Protein AF-A0A9D2H571-F1 (afdb_monomer)

Secondary structure (DSSP, 8-state):
--PPP---HHHHHHHHHHHHHHHHHHHHHHHHHHHHHHHHHHHHHHHHHHHHHHHHHHHHHHHHHHHHHHHHHHHHHTTT---HHHHHHHHHHHHHHHHHHHHHHHHTSTTS-HHHHHHHHHHHHHHHHHHHHHHHHHHHHHHHHHHHH--HHHHHHHHHHHHHHHHHHH--HHHHHHHHHHHS-GGGTHHHHHHHHHHHHHHHHHHHHHHHHHHHTTT-HHHHHHHHHHHHHHHHHHHHHHHHHHHHHHHHHHHHHHHHHHHHHHHHHHHHHHHHHTTS-TTTHHHHHHHHHHHHHHHHHHHHHTTT-HHHHHHHHHHHHHHHHHHHGGGS-HHHHHHHHHHHHHHHHHHHHHHHHHHHHHHTT--HHHHHHHHHHHHHHHHHHH-SSHHHHHHHHHHHHHHHHHHHHHHHHHHTT-

pLDDT: mean 90.51, std 9.01, range [43.09, 98.31]

Radius of gyration: 30.76 Å; Cα contacts (8 Å, |Δi|>4): 431; chains: 1; bounding box: 117×39×73 Å

Nearest PDB structures (foldseek):
  1tr2-assembly1_A  TM=1.598E-01  e=1.579E+00  Homo sapiens

Organism: NCBI:txid2838697

Sequence (418 aa):
MLQFPDIDLTALLPWAIGAAVVAVLIVALVVGIRLARRGRRARAKARERLDELGARLVELDDATEELEIEIGMSNALYDGRPPASLRRARLTAQHTRDDAFAAYSEAARDDVHPSAQRREAARLTAGIDKAMAVIRSARAENDAWLEEHTTTDEQVAVARRRLDDLRTRMGDPAALRAELARIADEHEWEDAADADAEAHDALDEASSHLAEAEQHAESDAAAARASLRACETSLARAEHASRLLEETYRLVGNARQAIDDERMAAESAIRAAMGTQKTLDADAAPKLAEAIRVAETALASATEIAKRRPVTANERIARLRDRLDVALGDSRTQQQQLRGARSALPGSLNAARSALARAEAVVLDAEVDARVRLDSARRELALARQAHDPIEALDASRRARLDAETAATLARNRKRRR

Mean predicted aligned error: 7.67 Å

Solvent-accessible surface area (backbone atoms only — not comparable to full-atom values): 21226 Å² total; per-residue (Å²): 137,84,84,76,82,85,76,66,64,75,75,49,46,63,56,53,51,52,51,50,53,51,51,50,51,50,49,52,49,52,52,50,52,49,51,53,49,51,50,52,52,43,43,50,54,19,48,54,39,47,53,54,37,32,54,53,50,46,53,50,50,53,53,45,54,55,49,51,54,51,42,56,55,40,17,76,72,42,91,70,49,52,57,71,52,47,56,50,26,47,56,48,34,51,53,52,47,57,54,44,42,55,50,46,60,59,47,69,38,89,86,52,55,44,69,56,32,39,53,49,30,54,54,48,44,57,52,51,56,50,37,53,50,42,42,54,52,24,49,54,54,50,52,55,48,44,68,75,76,51,56,57,65,59,54,51,54,51,52,52,51,51,53,54,52,48,52,61,70,63,61,63,61,65,60,56,50,55,50,45,64,72,62,32,44,62,89,80,45,49,72,29,53,52,19,49,52,50,19,51,54,21,48,53,50,18,50,51,24,44,54,50,17,62,70,22,42,89,79,33,60,66,62,12,51,54,23,43,54,52,16,51,52,23,47,52,48,16,55,50,22,48,48,49,28,53,49,48,52,51,48,46,54,51,27,54,70,42,43,65,59,53,48,54,46,50,55,51,50,49,54,52,48,58,56,52,37,76,73,47,55,88,80,55,24,60,58,37,50,52,45,46,55,54,33,52,53,48,47,51,56,22,59,73,42,29,75,44,35,21,50,65,19,42,39,46,50,36,52,36,50,54,52,44,52,61,61,44,54,87,79,50,53,71,71,52,47,50,52,49,22,58,68,43,30,65,51,32,45,52,37,17,51,53,31,36,54,58,15,59,78,52,33,86,88,38,56,45,72,21,47,40,24,39,52,49,15,52,52,25,41,51,47,22,72,68,46,84,49,44,55,61,15,35,53,26,14,50,49,9,23,53,26,5,50,48,12,31,50,51,21,52,60,48,65,74,73,108

Structure (mmCIF, N/CA/C/O backbone):
data_AF-A0A9D2H571-F1
#
_entry.id   AF-A0A9D2H571-F1
#
loop_
_atom_site.group_PDB
_atom_site.id
_atom_site.type_symbol
_atom_site.label_atom_id
_atom_site.label_alt_id
_atom_site.label_comp_id
_atom_site.label_asym_id
_atom_site.label_entity_id
_atom_site.label_seq_id
_atom_site.pdbx_PDB_ins_code
_atom_site.Cartn_x
_atom_site.Cartn_y
_atom_site.Cartn_z
_atom_site.occupancy
_atom_site.B_iso_or_equiv
_atom_site.auth_seq_id
_atom_site.auth_comp_id
_atom_site.auth_asym_id
_atom_site.auth_atom_id
_atom_site.pdbx_PDB_model_num
ATOM 1 N N . MET A 1 1 ? 89.983 15.519 36.272 1.00 43.09 1 MET A N 1
ATOM 2 C CA . MET A 1 1 ? 89.634 15.702 34.848 1.00 43.09 1 MET A CA 1
ATOM 3 C C . MET A 1 1 ? 89.096 14.378 34.330 1.00 43.09 1 MET A C 1
ATOM 5 O O . MET A 1 1 ? 89.882 13.471 34.108 1.00 43.09 1 MET A O 1
ATOM 9 N N . LEU A 1 2 ? 87.772 14.232 34.249 1.00 48.19 2 LEU A N 1
ATOM 10 C CA . LEU A 1 2 ? 87.113 13.082 33.622 1.00 48.19 2 LEU A CA 1
ATOM 11 C C . LEU A 1 2 ? 86.845 13.463 32.162 1.00 48.19 2 LEU A C 1
ATOM 13 O O . LEU A 1 2 ? 86.131 14.431 31.912 1.00 48.19 2 LEU A O 1
ATOM 17 N N . GLN A 1 3 ? 87.479 12.760 31.223 1.00 53.94 3 GLN A N 1
ATOM 18 C CA . GLN A 1 3 ? 87.208 12.894 29.792 1.00 53.94 3 GLN A CA 1
ATOM 19 C C . GLN A 1 3 ? 85.867 12.222 29.491 1.00 53.94 3 GLN A C 1
ATOM 21 O O . GLN A 1 3 ? 85.711 11.021 29.712 1.00 53.94 3 GLN A O 1
ATOM 26 N N . PHE A 1 4 ? 84.900 13.003 29.015 1.00 52.12 4 PHE A N 1
ATOM 27 C CA . PHE A 1 4 ? 83.695 12.455 28.405 1.00 52.12 4 PHE A CA 1
ATOM 28 C C . PHE A 1 4 ? 84.030 12.004 26.976 1.00 52.12 4 PHE A C 1
ATOM 30 O O . PHE A 1 4 ? 84.766 12.712 26.289 1.00 52.12 4 PHE A O 1
ATOM 37 N N . PRO A 1 5 ? 83.537 10.838 26.532 1.00 65.00 5 PRO A N 1
ATOM 38 C CA . PRO A 1 5 ? 83.725 10.386 25.161 1.00 65.00 5 PRO A CA 1
ATOM 39 C C . PRO A 1 5 ? 82.997 11.324 24.192 1.00 65.00 5 PRO A C 1
ATOM 41 O O . PRO A 1 5 ? 81.832 11.661 24.414 1.00 65.00 5 PRO A O 1
ATOM 44 N N . ASP A 1 6 ? 83.682 11.720 23.117 1.00 58.38 6 ASP A N 1
ATOM 45 C CA . ASP A 1 6 ? 83.089 12.447 21.996 1.00 58.38 6 ASP A CA 1
ATOM 46 C C . ASP A 1 6 ? 82.034 11.556 21.332 1.00 58.38 6 ASP A C 1
ATOM 48 O O . ASP A 1 6 ? 82.338 10.560 20.673 1.00 58.38 6 ASP A O 1
ATOM 52 N N . ILE A 1 7 ? 80.764 11.886 21.562 1.00 67.12 7 ILE A N 1
ATOM 53 C CA . ILE A 1 7 ? 79.643 11.224 20.903 1.00 67.12 7 ILE A CA 1
ATOM 54 C C . ILE A 1 7 ? 79.577 11.772 19.478 1.00 67.12 7 ILE A C 1
ATOM 56 O O . ILE A 1 7 ? 79.238 12.936 19.266 1.00 67.12 7 ILE A O 1
ATOM 60 N N . ASP A 1 8 ? 79.885 10.921 18.502 1.00 68.62 8 ASP A N 1
ATOM 61 C CA . ASP A 1 8 ? 79.782 11.249 17.084 1.00 68.62 8 ASP A CA 1
ATOM 62 C C . ASP A 1 8 ? 78.305 11.414 16.681 1.00 68.62 8 ASP A C 1
ATOM 64 O O . ASP A 1 8 ? 77.563 10.456 16.438 1.00 68.62 8 ASP A O 1
ATOM 68 N N . LEU A 1 9 ? 77.857 12.670 16.654 1.00 58.41 9 LEU A N 1
ATOM 69 C CA . LEU A 1 9 ? 76.479 13.071 16.357 1.00 58.41 9 LEU A CA 1
ATOM 70 C C . LEU A 1 9 ? 76.029 12.663 14.943 1.00 58.41 9 LEU A C 1
ATOM 72 O O . LEU A 1 9 ? 74.827 12.586 14.681 1.00 58.41 9 LEU A O 1
ATOM 76 N N . THR A 1 10 ? 76.965 12.356 14.041 1.00 63.44 10 THR A N 1
ATOM 77 C CA . THR A 1 10 ? 76.652 11.949 12.664 1.00 63.44 10 THR A CA 1
ATOM 78 C C . THR A 1 10 ? 76.135 10.509 12.574 1.00 63.44 10 THR A C 1
ATOM 80 O O . THR A 1 10 ? 75.264 10.225 11.750 1.00 63.44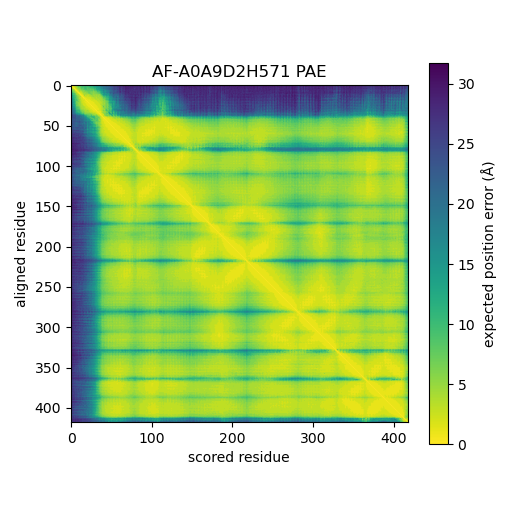 10 THR A O 1
ATOM 83 N N . ALA A 1 11 ? 76.562 9.623 13.482 1.00 62.12 11 ALA A N 1
ATOM 84 C CA . ALA A 1 11 ? 76.087 8.239 13.565 1.00 62.12 11 ALA A CA 1
ATOM 85 C C . ALA A 1 11 ? 74.677 8.119 14.182 1.00 62.12 11 ALA A C 1
ATOM 87 O O . ALA A 1 11 ? 73.941 7.172 13.893 1.00 62.12 11 ALA A O 1
ATOM 88 N N . LEU A 1 12 ? 74.270 9.097 15.000 1.00 62.00 12 LEU A N 1
ATOM 89 C CA . LEU A 1 12 ? 72.950 9.138 15.643 1.00 62.00 12 LEU A CA 1
ATOM 90 C C . LEU A 1 12 ? 71.855 9.742 14.750 1.00 62.00 12 LEU A C 1
ATOM 92 O O . LEU A 1 12 ? 70.677 9.432 14.931 1.00 62.00 12 LEU A O 1
ATOM 96 N N . LEU A 1 13 ? 72.225 10.566 13.766 1.00 70.38 13 LEU A N 1
ATOM 97 C CA . LEU A 1 13 ? 71.289 11.247 12.868 1.00 70.38 13 LEU A CA 1
ATOM 98 C C . LEU A 1 13 ? 70.370 10.292 12.064 1.00 70.38 13 LEU A C 1
ATOM 100 O O . LEU A 1 13 ? 69.154 10.497 12.092 1.00 70.38 13 LEU A O 1
ATOM 104 N N . PRO A 1 14 ? 70.865 9.230 11.388 1.00 70.88 14 PRO A N 1
ATOM 105 C CA . PRO A 1 14 ? 69.995 8.314 10.641 1.00 70.88 14 PRO A CA 1
ATOM 106 C C . PRO A 1 14 ? 69.052 7.505 11.547 1.00 70.88 14 PRO A C 1
ATOM 108 O O . PRO A 1 14 ? 67.910 7.247 11.166 1.00 70.88 14 PRO A O 1
ATOM 111 N N . TRP A 1 15 ? 69.479 7.170 12.770 1.00 73.69 15 TRP A N 1
ATOM 112 C CA . TRP A 1 15 ? 68.625 6.522 13.773 1.00 73.69 15 TRP A CA 1
ATOM 113 C C . TRP A 1 15 ? 67.536 7.462 14.299 1.00 73.69 15 TRP A C 1
ATOM 115 O O . TRP A 1 15 ? 66.383 7.050 14.429 1.00 73.69 15 TRP A O 1
ATOM 125 N N . ALA A 1 16 ? 67.869 8.732 14.541 1.00 70.38 16 ALA A N 1
ATOM 126 C CA . ALA A 1 16 ? 66.902 9.745 14.955 1.00 70.38 16 ALA A CA 1
ATOM 127 C C . ALA A 1 16 ? 65.847 10.013 13.866 1.00 70.38 16 ALA A C 1
ATOM 129 O O . ALA A 1 16 ? 64.657 10.098 14.172 1.00 70.38 16 ALA A O 1
ATOM 130 N N . ILE A 1 17 ? 66.255 10.072 12.592 1.00 75.56 17 ILE A N 1
ATOM 131 C CA . ILE A 1 17 ? 65.335 10.230 11.454 1.00 75.56 17 ILE A CA 1
ATOM 132 C C . ILE A 1 17 ? 64.441 8.990 11.304 1.00 75.56 17 ILE A C 1
ATOM 134 O O . ILE A 1 17 ? 63.224 9.128 11.177 1.00 75.56 17 ILE A O 1
ATOM 138 N N . GLY A 1 18 ? 65.011 7.782 11.382 1.00 74.88 18 GLY A N 1
ATOM 139 C CA . GLY A 1 18 ? 64.245 6.534 11.332 1.00 74.88 18 GLY A CA 1
ATOM 140 C C . GLY A 1 18 ? 63.202 6.437 12.451 1.00 74.88 18 GLY A C 1
ATOM 141 O O . GLY A 1 18 ? 62.037 6.133 12.191 1.00 74.88 18 GLY A O 1
ATOM 142 N N . ALA A 1 19 ? 63.586 6.783 13.684 1.00 77.44 19 ALA A N 1
ATOM 143 C CA . ALA A 1 19 ? 62.676 6.823 14.827 1.00 77.44 19 ALA A CA 1
ATOM 144 C C . ALA A 1 19 ? 61.564 7.874 14.657 1.00 77.44 19 ALA A C 1
ATOM 146 O O . ALA A 1 19 ? 60.404 7.596 14.971 1.00 77.44 19 ALA A O 1
ATOM 147 N N . ALA A 1 20 ? 61.881 9.052 14.109 1.00 75.31 20 ALA A N 1
ATOM 148 C CA . ALA A 1 20 ? 60.898 10.101 13.849 1.00 75.31 20 ALA A CA 1
ATOM 149 C C . ALA A 1 20 ? 59.861 9.685 12.789 1.00 75.31 20 ALA A C 1
ATOM 151 O O . ALA A 1 20 ? 58.665 9.896 12.988 1.00 75.31 20 ALA A O 1
ATOM 152 N N . VAL A 1 21 ? 60.284 9.039 11.695 1.00 82.00 21 VAL A N 1
ATOM 153 C CA . VAL A 1 21 ? 59.368 8.548 10.647 1.00 82.00 21 VAL A CA 1
ATOM 154 C C . VAL A 1 21 ? 58.428 7.472 11.194 1.00 82.00 21 VAL A C 1
ATOM 156 O O . VAL A 1 21 ? 57.219 7.532 10.961 1.00 82.00 21 VAL A O 1
ATOM 159 N N . VAL A 1 22 ? 58.950 6.522 11.976 1.00 83.12 22 VAL A N 1
ATOM 160 C CA . VAL A 1 22 ? 58.128 5.486 12.623 1.00 83.12 22 VAL A CA 1
ATOM 161 C C . VAL A 1 22 ? 57.132 6.110 13.605 1.00 83.12 22 VAL A C 1
ATOM 163 O O . VAL A 1 22 ? 55.957 5.743 13.595 1.00 83.12 22 VAL A O 1
ATOM 166 N N . ALA A 1 23 ? 57.552 7.099 14.400 1.00 80.75 23 ALA A N 1
ATOM 167 C CA . ALA A 1 23 ? 56.660 7.811 15.311 1.00 80.75 23 ALA A CA 1
ATOM 168 C C . ALA A 1 23 ? 55.520 8.530 14.565 1.00 80.75 23 ALA A C 1
ATOM 170 O O . ALA A 1 23 ? 54.360 8.418 14.966 1.00 80.75 23 ALA A O 1
ATOM 171 N N . VAL A 1 24 ? 55.813 9.201 13.444 1.00 84.25 24 VAL A N 1
ATOM 172 C CA . VAL A 1 24 ? 54.794 9.859 12.606 1.00 84.25 24 VAL A CA 1
ATOM 173 C C . VAL A 1 24 ? 53.821 8.844 12.005 1.00 84.25 24 VAL A C 1
ATOM 175 O O . VAL A 1 24 ? 52.611 9.072 12.043 1.00 84.25 24 VAL A O 1
ATOM 178 N N . LEU A 1 25 ? 54.307 7.702 11.507 1.00 79.75 25 LEU A N 1
ATOM 179 C CA . LEU A 1 25 ? 53.450 6.642 10.965 1.00 79.75 25 LEU A CA 1
ATOM 180 C C . LEU A 1 25 ? 52.532 6.036 12.033 1.00 79.75 25 LEU A C 1
ATOM 182 O O . LEU A 1 25 ? 51.350 5.819 11.768 1.00 79.75 25 LEU A O 1
ATOM 186 N N . ILE A 1 26 ? 53.033 5.816 13.253 1.00 83.62 26 ILE A N 1
ATOM 187 C CA . ILE A 1 26 ? 52.220 5.330 14.376 1.00 83.62 26 ILE A CA 1
ATOM 188 C C . ILE A 1 26 ? 51.153 6.364 14.750 1.00 83.62 26 ILE A C 1
ATOM 190 O O . ILE A 1 26 ? 49.988 6.001 14.916 1.00 83.62 26 ILE A O 1
ATOM 194 N N . VAL A 1 27 ? 51.507 7.650 14.837 1.00 84.19 27 VAL A N 1
ATOM 195 C CA . VAL A 1 27 ? 50.537 8.721 15.116 1.00 84.19 27 VAL A CA 1
ATOM 196 C C . VAL A 1 27 ? 49.478 8.793 14.015 1.00 84.19 27 VAL A C 1
ATOM 198 O O . VAL A 1 27 ? 48.288 8.820 14.329 1.00 84.19 27 VAL A O 1
ATOM 201 N N . ALA A 1 28 ? 49.870 8.743 12.740 1.00 75.75 28 ALA A N 1
ATOM 202 C CA . ALA A 1 28 ? 48.945 8.740 11.609 1.00 75.75 28 ALA A CA 1
ATOM 203 C C . ALA A 1 28 ? 48.008 7.518 11.633 1.00 75.75 28 ALA A C 1
ATOM 205 O O . ALA A 1 28 ? 46.800 7.667 11.442 1.00 75.75 28 ALA A O 1
ATOM 206 N N . LEU A 1 29 ? 48.529 6.328 11.951 1.00 81.44 29 LEU A N 1
ATOM 207 C CA . LEU A 1 29 ? 47.744 5.101 12.094 1.00 81.44 29 LEU A CA 1
ATOM 208 C C . LEU A 1 29 ? 46.749 5.197 13.260 1.00 81.44 29 LEU A C 1
ATOM 210 O O . LEU A 1 29 ? 45.569 4.885 13.098 1.00 81.44 29 LEU A O 1
ATOM 214 N N . VAL A 1 30 ? 47.190 5.667 14.430 1.00 77.69 30 VAL A N 1
ATOM 215 C CA . VAL A 1 30 ? 46.336 5.836 15.617 1.00 77.69 30 VAL A CA 1
ATOM 216 C C . VAL A 1 30 ? 45.248 6.881 15.361 1.00 77.69 30 VAL A C 1
ATOM 218 O O . VAL A 1 30 ? 44.084 6.649 15.701 1.00 77.69 30 VAL A O 1
ATOM 221 N N . VAL A 1 31 ? 45.586 8.006 14.724 1.00 75.88 31 VAL A N 1
ATOM 222 C CA . VAL A 1 31 ? 44.625 9.043 14.320 1.00 75.88 31 VAL A CA 1
ATOM 223 C C . VAL A 1 31 ? 43.640 8.493 13.287 1.00 75.88 31 VAL A C 1
ATOM 225 O O . VAL A 1 31 ? 42.433 8.675 13.456 1.00 75.88 31 VAL A O 1
ATOM 228 N N . GLY A 1 32 ? 44.113 7.740 12.290 1.00 68.50 32 GLY A N 1
ATOM 229 C CA . GLY A 1 32 ? 43.282 7.074 11.285 1.00 68.50 32 GLY A CA 1
ATOM 230 C C . GLY A 1 32 ? 42.297 6.078 11.901 1.00 68.50 32 GLY A C 1
ATOM 231 O O . GLY A 1 32 ? 41.094 6.148 11.641 1.00 68.50 32 GLY A O 1
ATOM 232 N N . ILE A 1 33 ? 42.761 5.215 12.811 1.00 73.25 33 ILE A N 1
ATOM 233 C CA . ILE A 1 33 ? 41.908 4.276 13.556 1.00 73.25 33 ILE A CA 1
ATOM 234 C C . ILE A 1 33 ? 40.905 5.033 14.432 1.00 73.25 33 ILE A C 1
ATOM 236 O O . ILE A 1 33 ? 39.740 4.640 14.515 1.00 73.25 33 ILE A O 1
ATOM 240 N N . ARG A 1 34 ? 41.314 6.124 15.091 1.00 69.69 34 ARG A N 1
ATOM 241 C CA . ARG A 1 34 ? 40.429 6.915 15.958 1.00 69.69 34 ARG A CA 1
ATOM 242 C C . ARG A 1 34 ? 39.351 7.639 15.155 1.00 69.69 34 ARG A C 1
ATOM 244 O O . ARG A 1 34 ? 38.198 7.629 15.582 1.00 69.69 34 ARG A O 1
ATOM 251 N N . LEU A 1 35 ? 39.687 8.206 13.998 1.00 71.31 35 LEU A N 1
ATOM 252 C CA . LEU A 1 35 ? 38.733 8.816 13.068 1.00 71.31 35 LEU A CA 1
ATOM 253 C C . LEU A 1 35 ? 37.774 7.767 12.495 1.00 71.31 35 LEU A C 1
ATOM 255 O O . LEU A 1 35 ? 36.561 7.967 12.544 1.00 71.31 35 LEU A O 1
ATOM 259 N N . ALA A 1 36 ? 38.285 6.606 12.078 1.00 66.44 36 ALA A N 1
ATOM 260 C CA . ALA A 1 36 ? 37.463 5.496 11.601 1.00 66.44 36 ALA A CA 1
ATOM 261 C C . ALA A 1 36 ? 36.516 4.969 12.694 1.00 66.44 36 ALA A C 1
ATOM 263 O O . ALA A 1 36 ? 35.324 4.783 12.450 1.00 66.44 36 ALA A O 1
ATOM 264 N N . ARG A 1 37 ? 37.002 4.787 13.931 1.00 71.56 37 ARG A N 1
ATOM 265 C CA . ARG A 1 37 ? 36.181 4.375 15.086 1.00 71.56 37 ARG A CA 1
ATOM 266 C C . ARG A 1 37 ? 35.165 5.443 15.480 1.00 71.56 37 ARG A C 1
ATOM 268 O O . ARG A 1 37 ? 34.037 5.095 15.818 1.00 71.56 37 ARG A O 1
ATOM 275 N N . ARG A 1 38 ? 35.526 6.729 15.431 1.00 72.62 38 ARG A N 1
ATOM 276 C CA . ARG A 1 38 ? 34.608 7.845 15.706 1.00 72.62 38 ARG A CA 1
ATOM 277 C C . ARG A 1 38 ? 33.515 7.924 14.640 1.00 72.62 38 ARG A C 1
ATOM 279 O O . ARG A 1 38 ? 32.360 8.104 15.005 1.00 72.62 38 ARG A O 1
ATOM 286 N N . GLY A 1 39 ? 33.856 7.683 13.373 1.00 77.62 39 GLY A N 1
ATOM 287 C CA . GLY A 1 39 ? 32.903 7.553 12.270 1.00 77.62 39 GLY A CA 1
ATOM 288 C C . GLY A 1 39 ? 31.967 6.355 12.438 1.00 77.62 39 GLY A C 1
ATOM 289 O O . GLY A 1 39 ? 30.755 6.517 12.353 1.00 77.62 39 GLY A O 1
ATOM 290 N N . ARG A 1 40 ? 32.496 5.168 12.773 1.00 83.25 40 ARG A N 1
ATOM 291 C CA . ARG A 1 40 ? 31.681 3.967 13.049 1.00 83.25 40 ARG A CA 1
ATOM 292 C C . ARG A 1 40 ? 30.739 4.162 14.237 1.00 83.25 40 ARG A C 1
ATOM 294 O O . ARG A 1 40 ? 29.565 3.844 14.129 1.00 83.25 40 ARG A O 1
ATOM 301 N N . ARG A 1 41 ? 31.221 4.733 15.347 1.00 86.88 41 ARG A N 1
ATOM 302 C CA . ARG A 1 41 ? 30.381 5.039 16.520 1.00 86.88 41 ARG A CA 1
ATOM 303 C C . ARG A 1 41 ? 29.322 6.095 16.212 1.00 86.88 41 ARG A C 1
ATOM 305 O O . ARG A 1 41 ? 28.204 5.970 16.687 1.00 86.88 41 ARG A O 1
ATOM 312 N N . ALA A 1 42 ? 29.661 7.129 15.441 1.00 86.94 42 ALA A N 1
ATOM 313 C CA . ALA A 1 42 ? 28.696 8.146 15.033 1.00 86.94 42 ALA A CA 1
ATOM 314 C C . ALA A 1 42 ? 27.596 7.552 14.142 1.00 86.94 42 ALA A C 1
ATOM 316 O O . ALA A 1 42 ? 26.431 7.860 14.365 1.00 86.94 42 ALA A O 1
ATOM 317 N N . ARG A 1 43 ? 27.960 6.669 13.202 1.00 88.25 43 ARG A N 1
ATOM 318 C CA . ARG A 1 43 ? 27.008 5.913 12.374 1.00 88.25 43 ARG A CA 1
ATOM 319 C C . ARG A 1 43 ? 26.140 4.973 13.205 1.00 88.25 43 ARG A C 1
ATOM 321 O O . ARG A 1 43 ? 24.933 5.006 13.049 1.00 88.25 43 ARG A O 1
ATOM 328 N N . ALA A 1 44 ? 26.726 4.216 14.134 1.00 90.06 44 ALA A N 1
ATOM 329 C CA . ALA A 1 44 ? 25.969 3.331 15.022 1.00 90.06 44 ALA A CA 1
ATOM 330 C C . ALA A 1 44 ? 24.929 4.105 15.848 1.00 90.06 44 ALA A C 1
ATOM 332 O O . ALA A 1 44 ? 23.766 3.730 15.866 1.00 90.06 44 ALA A O 1
ATOM 333 N N . LYS A 1 45 ? 25.319 5.241 16.443 1.00 91.69 45 LYS A N 1
ATOM 334 C CA . LYS A 1 45 ? 24.385 6.115 17.172 1.00 91.69 45 LYS A CA 1
ATOM 335 C C . LYS A 1 45 ? 23.328 6.749 16.272 1.00 91.69 45 LYS A C 1
ATOM 337 O O . LYS A 1 45 ? 22.232 7.025 16.732 1.00 91.69 45 LYS A O 1
ATOM 342 N N . ALA A 1 46 ? 23.667 7.081 15.028 1.00 91.44 46 ALA A N 1
ATOM 343 C CA . ALA A 1 46 ? 22.685 7.603 14.085 1.00 91.44 46 ALA A CA 1
ATOM 344 C C . ALA A 1 46 ? 21.674 6.525 13.690 1.00 91.44 46 ALA A C 1
ATOM 346 O O . ALA A 1 46 ? 20.484 6.812 13.680 1.00 91.44 46 ALA A O 1
ATOM 347 N N . ARG A 1 47 ? 22.136 5.288 13.467 1.00 91.38 47 ARG A N 1
ATOM 348 C CA . ARG A 1 47 ? 21.267 4.147 13.186 1.00 91.38 47 ARG A CA 1
ATOM 349 C C . ARG A 1 47 ? 20.343 3.834 14.358 1.00 91.38 47 ARG A C 1
ATOM 351 O O . ARG A 1 47 ? 19.151 3.762 14.142 1.00 91.38 47 ARG A O 1
ATOM 358 N N . GLU A 1 48 ? 20.865 3.791 15.582 1.00 93.69 48 GLU A N 1
ATOM 359 C CA . GLU A 1 48 ? 20.061 3.624 16.803 1.00 93.69 48 GLU A CA 1
ATOM 360 C C . GLU A 1 48 ? 18.935 4.668 16.894 1.00 93.69 48 GLU A C 1
ATOM 362 O O . GLU A 1 48 ? 17.787 4.326 17.146 1.00 93.69 48 GLU A O 1
ATOM 367 N N . ARG A 1 49 ? 19.229 5.941 16.591 1.00 93.50 49 ARG A N 1
ATOM 368 C CA . ARG A 1 49 ? 18.208 7.002 16.560 1.00 93.50 49 ARG A CA 1
ATOM 369 C C . ARG A 1 49 ? 17.196 6.853 15.428 1.00 93.50 49 ARG A C 1
ATOM 371 O O . ARG A 1 49 ? 16.047 7.239 15.609 1.00 93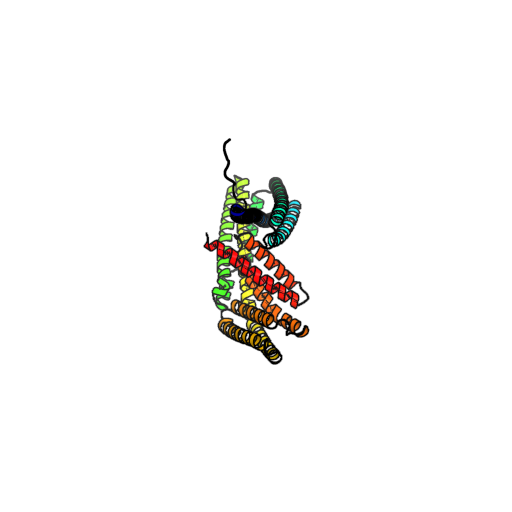.50 49 ARG A O 1
ATOM 378 N N . LEU A 1 50 ? 17.611 6.342 14.273 1.00 93.69 50 LEU A N 1
ATOM 379 C CA . LEU A 1 50 ? 16.694 6.039 13.175 1.00 93.69 50 LEU A CA 1
ATOM 380 C C . LEU A 1 50 ? 15.822 4.823 13.498 1.00 93.69 50 LEU A C 1
ATOM 382 O O . LEU A 1 50 ? 14.646 4.838 13.165 1.00 93.69 50 LEU A O 1
ATOM 386 N N . ASP A 1 51 ? 16.357 3.811 14.177 1.00 93.50 51 ASP A N 1
ATOM 387 C CA . ASP A 1 51 ? 15.589 2.644 14.610 1.00 93.50 51 ASP A CA 1
ATOM 388 C C . ASP A 1 51 ? 14.556 3.051 15.688 1.00 93.50 51 ASP A C 1
ATOM 390 O O . ASP A 1 51 ? 13.387 2.679 15.589 1.00 93.50 51 ASP A O 1
ATOM 394 N N . GLU A 1 52 ? 14.941 3.902 16.655 1.00 95.06 52 GLU A N 1
ATOM 395 C CA . GLU A 1 52 ? 14.020 4.522 17.629 1.00 95.06 52 GLU A CA 1
ATOM 396 C C . GLU A 1 52 ? 12.916 5.340 16.940 1.00 95.06 52 GLU A C 1
ATOM 398 O O . GLU A 1 52 ? 11.735 5.174 17.250 1.00 95.06 52 GLU A O 1
ATOM 403 N N . LEU A 1 53 ? 13.286 6.219 15.998 1.00 96.31 53 LEU A N 1
ATOM 404 C CA . LEU A 1 53 ? 12.321 6.983 15.204 1.00 96.31 53 LEU A CA 1
ATOM 405 C C . LEU A 1 53 ? 11.385 6.046 14.436 1.00 96.31 53 LEU A C 1
ATOM 407 O O . LEU A 1 53 ? 10.184 6.289 14.388 1.00 96.31 53 LEU A O 1
ATOM 411 N N . GLY A 1 54 ? 11.932 4.984 13.851 1.00 94.94 54 GLY A N 1
ATOM 412 C CA . GLY A 1 54 ? 11.180 4.005 13.087 1.00 94.94 54 GLY A CA 1
ATOM 413 C C . GLY A 1 54 ? 10.084 3.340 13.910 1.00 94.94 54 GLY A C 1
ATOM 414 O O . GLY A 1 54 ? 8.941 3.283 13.471 1.00 94.94 54 GLY A O 1
ATOM 415 N N . ALA A 1 55 ? 10.408 2.915 15.133 1.00 95.12 55 ALA A N 1
ATOM 416 C CA . ALA A 1 55 ? 9.427 2.352 16.059 1.00 95.12 55 ALA A CA 1
ATOM 417 C C . ALA A 1 55 ? 8.324 3.361 16.426 1.00 95.12 55 ALA A C 1
ATOM 419 O O . ALA A 1 55 ? 7.148 3.011 16.417 1.00 95.12 55 ALA A O 1
ATOM 420 N N . ARG A 1 56 ? 8.685 4.626 16.685 1.00 96.50 56 ARG A N 1
ATOM 421 C CA . ARG A 1 56 ? 7.710 5.700 16.957 1.00 96.50 56 ARG A CA 1
ATOM 422 C C . ARG A 1 56 ? 6.807 6.008 15.769 1.00 96.50 56 ARG A C 1
ATOM 424 O O . ARG A 1 56 ? 5.656 6.383 15.949 1.00 96.50 56 ARG A O 1
ATOM 431 N N . LEU A 1 57 ? 7.338 5.890 14.561 1.00 95.94 57 LEU A N 1
ATOM 432 C CA . LEU A 1 57 ? 6.588 6.150 13.343 1.00 95.94 57 LEU A CA 1
ATOM 433 C C . LEU A 1 57 ? 5.596 5.022 13.037 1.00 95.94 57 LEU A C 1
ATOM 435 O O . LEU A 1 57 ? 4.480 5.309 12.620 1.00 95.94 57 LEU A O 1
ATOM 439 N N . VAL A 1 58 ? 5.970 3.770 13.317 1.00 95.50 58 VAL A N 1
ATOM 440 C CA . VAL A 1 58 ? 5.037 2.630 13.316 1.00 95.50 58 VAL A CA 1
ATOM 441 C C . VAL A 1 58 ? 3.931 2.846 14.353 1.00 95.50 58 VAL A C 1
ATOM 443 O O . VAL A 1 58 ? 2.764 2.761 14.002 1.00 95.50 58 VAL A O 1
ATOM 446 N N . GLU A 1 59 ? 4.282 3.246 15.582 1.00 95.69 59 GLU A N 1
ATOM 447 C CA . GLU A 1 59 ? 3.305 3.558 16.642 1.00 95.69 59 GLU A CA 1
ATOM 448 C C . GLU A 1 59 ? 2.307 4.653 16.212 1.00 95.69 59 GLU A C 1
ATOM 450 O O . GLU A 1 59 ? 1.114 4.543 16.481 1.00 95.69 59 GLU A O 1
ATOM 455 N N . LEU A 1 60 ? 2.769 5.701 15.518 1.00 97.00 60 LEU A N 1
ATOM 456 C CA . LEU A 1 60 ? 1.888 6.743 14.978 1.00 97.00 60 LEU A CA 1
ATOM 457 C C . LEU A 1 60 ? 0.979 6.226 13.856 1.00 97.00 60 LEU A C 1
ATOM 459 O O . LEU A 1 60 ? -0.176 6.643 13.778 1.00 97.00 60 LEU A O 1
ATOM 463 N N . ASP A 1 61 ? 1.495 5.378 12.969 1.00 95.56 61 ASP A N 1
ATOM 464 C CA . ASP A 1 61 ? 0.716 4.781 11.881 1.00 95.56 61 ASP A CA 1
ATOM 465 C C . ASP A 1 61 ? -0.394 3.877 12.436 1.00 95.56 61 ASP A C 1
ATOM 467 O O . ASP A 1 61 ? -1.559 4.084 12.100 1.00 95.56 61 ASP A O 1
ATOM 471 N N . ASP A 1 62 ? -0.061 3.002 13.391 1.00 93.81 62 ASP A N 1
ATOM 472 C CA . ASP A 1 62 ? -1.028 2.149 14.095 1.00 93.81 62 ASP A CA 1
ATOM 473 C C . ASP A 1 62 ? -2.076 3.002 14.838 1.00 93.81 62 ASP A C 1
ATOM 475 O O . ASP A 1 62 ? -3.282 2.802 14.693 1.00 93.81 62 ASP A O 1
ATOM 479 N N . ALA A 1 63 ? -1.647 4.042 15.565 1.00 95.19 63 ALA A N 1
ATOM 480 C CA . ALA A 1 63 ? -2.565 4.951 16.257 1.00 95.19 63 ALA A CA 1
ATOM 481 C C . ALA A 1 63 ? -3.470 5.741 15.294 1.00 95.19 63 ALA A C 1
ATOM 483 O O . ALA A 1 63 ? -4.587 6.120 15.658 1.00 95.19 63 ALA A O 1
ATOM 484 N N . THR A 1 64 ? -3.000 6.008 14.071 1.00 94.94 64 THR A N 1
ATOM 485 C CA . THR A 1 64 ? -3.802 6.647 13.021 1.00 94.94 64 THR A CA 1
ATOM 486 C C . THR A 1 64 ? -4.865 5.685 12.496 1.00 94.94 64 THR A C 1
ATOM 488 O O . THR A 1 64 ? -6.005 6.105 12.313 1.00 94.94 64 THR A O 1
ATOM 491 N N . GLU A 1 65 ? -4.525 4.411 12.293 1.00 91.00 65 GLU A N 1
ATOM 492 C CA . GLU A 1 65 ? -5.475 3.371 11.885 1.00 91.00 65 GLU A CA 1
ATOM 493 C C . GLU A 1 65 ? -6.550 3.132 12.953 1.00 91.00 65 GLU A C 1
ATOM 495 O O . GLU A 1 65 ? -7.744 3.204 12.662 1.00 91.00 65 GLU A O 1
ATOM 500 N N . GLU A 1 66 ? -6.152 2.982 14.215 1.00 91.88 66 GLU A N 1
ATOM 501 C CA . GLU A 1 66 ? -7.089 2.879 15.338 1.00 91.88 66 GLU A CA 1
ATOM 502 C C . GLU A 1 66 ? -8.029 4.097 15.434 1.00 91.88 66 GLU A C 1
ATOM 504 O O . GLU A 1 66 ? -9.206 3.968 15.766 1.00 91.88 66 GLU A O 1
ATOM 509 N N . LEU A 1 67 ? -7.527 5.304 15.144 1.00 93.44 67 LEU A N 1
ATOM 510 C CA . LEU A 1 67 ? -8.343 6.519 15.151 1.00 93.44 67 LEU A CA 1
ATOM 511 C C . LEU A 1 67 ? -9.396 6.526 14.027 1.00 93.44 67 LEU A C 1
ATOM 513 O O . LEU A 1 67 ? -10.475 7.088 14.208 1.00 93.44 67 LEU A O 1
ATOM 517 N N . GLU A 1 68 ? -9.115 5.912 12.876 1.00 91.25 68 GLU A N 1
ATOM 518 C CA . GLU A 1 68 ? -10.103 5.738 11.799 1.00 91.25 68 GLU A CA 1
ATOM 519 C C . GLU A 1 68 ? -11.219 4.774 12.213 1.00 91.25 68 GLU A C 1
ATOM 521 O O . GLU A 1 68 ? -12.391 5.052 11.947 1.00 91.25 68 GLU A O 1
ATOM 526 N N . ILE A 1 69 ? -10.869 3.685 12.908 1.00 89.50 69 ILE A N 1
ATOM 527 C CA . ILE A 1 69 ? -11.838 2.729 13.468 1.00 89.50 69 ILE A CA 1
ATOM 528 C C . ILE A 1 69 ? -12.766 3.450 14.453 1.00 89.50 69 ILE A C 1
ATOM 530 O O . ILE A 1 69 ? -13.991 3.369 14.337 1.00 89.50 69 ILE A O 1
ATOM 534 N N . GLU A 1 70 ? -12.192 4.233 15.368 1.00 89.75 70 GLU A N 1
ATOM 535 C CA . GLU A 1 70 ? -12.948 5.007 16.355 1.00 89.75 70 GLU A CA 1
ATOM 536 C C . GLU A 1 70 ? -13.865 6.049 15.700 1.00 89.75 70 GLU A C 1
ATOM 538 O O . GLU A 1 70 ? -15.028 6.188 16.074 1.00 89.75 70 GLU A O 1
ATOM 543 N N . ILE A 1 71 ? -13.389 6.742 14.661 1.00 88.75 71 ILE A N 1
ATOM 544 C CA . ILE A 1 71 ? -14.224 7.658 13.873 1.00 88.75 71 ILE A CA 1
ATOM 545 C C . ILE A 1 71 ? -15.377 6.913 13.200 1.00 88.75 71 ILE A C 1
ATOM 547 O O . ILE A 1 71 ? -16.484 7.450 13.162 1.00 88.75 71 ILE A O 1
ATOM 551 N N . GLY A 1 72 ? -15.143 5.706 12.678 1.00 83.19 72 GLY A N 1
ATOM 552 C CA . GLY A 1 72 ? -16.182 4.852 12.104 1.00 83.19 72 GLY A CA 1
ATOM 553 C C . GLY A 1 72 ? -17.280 4.512 13.114 1.00 83.19 72 GLY A C 1
ATOM 554 O O . GLY A 1 72 ? -18.462 4.696 12.811 1.00 83.19 72 GLY A O 1
ATOM 555 N N . MET A 1 73 ? -16.889 4.115 14.330 1.00 81.44 73 MET A N 1
ATOM 556 C CA . MET A 1 73 ? -17.808 3.824 15.436 1.00 81.44 73 MET A CA 1
ATOM 557 C C . MET A 1 73 ? -18.590 5.072 15.864 1.00 81.44 73 MET A C 1
ATOM 559 O O . MET A 1 73 ? -19.823 5.060 15.872 1.00 81.44 73 MET A O 1
ATOM 563 N N . SER A 1 74 ? -17.897 6.179 16.150 1.00 84.12 74 SER A N 1
ATOM 564 C CA . SER A 1 74 ? -18.548 7.429 16.549 1.00 84.12 74 SER A CA 1
ATOM 565 C C . SER A 1 74 ? -19.462 7.959 15.438 1.00 84.12 74 SER A C 1
ATOM 567 O O . SER A 1 74 ? -20.546 8.455 15.710 1.00 84.12 74 SER A O 1
ATOM 569 N N . ASN A 1 75 ? -19.122 7.809 14.159 1.00 83.50 75 ASN A N 1
ATOM 570 C CA . ASN A 1 75 ? -20.000 8.260 13.078 1.00 83.50 75 ASN A CA 1
ATOM 571 C C . ASN A 1 75 ? -21.387 7.588 13.110 1.00 83.50 75 ASN A C 1
ATOM 573 O O . ASN A 1 75 ? -22.390 8.241 12.825 1.00 83.50 75 ASN A O 1
ATOM 577 N N . ALA A 1 76 ? -21.448 6.310 13.488 1.00 79.94 76 ALA A N 1
ATOM 578 C CA . ALA A 1 76 ? -22.703 5.573 13.609 1.00 79.94 76 ALA A CA 1
ATOM 579 C C . ALA A 1 76 ? -23.537 5.983 14.840 1.00 79.94 76 ALA A C 1
ATOM 581 O O . ALA A 1 76 ? -24.753 5.799 14.830 1.00 79.94 76 ALA A O 1
ATOM 582 N N . LEU A 1 77 ? -22.900 6.558 15.867 1.00 81.50 77 LEU A N 1
ATOM 583 C CA . LEU A 1 77 ? -23.545 7.052 17.090 1.00 81.50 77 LEU A CA 1
ATOM 584 C C . LEU A 1 77 ? -23.966 8.531 17.000 1.00 81.50 77 LEU A C 1
ATOM 586 O O . LEU A 1 77 ? -24.959 8.921 17.600 1.00 81.50 77 LEU A O 1
ATOM 590 N N . TYR A 1 78 ? -23.246 9.354 16.231 1.00 77.62 78 TYR A N 1
ATOM 591 C CA . TYR A 1 78 ? -23.436 10.811 16.156 1.00 77.62 78 TYR A CA 1
ATOM 592 C C . TYR A 1 78 ? -24.231 11.273 14.917 1.00 77.62 78 TYR A C 1
ATOM 594 O O . TYR A 1 78 ? -23.783 12.167 14.192 1.00 77.62 78 TYR A O 1
ATOM 602 N N . ASP A 1 79 ? -25.380 10.666 14.611 1.00 73.56 79 ASP A N 1
ATOM 603 C CA . ASP A 1 79 ? -26.217 11.039 13.448 1.00 73.56 79 ASP A CA 1
ATOM 604 C C . ASP A 1 79 ? -25.429 11.168 12.118 1.00 73.56 79 ASP A C 1
ATOM 606 O O . ASP A 1 79 ? -25.739 11.992 11.250 1.00 73.56 79 ASP A O 1
ATOM 610 N N . GLY A 1 80 ? -24.349 10.395 11.951 1.00 71.62 80 GLY A N 1
ATOM 611 C CA . GLY A 1 80 ? -23.490 10.464 10.768 1.00 71.62 80 GLY A CA 1
ATOM 612 C C . GLY A 1 80 ? -22.489 11.629 10.741 1.00 71.62 80 GLY A C 1
ATOM 613 O O . GLY A 1 80 ? -22.042 12.014 9.653 1.00 71.62 80 GLY A O 1
ATOM 614 N N . ARG A 1 81 ? -22.118 12.224 11.887 1.00 74.69 81 ARG A N 1
ATOM 615 C CA . ARG A 1 81 ? -21.045 13.234 11.968 1.00 74.69 81 ARG A CA 1
ATOM 616 C C . ARG A 1 81 ? -20.086 12.976 13.133 1.00 74.69 81 ARG A C 1
ATOM 618 O O . ARG A 1 81 ? -20.430 13.281 14.269 1.00 74.69 81 ARG A O 1
ATOM 625 N N . PRO A 1 82 ? -18.834 12.553 12.879 1.00 76.56 82 PRO A N 1
ATOM 626 C CA . PRO A 1 82 ? -17.890 12.317 13.959 1.00 76.56 82 PRO A CA 1
ATOM 627 C C . PRO A 1 82 ? -17.499 13.631 14.665 1.00 76.56 82 PRO A C 1
ATOM 629 O O . PRO A 1 82 ? -17.471 14.698 14.025 1.00 76.56 82 PRO A O 1
ATOM 632 N N . PRO A 1 83 ? -17.123 13.558 15.955 1.00 85.88 83 PRO A N 1
ATOM 633 C CA . PRO A 1 83 ? -16.625 14.684 16.734 1.00 85.88 83 PRO A CA 1
ATOM 634 C C . PRO A 1 83 ? -15.579 15.528 16.003 1.00 85.88 83 PRO A C 1
ATOM 636 O O . PRO A 1 83 ? -14.668 15.030 15.332 1.00 85.88 83 PRO A O 1
ATOM 639 N N . ALA A 1 84 ? -15.675 16.851 16.156 1.00 89.38 84 ALA A N 1
ATOM 640 C CA . ALA A 1 84 ? -14.715 17.775 15.556 1.00 89.38 84 ALA A CA 1
ATOM 641 C C . ALA A 1 84 ? -13.286 17.582 16.100 1.00 89.38 84 ALA A C 1
ATOM 643 O O . ALA A 1 84 ? -12.322 17.867 15.388 1.00 89.38 84 ALA A O 1
ATOM 644 N N . SER A 1 85 ? -13.136 17.104 17.337 1.00 92.81 85 SER A N 1
ATOM 645 C CA . SER A 1 85 ? -11.851 16.729 17.937 1.00 92.81 85 SER A CA 1
ATOM 646 C C . SER A 1 85 ? -11.217 15.544 17.207 1.00 92.81 85 SER A C 1
ATOM 648 O O . SER A 1 85 ? -10.112 15.700 16.688 1.00 92.81 85 SER A O 1
ATOM 650 N N . LEU A 1 86 ? -11.942 14.431 17.047 1.00 93.12 86 LEU A N 1
ATOM 651 C CA . LEU A 1 86 ? -11.466 13.246 16.323 1.00 93.12 86 LEU A CA 1
ATOM 652 C C . LEU A 1 86 ? -11.100 13.562 14.867 1.00 93.12 86 LEU A C 1
ATOM 654 O O . LEU A 1 86 ? -10.016 13.203 14.412 1.00 93.12 86 LEU A O 1
ATOM 658 N N . ARG A 1 87 ? -11.933 14.325 14.141 1.00 92.38 87 ARG A N 1
ATOM 659 C CA . ARG A 1 87 ? -11.606 14.731 12.757 1.00 92.38 87 ARG A CA 1
ATOM 660 C C . ARG A 1 87 ? -10.311 15.540 12.662 1.00 92.38 87 ARG A C 1
ATOM 662 O O . ARG A 1 87 ? -9.520 15.326 11.748 1.00 92.38 87 ARG A O 1
ATOM 669 N N . ARG A 1 88 ? -10.089 16.481 13.587 1.00 95.06 88 ARG A N 1
ATOM 670 C CA . ARG A 1 88 ? -8.854 17.285 13.620 1.00 95.06 88 ARG A CA 1
ATOM 671 C C . ARG A 1 88 ? -7.642 16.443 14.003 1.00 95.06 88 ARG A C 1
ATOM 673 O O . ARG A 1 88 ? -6.585 16.618 13.397 1.00 95.06 88 ARG A O 1
ATOM 680 N N . ALA A 1 89 ? -7.794 15.541 14.972 1.00 96.56 89 ALA A N 1
ATOM 681 C CA . ALA A 1 89 ? -6.749 14.600 15.353 1.00 96.56 89 ALA A CA 1
ATOM 682 C C . ALA A 1 89 ? -6.346 13.719 14.169 1.00 96.56 89 ALA A C 1
ATOM 684 O O . ALA A 1 89 ? -5.160 13.631 13.874 1.00 96.56 89 ALA A O 1
ATOM 685 N N . ARG A 1 90 ? -7.321 13.191 13.419 1.00 95.50 90 ARG A N 1
ATOM 686 C CA . ARG A 1 90 ? -7.092 12.389 12.212 1.00 95.50 90 ARG A CA 1
ATOM 687 C C . ARG A 1 90 ? -6.291 13.148 11.164 1.00 95.50 90 ARG A C 1
ATOM 689 O O . ARG A 1 90 ? -5.246 12.668 10.748 1.00 95.50 90 ARG A O 1
ATOM 696 N N . LEU A 1 91 ? -6.735 14.347 10.778 1.00 96.19 91 LEU A N 1
ATOM 697 C CA . LEU A 1 91 ? -6.018 15.162 9.787 1.00 96.19 91 LEU A CA 1
ATOM 698 C C . LEU A 1 91 ? -4.586 15.485 10.243 1.00 96.19 91 LEU A C 1
ATOM 700 O O . LEU A 1 91 ? -3.650 15.428 9.452 1.00 96.19 91 LEU A O 1
ATOM 704 N N . T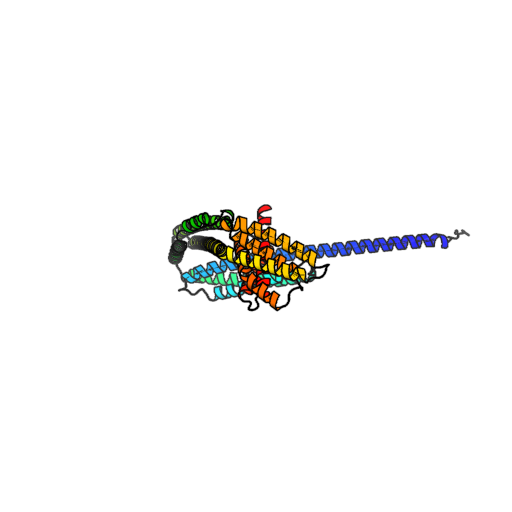HR A 1 92 ? -4.406 15.791 11.532 1.00 96.62 92 THR A N 1
ATOM 705 C CA . THR A 1 92 ? -3.082 16.073 12.110 1.00 96.62 92 THR A CA 1
ATOM 706 C C . THR A 1 92 ? -2.184 14.838 12.083 1.00 96.62 92 THR A C 1
ATOM 708 O O . THR A 1 92 ? -1.016 14.946 11.710 1.00 96.62 92 THR A O 1
ATOM 711 N N . ALA A 1 93 ? -2.718 13.680 12.472 1.00 96.00 93 ALA A N 1
ATOM 712 C CA . ALA A 1 93 ? -2.002 12.413 12.509 1.00 96.00 93 ALA A CA 1
ATOM 713 C C . ALA A 1 93 ? -1.588 11.972 11.102 1.00 96.00 93 ALA A C 1
ATOM 715 O O . ALA A 1 93 ? -0.406 11.736 10.878 1.00 96.00 93 ALA A O 1
ATOM 716 N N . GLN A 1 94 ? -2.521 11.989 10.143 1.00 95.56 94 GLN A N 1
ATOM 717 C CA . GLN A 1 94 ? -2.264 11.650 8.742 1.00 95.56 94 GLN A CA 1
ATOM 718 C C . GLN A 1 94 ? -1.179 12.540 8.132 1.00 95.56 94 GLN A C 1
ATOM 720 O O . GLN A 1 94 ? -0.185 12.024 7.634 1.00 95.56 94 GLN A O 1
ATOM 725 N N . HIS A 1 95 ? -1.307 13.868 8.238 1.00 96.56 95 HIS A N 1
ATOM 726 C CA . HIS A 1 95 ? -0.287 14.775 7.702 1.00 96.56 95 HIS A CA 1
ATOM 727 C C . HIS A 1 95 ? 1.077 14.558 8.365 1.00 96.56 95 HIS A C 1
ATOM 729 O O . HIS A 1 95 ? 2.092 14.490 7.681 1.00 96.56 95 HIS A O 1
ATOM 735 N N . THR A 1 96 ? 1.109 14.405 9.694 1.00 97.44 96 THR A N 1
ATOM 736 C CA . THR A 1 96 ? 2.370 14.189 10.420 1.00 97.44 96 THR A CA 1
ATOM 737 C C . THR A 1 96 ? 3.018 12.866 10.024 1.00 97.44 96 THR A C 1
ATOM 739 O O . THR A 1 96 ? 4.232 12.816 9.849 1.00 97.44 96 THR A O 1
ATOM 742 N N . ARG A 1 97 ? 2.224 11.800 9.879 1.00 96.56 97 ARG A N 1
ATOM 743 C CA . ARG A 1 97 ? 2.696 10.483 9.458 1.00 96.56 97 ARG A CA 1
ATOM 744 C C . ARG A 1 97 ? 3.259 10.533 8.043 1.00 96.56 97 ARG A C 1
ATOM 746 O O . ARG A 1 97 ? 4.379 10.078 7.836 1.00 96.56 97 ARG A O 1
ATOM 753 N N . ASP A 1 98 ? 2.515 11.094 7.095 1.00 95.19 98 ASP A N 1
ATOM 754 C CA . ASP A 1 98 ? 2.909 11.123 5.686 1.00 95.19 98 ASP A CA 1
ATOM 755 C C . ASP A 1 98 ? 4.193 11.954 5.494 1.00 95.19 98 ASP A C 1
ATOM 757 O O . ASP A 1 98 ? 5.141 11.501 4.842 1.00 95.19 98 ASP A O 1
ATOM 761 N N . ASP A 1 99 ? 4.282 13.119 6.151 1.00 95.38 99 ASP A N 1
ATOM 762 C CA . ASP A 1 99 ? 5.496 13.943 6.181 1.00 95.38 99 ASP A CA 1
ATOM 763 C C . ASP A 1 99 ? 6.671 13.192 6.832 1.00 95.38 99 ASP A C 1
ATOM 765 O O . ASP A 1 99 ? 7.808 13.248 6.347 1.00 95.38 99 ASP A O 1
ATOM 769 N N . ALA A 1 100 ? 6.416 12.468 7.927 1.00 96.44 100 ALA A N 1
ATOM 770 C CA . ALA A 1 100 ? 7.438 11.712 8.639 1.00 96.44 100 ALA A CA 1
ATOM 771 C C . ALA A 1 100 ? 7.924 10.485 7.858 1.00 96.44 100 ALA A C 1
ATOM 773 O O . ALA A 1 100 ? 9.123 10.220 7.891 1.00 96.44 100 ALA A O 1
ATOM 774 N N . PHE A 1 101 ? 7.066 9.769 7.121 1.00 96.00 101 PHE A N 1
ATOM 775 C CA . PHE A 1 101 ? 7.488 8.672 6.239 1.00 96.00 101 PHE A CA 1
ATOM 776 C C . PHE A 1 101 ? 8.403 9.179 5.123 1.00 96.00 101 PHE A C 1
ATOM 778 O O . PHE A 1 101 ? 9.472 8.604 4.895 1.00 96.00 101 PHE A O 1
ATOM 785 N N . ALA A 1 102 ? 8.038 10.289 4.474 1.00 94.12 102 ALA A N 1
ATOM 786 C CA . ALA A 1 102 ? 8.872 10.901 3.444 1.00 94.12 102 ALA A CA 1
ATOM 787 C C . ALA A 1 102 ? 10.229 11.362 4.011 1.00 94.12 102 ALA A C 1
ATOM 789 O O . ALA A 1 102 ? 11.285 11.037 3.461 1.00 94.12 102 ALA A O 1
ATOM 790 N N . ALA A 1 103 ? 10.220 12.065 5.149 1.00 95.44 103 ALA A N 1
ATOM 791 C CA . ALA A 1 103 ? 11.438 12.550 5.794 1.00 95.44 103 ALA A CA 1
ATOM 792 C C . ALA A 1 103 ? 12.315 11.414 6.353 1.00 95.44 103 ALA A C 1
ATOM 794 O O . ALA A 1 103 ? 13.541 11.491 6.265 1.00 95.44 103 ALA A O 1
ATOM 795 N N . TYR A 1 104 ? 11.708 10.347 6.883 1.00 96.06 104 TYR A N 1
ATOM 796 C CA . TYR A 1 104 ? 12.409 9.140 7.321 1.00 96.06 104 TYR A CA 1
ATOM 797 C C . TYR A 1 104 ? 13.144 8.485 6.154 1.00 96.06 104 TYR A C 1
ATOM 799 O O . TYR A 1 104 ? 14.337 8.208 6.270 1.00 96.06 104 TYR A O 1
ATOM 807 N N . SER A 1 105 ? 12.460 8.291 5.020 1.00 93.44 105 SER A N 1
ATOM 808 C CA . SER A 1 105 ? 13.058 7.689 3.825 1.00 93.44 105 SER A CA 1
ATOM 809 C C . SER A 1 105 ? 14.290 8.463 3.354 1.00 93.44 105 SER A C 1
ATOM 811 O O . SER A 1 105 ? 15.288 7.851 2.980 1.00 93.44 105 SER A O 1
ATOM 813 N N . GLU A 1 106 ? 14.241 9.797 3.382 1.00 94.06 106 GLU A N 1
ATOM 814 C CA . GLU A 1 106 ? 15.380 10.635 3.003 1.00 94.06 106 GLU A CA 1
ATOM 815 C C . GLU A 1 106 ? 16.503 10.570 4.049 1.00 94.06 106 GLU A C 1
ATOM 817 O O . GLU A 1 106 ? 17.669 10.398 3.703 1.00 94.06 106 GLU A O 1
ATOM 822 N N . ALA A 1 107 ? 16.169 10.628 5.341 1.00 93.12 107 ALA A N 1
ATOM 823 C CA . ALA A 1 107 ? 17.152 10.551 6.421 1.00 93.12 107 ALA A CA 1
ATOM 824 C C . ALA A 1 107 ? 17.859 9.185 6.502 1.00 93.12 107 ALA A C 1
ATOM 826 O O . ALA A 1 107 ? 19.018 9.116 6.921 1.00 93.12 107 ALA A O 1
ATOM 827 N N . ALA A 1 108 ? 17.183 8.107 6.105 1.00 91.56 108 ALA A N 1
ATOM 828 C CA . ALA A 1 108 ? 17.699 6.743 6.152 1.00 91.56 108 ALA A CA 1
ATOM 829 C C . ALA A 1 108 ? 18.706 6.414 5.033 1.00 91.56 108 ALA A C 1
ATOM 831 O O . ALA A 1 108 ? 19.303 5.337 5.068 1.00 91.56 108 ALA A O 1
ATOM 832 N N . ARG A 1 109 ? 18.932 7.314 4.064 1.00 90.75 109 ARG A N 1
ATOM 833 C CA . ARG A 1 109 ? 19.883 7.083 2.964 1.00 90.75 109 ARG A CA 1
ATOM 834 C C . ARG A 1 109 ? 21.332 7.060 3.462 1.00 90.75 109 ARG A C 1
ATOM 836 O O . ARG A 1 109 ? 21.721 7.808 4.363 1.00 90.75 109 ARG A O 1
ATOM 843 N N . ASP A 1 110 ? 22.147 6.206 2.843 1.00 85.75 110 ASP A N 1
ATOM 844 C CA . ASP A 1 110 ? 23.536 5.943 3.252 1.00 85.75 110 ASP A CA 1
ATOM 845 C C . ASP A 1 110 ? 24.486 7.137 3.051 1.00 85.75 110 ASP A C 1
ATOM 847 O O . ASP A 1 110 ? 25.533 7.228 3.703 1.00 85.75 110 ASP A O 1
ATOM 851 N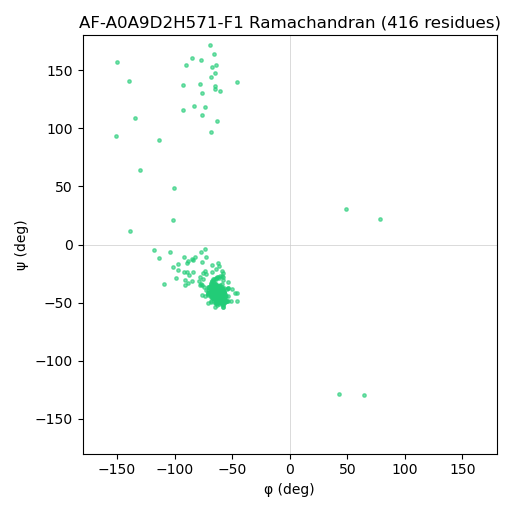 N . ASP A 1 111 ? 24.141 8.052 2.145 1.00 88.25 111 ASP A N 1
ATOM 852 C CA . ASP A 1 111 ? 24.903 9.256 1.818 1.00 88.25 111 ASP A CA 1
ATOM 853 C C . ASP A 1 111 ? 24.647 10.420 2.792 1.00 88.25 111 ASP A C 1
ATOM 855 O O . ASP A 1 111 ? 25.417 11.387 2.825 1.00 88.25 111 ASP A O 1
ATOM 859 N N . VAL A 1 112 ? 23.633 10.314 3.658 1.00 90.56 112 VAL A N 1
ATOM 860 C CA . VAL A 1 112 ? 23.323 11.345 4.652 1.00 90.56 112 VAL A CA 1
ATOM 861 C C . VAL A 1 112 ? 24.315 11.298 5.814 1.00 90.56 112 VAL A C 1
ATOM 863 O O . VAL A 1 112 ? 24.576 10.273 6.446 1.00 90.56 112 VAL A O 1
ATOM 866 N N . HIS A 1 113 ? 24.865 12.463 6.162 1.00 91.56 113 HIS A N 1
ATOM 867 C CA . HIS A 1 113 ? 25.838 12.559 7.245 1.00 91.56 113 HIS A CA 1
ATOM 868 C C . HIS A 1 113 ? 25.212 12.196 8.618 1.00 91.56 113 HIS A C 1
ATOM 870 O O . HIS A 1 113 ? 24.162 12.742 8.970 1.00 91.56 113 HIS A O 1
ATOM 876 N N . PRO A 1 114 ? 25.879 11.405 9.491 1.00 91.75 114 PRO A N 1
ATOM 877 C CA . PRO A 1 114 ? 25.301 10.930 10.762 1.00 91.75 114 PRO A CA 1
ATOM 878 C C . PRO A 1 114 ? 24.842 12.017 11.751 1.00 91.75 114 PRO A C 1
ATOM 880 O O . PRO A 1 114 ? 24.056 11.763 12.663 1.00 91.75 114 PRO A O 1
ATOM 883 N N . SER A 1 115 ? 25.368 13.243 11.656 1.00 91.12 115 SER A N 1
ATOM 884 C CA . SER A 1 115 ? 24.855 14.367 12.457 1.00 91.12 115 SER A CA 1
ATOM 885 C C . SER A 1 115 ? 23.530 14.914 11.926 1.00 91.12 115 SER A C 1
ATOM 887 O O . SER A 1 115 ? 22.697 15.311 12.736 1.00 91.12 115 SER A O 1
ATOM 889 N N . ALA A 1 116 ? 23.337 14.920 10.605 1.00 92.69 116 ALA A N 1
ATOM 890 C CA . ALA A 1 116 ? 22.088 15.325 9.977 1.00 92.69 116 ALA A CA 1
ATOM 891 C C . ALA A 1 116 ? 20.992 14.297 10.278 1.00 92.69 116 ALA A C 1
ATOM 893 O O . ALA A 1 116 ? 19.946 14.702 10.770 1.00 92.69 116 ALA A O 1
ATOM 894 N N . GLN A 1 117 ? 21.288 12.995 10.148 1.00 93.81 117 GLN A N 1
ATOM 895 C CA . GLN A 1 117 ? 20.363 11.908 10.509 1.00 93.81 117 GLN A CA 1
ATOM 896 C C . GLN A 1 117 ? 19.844 12.044 11.944 1.00 93.81 117 GLN A C 1
ATOM 898 O O . GLN A 1 117 ? 18.645 12.015 12.180 1.00 93.81 117 GLN A O 1
ATOM 903 N N . ARG A 1 118 ? 20.734 12.271 12.922 1.00 94.31 118 ARG A N 1
ATOM 904 C CA . ARG A 1 118 ? 20.330 12.424 14.333 1.00 94.31 118 ARG A CA 1
ATOM 905 C C . ARG A 1 118 ? 19.501 13.677 14.595 1.00 94.31 118 ARG A C 1
ATOM 907 O O . ARG A 1 118 ? 18.603 13.640 15.428 1.00 94.31 118 ARG A O 1
ATOM 914 N N . ARG A 1 119 ? 19.836 14.792 13.941 1.00 95.12 119 ARG A N 1
ATOM 915 C CA . ARG A 1 119 ? 19.075 16.041 14.073 1.00 95.12 119 ARG A CA 1
ATOM 916 C C . ARG A 1 119 ? 17.676 15.873 13.492 1.00 95.12 119 ARG A C 1
ATOM 918 O O . ARG A 1 119 ? 16.714 16.310 14.111 1.00 95.12 119 ARG A O 1
ATOM 925 N N . GLU A 1 120 ? 17.595 15.235 12.331 1.00 96.19 120 GLU A N 1
ATOM 926 C CA . GLU A 1 120 ? 16.337 14.950 11.659 1.00 96.19 120 GLU A CA 1
ATOM 927 C C . GLU A 1 120 ? 15.484 13.988 12.485 1.00 96.19 120 GLU A C 1
ATOM 929 O O . GLU A 1 120 ? 14.335 14.298 12.779 1.00 96.19 120 GLU A O 1
ATOM 934 N N . ALA A 1 121 ? 16.085 12.910 12.998 1.00 95.88 121 ALA A N 1
ATOM 935 C CA . ALA A 1 121 ? 15.406 11.974 13.882 1.00 95.88 121 ALA A CA 1
ATOM 936 C C . ALA A 1 121 ? 14.799 12.665 15.109 1.00 95.88 121 ALA A C 1
ATOM 938 O O . ALA A 1 121 ? 13.613 12.515 15.372 1.00 95.88 121 ALA A O 1
ATOM 939 N N . ALA A 1 122 ? 15.573 13.507 15.802 1.00 96.69 122 ALA A N 1
ATOM 940 C CA . ALA A 1 122 ? 15.075 14.251 16.958 1.00 96.69 122 ALA A CA 1
ATOM 941 C C . ALA A 1 122 ? 13.919 15.209 16.607 1.00 96.69 122 ALA A C 1
ATOM 943 O O . ALA A 1 122 ? 12.974 15.342 17.384 1.00 96.69 122 ALA A O 1
ATOM 944 N N . ARG A 1 123 ? 13.986 15.872 15.444 1.00 97.50 123 ARG A N 1
ATOM 945 C CA . ARG A 1 123 ? 12.922 16.760 14.954 1.00 97.50 123 ARG A CA 1
ATOM 946 C C . ARG A 1 123 ? 11.632 15.984 14.690 1.00 97.50 123 ARG A C 1
ATOM 948 O O . ARG A 1 123 ? 10.572 16.410 15.143 1.00 97.50 123 ARG A O 1
ATOM 955 N N . LEU A 1 124 ? 11.733 14.863 13.978 1.00 97.50 124 LEU A N 1
ATOM 956 C CA . LEU A 1 124 ? 10.589 14.025 13.623 1.00 97.50 124 LEU A CA 1
ATOM 957 C C . LEU A 1 124 ? 9.961 13.380 14.859 1.00 97.50 124 LEU A C 1
ATOM 959 O O . LEU A 1 124 ? 8.745 13.440 15.004 1.00 97.50 124 LEU A O 1
ATOM 963 N N . THR A 1 125 ? 10.766 12.873 15.801 1.00 97.69 125 THR A N 1
ATOM 964 C CA . THR A 1 125 ? 10.261 12.335 17.074 1.00 97.69 125 THR A CA 1
ATOM 965 C C . THR A 1 125 ? 9.426 13.367 17.830 1.00 97.69 125 THR A C 1
ATOM 967 O O . THR A 1 125 ? 8.319 13.055 18.250 1.00 97.69 125 THR A O 1
ATOM 970 N N . ALA A 1 126 ? 9.887 14.618 17.935 1.00 97.75 126 ALA A N 1
ATOM 971 C CA . ALA A 1 126 ? 9.115 15.667 18.605 1.00 97.75 126 ALA A CA 1
ATOM 972 C C . ALA A 1 126 ? 7.782 15.983 17.893 1.00 97.75 126 ALA A C 1
ATOM 974 O O . ALA A 1 126 ? 6.782 16.280 18.550 1.00 97.75 126 ALA A O 1
ATOM 975 N N . GLY A 1 127 ? 7.756 15.922 16.556 1.00 97.69 127 GLY A N 1
ATOM 976 C CA . GLY A 1 127 ? 6.529 16.065 15.766 1.00 97.69 127 GLY A CA 1
ATOM 977 C C . GLY A 1 127 ? 5.545 14.918 16.006 1.00 97.69 127 GLY A C 1
ATOM 978 O O . GLY A 1 127 ? 4.367 15.168 16.265 1.00 97.69 127 GLY A O 1
ATOM 979 N N . ILE A 1 128 ? 6.047 13.680 16.002 1.00 98.19 128 ILE A N 1
ATOM 980 C CA . ILE A 1 128 ? 5.273 12.466 16.287 1.00 98.19 128 ILE A CA 1
ATOM 981 C C . ILE A 1 128 ? 4.697 12.516 17.707 1.00 98.19 128 ILE A C 1
ATOM 983 O O . ILE A 1 128 ? 3.494 12.342 17.878 1.00 98.19 128 ILE A O 1
ATOM 987 N N . ASP A 1 129 ? 5.506 12.844 18.717 1.00 98.19 129 ASP A N 1
ATOM 988 C CA . ASP A 1 129 ? 5.055 12.939 20.113 1.00 98.19 129 ASP A CA 1
ATOM 989 C C . ASP A 1 129 ? 3.917 13.958 20.277 1.00 98.19 129 ASP A C 1
ATOM 991 O O . ASP A 1 129 ? 2.954 13.726 21.017 1.00 98.19 129 ASP A O 1
ATOM 995 N N . LYS A 1 130 ? 3.996 15.081 19.551 1.00 98.12 130 LYS A N 1
ATOM 996 C CA . LYS A 1 130 ? 2.937 16.093 19.523 1.00 98.12 130 LYS A CA 1
ATOM 997 C C . LYS A 1 130 ? 1.663 15.557 18.870 1.00 98.12 130 LYS A C 1
ATOM 999 O O . LYS A 1 130 ? 0.588 15.762 19.429 1.00 98.12 130 LYS A O 1
ATOM 1004 N N . ALA A 1 131 ? 1.762 14.880 17.726 1.00 97.81 131 ALA A N 1
ATOM 1005 C CA . ALA A 1 131 ? 0.605 14.271 17.069 1.00 97.81 131 ALA A CA 1
ATOM 1006 C C . ALA A 1 131 ? -0.052 13.210 17.968 1.00 97.81 131 ALA A C 1
ATOM 1008 O O . ALA A 1 131 ? -1.260 13.261 18.187 1.00 97.81 131 ALA A O 1
ATOM 1009 N N . MET A 1 132 ? 0.744 12.344 18.600 1.00 98.19 132 MET A N 1
ATOM 1010 C CA . MET A 1 132 ? 0.266 11.347 19.563 1.00 98.19 132 MET A CA 1
ATOM 1011 C C . MET A 1 132 ? -0.447 11.985 20.763 1.00 98.19 132 MET A C 1
ATOM 1013 O O . MET A 1 132 ? -1.449 11.458 21.243 1.00 98.19 132 MET A O 1
ATOM 1017 N N . ALA A 1 133 ? 0.023 13.138 21.249 1.00 98.00 133 ALA A N 1
ATOM 1018 C CA . ALA A 1 133 ? -0.671 13.878 22.302 1.00 98.00 133 ALA A CA 1
ATOM 1019 C C . ALA A 1 133 ? -2.038 14.419 21.842 1.00 98.00 133 ALA A C 1
ATOM 1021 O O . ALA A 1 133 ? -2.994 14.367 22.614 1.00 98.00 133 ALA A O 1
ATOM 1022 N N . VAL A 1 134 ? -2.151 14.886 20.591 1.00 97.81 134 VAL A N 1
ATOM 1023 C CA . VAL A 1 134 ? -3.434 15.317 20.007 1.00 97.81 134 VAL A CA 1
ATOM 1024 C C . VAL A 1 134 ? -4.402 14.138 19.882 1.00 97.81 134 VAL A C 1
ATOM 1026 O O . VAL A 1 134 ? -5.562 14.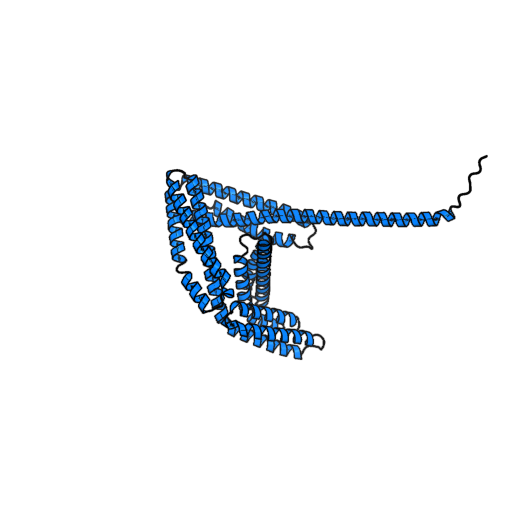288 20.261 1.00 97.81 134 VAL A O 1
ATOM 1029 N N . ILE A 1 135 ? -3.934 12.973 19.416 1.00 97.25 135 ILE A N 1
ATOM 1030 C CA . ILE A 1 135 ? -4.751 11.749 19.339 1.00 97.25 135 ILE A CA 1
ATOM 1031 C C . ILE A 1 135 ? -5.279 11.387 20.729 1.00 97.25 135 ILE A C 1
ATOM 1033 O O . ILE A 1 135 ? -6.489 11.303 20.915 1.00 97.25 135 ILE A O 1
ATOM 1037 N N . ARG A 1 136 ? -4.396 11.261 21.732 1.00 96.75 136 ARG A N 1
ATOM 1038 C CA . ARG A 1 136 ? -4.798 10.920 23.109 1.00 96.75 136 ARG A CA 1
ATOM 1039 C C . ARG A 1 136 ? -5.826 11.895 23.689 1.00 96.75 136 ARG A C 1
ATOM 1041 O O . ARG A 1 136 ? -6.779 11.449 24.318 1.00 96.75 136 ARG A O 1
ATOM 1048 N N . SER A 1 137 ? -5.655 13.201 23.467 1.00 96.75 137 SER A N 1
ATOM 1049 C CA . SER A 1 137 ? -6.624 14.214 23.913 1.00 96.75 137 SER A CA 1
ATOM 1050 C C . SER A 1 137 ? -7.984 14.026 23.244 1.00 96.75 137 SER A C 1
ATOM 1052 O O . SER A 1 137 ? -9.005 14.036 23.921 1.00 96.75 137 SER A O 1
ATOM 1054 N N . ALA A 1 138 ? -8.005 13.815 21.925 1.00 95.69 138 ALA A N 1
ATOM 1055 C CA . ALA A 1 138 ? -9.248 13.645 21.181 1.00 95.69 138 ALA A CA 1
ATOM 1056 C C . ALA A 1 138 ? -10.003 12.365 21.573 1.00 95.69 138 ALA A C 1
ATOM 1058 O O . ALA A 1 138 ? -11.228 12.404 21.657 1.00 95.69 138 ALA A O 1
ATOM 1059 N N . ARG A 1 139 ? -9.287 11.268 21.862 1.00 93.31 139 ARG A N 1
ATOM 1060 C CA . ARG A 1 139 ? -9.881 10.027 22.386 1.00 93.31 139 ARG A CA 1
ATOM 1061 C C . ARG A 1 139 ? -10.496 10.225 23.765 1.00 93.31 139 ARG A C 1
ATOM 1063 O O . ARG A 1 139 ? -11.637 9.850 23.981 1.00 93.31 139 ARG A O 1
ATOM 1070 N N . ALA A 1 140 ? -9.778 10.883 24.676 1.00 93.19 140 ALA A N 1
ATOM 1071 C CA . ALA A 1 140 ? -10.303 11.176 26.009 1.00 93.19 140 ALA A CA 1
ATOM 1072 C C . ALA A 1 140 ? -11.565 12.060 25.958 1.00 93.19 140 ALA A C 1
ATOM 1074 O O . ALA A 1 140 ? -12.503 11.842 26.719 1.00 93.19 140 ALA A O 1
ATOM 1075 N N . GLU A 1 141 ? -11.611 13.035 25.042 1.00 92.50 141 GLU A N 1
ATOM 1076 C CA . GLU A 1 141 ? -12.807 13.853 24.800 1.00 92.50 141 GLU A CA 1
ATOM 1077 C C . GLU A 1 141 ? -13.979 13.030 24.236 1.00 92.50 141 GLU A C 1
ATOM 1079 O O . GLU A 1 141 ? -15.119 13.242 24.646 1.00 92.50 141 GLU A O 1
ATOM 1084 N N . ASN A 1 142 ? -13.716 12.106 23.305 1.00 91.00 142 ASN A N 1
ATOM 1085 C CA . ASN A 1 142 ? -14.733 11.214 22.741 1.00 91.00 142 ASN A CA 1
ATOM 1086 C C . ASN A 1 142 ? -15.279 10.249 23.803 1.00 91.00 142 ASN A C 1
ATOM 1088 O O . ASN A 1 142 ? -16.491 10.131 23.947 1.00 91.00 142 ASN A O 1
ATOM 1092 N N . ASP A 1 143 ? -14.400 9.634 24.593 1.00 88.75 143 ASP A N 1
ATOM 1093 C CA . ASP A 1 143 ? -14.775 8.731 25.682 1.00 88.75 143 ASP A CA 1
ATOM 1094 C C . ASP A 1 143 ? -15.656 9.439 26.719 1.00 88.75 143 ASP A C 1
ATOM 1096 O O . ASP A 1 143 ? -16.722 8.932 27.064 1.00 88.75 143 ASP A O 1
ATOM 1100 N N . ALA A 1 144 ? -15.273 10.646 27.149 1.00 89.50 144 ALA A N 1
ATOM 1101 C CA . ALA A 1 144 ? -16.077 11.441 28.075 1.00 89.50 144 ALA A CA 1
ATOM 1102 C C . ALA A 1 144 ? -17.461 11.786 27.497 1.00 89.50 144 ALA A C 1
ATOM 1104 O O . ALA A 1 144 ? -18.463 11.743 28.208 1.00 89.50 144 ALA A O 1
ATOM 1105 N N . TRP A 1 145 ? -17.537 12.097 26.199 1.00 89.19 145 TRP A N 1
ATOM 1106 C CA . TRP A 1 145 ? -18.818 12.362 25.551 1.00 89.19 145 TRP A CA 1
ATOM 1107 C C . TRP A 1 145 ? -19.697 11.111 25.490 1.00 89.19 145 TRP A C 1
ATOM 1109 O O . TRP A 1 145 ? -20.884 11.200 25.802 1.00 89.19 145 TRP A O 1
ATOM 1119 N N . LEU A 1 146 ? -19.128 9.960 25.110 1.00 87.25 146 LEU A N 1
ATOM 1120 C CA . LEU A 1 146 ? -19.847 8.685 25.016 1.00 87.25 146 LEU A CA 1
ATOM 1121 C C . LEU A 1 146 ? -20.411 8.261 26.371 1.00 87.25 146 LEU A C 1
ATOM 1123 O O . LEU A 1 146 ? -21.515 7.728 26.430 1.00 87.25 146 LEU A O 1
ATOM 1127 N N . GLU A 1 147 ? -19.677 8.519 27.452 1.00 85.81 147 GLU A N 1
ATOM 1128 C CA . GLU A 1 147 ? -20.144 8.278 28.818 1.00 85.81 147 GLU A CA 1
ATOM 1129 C C . GLU A 1 147 ? -21.342 9.145 29.212 1.00 85.81 147 GLU A C 1
ATOM 1131 O O . GLU A 1 147 ? -22.211 8.681 29.946 1.00 85.81 147 GLU A O 1
ATOM 1136 N N . GLU A 1 148 ? -21.399 10.385 28.730 1.00 88.25 148 GLU A N 1
ATOM 1137 C CA . GLU A 1 148 ? -22.459 11.338 29.069 1.00 88.25 148 GLU A CA 1
ATOM 1138 C C . GLU A 1 148 ? -23.710 11.190 28.183 1.00 88.25 148 GLU A C 1
ATOM 1140 O O . GLU A 1 148 ? -24.823 11.432 28.651 1.00 88.25 148 GLU A O 1
ATOM 1145 N N . HIS A 1 149 ? -23.553 10.784 26.919 1.00 86.19 149 HIS A N 1
ATOM 1146 C CA . HIS A 1 149 ? -24.613 10.897 25.905 1.00 86.19 149 HIS A CA 1
ATOM 1147 C C . HIS A 1 149 ? -25.096 9.568 25.324 1.00 86.19 149 HIS A C 1
ATOM 1149 O O . HIS A 1 149 ? -26.008 9.573 24.498 1.00 86.19 149 HIS A O 1
ATOM 1155 N N . THR A 1 150 ? -24.490 8.436 25.682 1.00 86.75 150 THR A N 1
ATOM 1156 C CA . THR A 1 150 ? -24.816 7.149 25.060 1.00 86.75 150 THR A CA 1
ATOM 1157 C C . THR A 1 150 ? -24.858 6.031 26.091 1.00 86.75 150 THR A C 1
ATOM 1159 O O . THR A 1 150 ? -24.028 5.944 26.995 1.00 86.75 150 THR A O 1
ATOM 1162 N N . THR A 1 151 ? -25.817 5.127 25.929 1.00 89.00 151 THR A N 1
ATOM 1163 C CA . THR A 1 151 ? -25.924 3.910 26.742 1.00 89.00 151 THR A CA 1
ATOM 1164 C C . THR A 1 151 ? -25.156 2.748 26.114 1.00 89.00 151 THR A C 1
ATOM 1166 O O . THR A 1 151 ? -24.963 2.686 24.900 1.00 89.00 151 THR A O 1
ATOM 1169 N N . THR A 1 152 ? -24.723 1.784 26.927 1.00 89.19 152 THR A N 1
ATOM 1170 C CA . THR A 1 152 ? -24.055 0.579 26.412 1.00 89.19 152 THR A CA 1
ATOM 1171 C C . THR A 1 152 ? -24.950 -0.190 25.432 1.00 89.19 152 THR A C 1
ATOM 1173 O O . THR A 1 152 ? -24.470 -0.641 24.393 1.00 89.19 152 THR A O 1
ATOM 1176 N N . ASP A 1 153 ? -26.257 -0.253 25.699 1.00 91.31 153 ASP A N 1
ATOM 1177 C CA . ASP A 1 153 ? -27.243 -0.927 24.845 1.00 91.31 153 ASP A CA 1
ATOM 1178 C C . ASP A 1 153 ? -27.346 -0.299 23.449 1.00 91.31 153 ASP A C 1
ATOM 1180 O O . ASP A 1 153 ? -27.428 -1.010 22.444 1.00 91.31 153 ASP A O 1
ATOM 1184 N N . GLU A 1 154 ? -27.299 1.033 23.357 1.00 90.69 154 GLU A N 1
ATOM 1185 C CA . GLU A 1 154 ? -27.281 1.738 22.072 1.00 90.69 154 GLU A CA 1
ATOM 1186 C C . GLU A 1 154 ? -26.017 1.411 21.270 1.00 90.69 154 GLU A C 1
ATOM 1188 O O . GLU A 1 154 ? -26.103 1.172 20.061 1.00 90.69 154 GLU A O 1
ATOM 1193 N N . GLN A 1 155 ? -24.857 1.341 21.931 1.00 90.94 155 GLN A N 1
ATOM 1194 C CA . GLN A 1 155 ? -23.591 0.988 21.280 1.00 90.94 155 GLN A CA 1
ATOM 1195 C C . GLN A 1 155 ? -23.597 -0.462 20.782 1.00 90.94 155 GLN A C 1
ATOM 1197 O O . GLN A 1 155 ? -23.217 -0.718 19.639 1.00 90.94 155 GLN A O 1
ATOM 1202 N N . VAL A 1 156 ? -24.108 -1.399 21.587 1.00 94.25 156 VAL A N 1
ATOM 1203 C CA . VAL A 1 156 ? -24.313 -2.803 21.191 1.00 94.25 156 VAL A CA 1
ATOM 1204 C C . VAL A 1 156 ? -25.258 -2.899 19.991 1.00 94.25 156 VAL A C 1
ATOM 1206 O O . VAL A 1 156 ? -24.969 -3.601 19.021 1.00 94.25 156 VAL A O 1
ATOM 1209 N N . ALA A 1 157 ? -26.372 -2.164 20.004 1.00 93.25 157 ALA A N 1
ATOM 1210 C CA . ALA A 1 157 ? -27.320 -2.162 18.895 1.00 93.25 157 ALA A CA 1
ATOM 1211 C C . ALA A 1 157 ? -26.703 -1.614 17.596 1.00 93.25 157 ALA A C 1
ATOM 1213 O O . ALA A 1 157 ? -27.022 -2.110 16.513 1.00 93.25 157 ALA A O 1
ATOM 1214 N N . VAL A 1 158 ? -25.830 -0.605 17.685 1.00 92.06 158 VAL A N 1
ATOM 1215 C CA . VAL A 1 158 ? -25.055 -0.094 16.544 1.00 92.06 158 VAL A CA 1
ATOM 1216 C C . VAL A 1 158 ? -24.080 -1.148 16.024 1.00 92.06 158 VAL A C 1
ATOM 1218 O O . VAL A 1 158 ? -24.097 -1.428 14.824 1.00 92.06 158 VAL A O 1
ATOM 1221 N N . ALA A 1 159 ? -23.277 -1.757 16.899 1.00 93.19 159 ALA A N 1
ATOM 1222 C CA . ALA A 1 159 ? -22.300 -2.775 16.516 1.00 93.19 159 ALA A CA 1
ATOM 1223 C C . ALA A 1 159 ? -22.972 -3.980 15.835 1.00 93.19 159 ALA A C 1
ATOM 1225 O O . ALA A 1 159 ? -22.516 -4.432 14.784 1.00 93.19 159 ALA A O 1
ATOM 1226 N N . ARG A 1 160 ? -24.127 -4.427 16.350 1.00 96.25 160 ARG A N 1
ATOM 1227 C CA . ARG A 1 160 ? -24.929 -5.497 15.735 1.00 96.25 160 ARG A CA 1
ATOM 1228 C C . ARG A 1 160 ? -25.364 -5.153 14.311 1.00 96.25 160 ARG A C 1
ATOM 1230 O O . ARG A 1 160 ? -25.145 -5.946 13.401 1.00 96.25 160 ARG A O 1
ATOM 1237 N N . ARG A 1 161 ? -25.914 -3.949 14.095 1.00 94.38 161 ARG A N 1
ATOM 1238 C CA . ARG A 1 161 ? -26.297 -3.493 12.745 1.00 94.38 161 ARG A CA 1
ATOM 1239 C C . ARG A 1 161 ? -25.105 -3.480 11.795 1.00 94.38 161 ARG A C 1
ATOM 1241 O O . ARG A 1 161 ? -25.230 -3.927 10.665 1.00 94.38 161 ARG A O 1
ATOM 1248 N N . ARG A 1 162 ? -23.943 -3.010 12.254 1.00 92.81 162 ARG A N 1
ATOM 1249 C CA . ARG A 1 162 ? -22.729 -2.969 11.426 1.00 92.81 162 ARG A CA 1
ATOM 1250 C C . ARG A 1 162 ? -22.221 -4.358 11.054 1.00 92.81 162 ARG A C 1
ATOM 1252 O O . ARG A 1 162 ? -21.812 -4.551 9.911 1.00 92.81 162 ARG A O 1
ATOM 1259 N N . LEU A 1 163 ? -22.259 -5.307 11.988 1.00 95.75 163 LEU A N 1
ATOM 1260 C CA . LEU A 1 163 ? -21.915 -6.704 11.726 1.00 95.75 163 LEU A CA 1
ATOM 1261 C C . LEU A 1 163 ? -22.847 -7.313 10.665 1.00 95.75 163 LEU A C 1
ATOM 1263 O O . LEU A 1 163 ? -22.370 -7.925 9.708 1.00 95.75 163 LEU A O 1
ATOM 1267 N N . ASP A 1 164 ? -24.157 -7.093 10.787 1.00 96.06 164 ASP A N 1
ATOM 1268 C CA . ASP A 1 164 ? -25.151 -7.592 9.828 1.00 96.06 164 ASP A CA 1
ATOM 1269 C C . ASP A 1 164 ? -25.024 -6.921 8.448 1.00 96.06 164 ASP A C 1
ATOM 1271 O O . ASP A 1 164 ? -25.078 -7.594 7.412 1.00 96.06 164 ASP A O 1
ATOM 1275 N N . ASP A 1 165 ? -24.781 -5.608 8.418 1.00 94.38 165 ASP A N 1
ATOM 1276 C CA . ASP A 1 165 ? -24.525 -4.853 7.191 1.00 94.38 165 ASP A CA 1
ATOM 1277 C C . ASP A 1 165 ? -23.249 -5.343 6.495 1.00 94.38 165 ASP A C 1
ATOM 1279 O O . ASP A 1 165 ? -23.223 -5.479 5.270 1.00 94.38 165 ASP A O 1
ATOM 1283 N N . LEU A 1 166 ? -22.177 -5.623 7.247 1.00 94.50 166 LEU A N 1
ATOM 1284 C CA . LEU A 1 166 ? -20.934 -6.151 6.686 1.00 94.50 166 LEU A CA 1
ATOM 1285 C C . LEU A 1 166 ? -21.138 -7.554 6.107 1.00 94.50 166 LEU A C 1
ATOM 1287 O O . LEU A 1 166 ? -20.764 -7.776 4.957 1.00 94.50 166 LEU A O 1
ATOM 1291 N N . ARG A 1 167 ? -21.803 -8.462 6.833 1.00 95.06 167 ARG A N 1
ATOM 1292 C CA . ARG A 1 167 ? -22.167 -9.798 6.321 1.00 95.06 167 ARG A CA 1
ATOM 1293 C C . ARG A 1 167 ? -22.974 -9.713 5.030 1.00 95.06 167 ARG A C 1
ATOM 1295 O O . ARG A 1 167 ? -22.686 -10.415 4.065 1.00 95.06 167 ARG A O 1
ATOM 1302 N N . THR A 1 168 ? -23.954 -8.812 4.994 1.00 95.19 168 THR A N 1
ATOM 1303 C CA . THR A 1 168 ? -24.788 -8.591 3.808 1.00 95.19 168 THR A CA 1
ATOM 1304 C C . THR A 1 168 ? -23.963 -8.070 2.630 1.00 95.19 168 THR A C 1
ATOM 1306 O O . THR A 1 168 ? -24.141 -8.540 1.508 1.00 95.19 168 THR A O 1
ATOM 1309 N N . ARG A 1 169 ? -23.046 -7.119 2.867 1.00 93.19 169 ARG A N 1
ATOM 1310 C CA . ARG A 1 169 ? -22.163 -6.566 1.825 1.00 93.19 169 ARG A CA 1
ATOM 1311 C C . ARG A 1 169 ? -21.155 -7.582 1.295 1.00 93.19 169 ARG A C 1
ATOM 1313 O O . ARG A 1 169 ? -20.917 -7.586 0.093 1.00 93.19 169 ARG A O 1
ATOM 1320 N N . MET A 1 170 ? -20.580 -8.413 2.165 1.00 91.81 170 MET A N 1
ATOM 1321 C CA . MET A 1 170 ? -19.612 -9.446 1.777 1.00 91.81 170 MET A CA 1
ATOM 1322 C C . MET A 1 170 ? -20.233 -10.509 0.860 1.00 91.81 170 MET A C 1
ATOM 1324 O O . MET A 1 170 ? -19.548 -11.047 -0.009 1.00 91.81 170 MET A O 1
ATOM 1328 N N . GLY A 1 171 ? -21.536 -10.772 0.995 1.00 90.00 171 GLY A N 1
ATOM 1329 C CA . GLY A 1 171 ? -22.260 -11.671 0.100 1.00 90.00 171 GLY A CA 1
ATOM 1330 C C . GLY A 1 171 ? -21.757 -13.114 0.193 1.00 90.00 171 GLY A C 1
ATOM 1331 O O . GLY A 1 171 ? -21.676 -13.666 1.285 1.00 90.00 171 GLY A O 1
ATOM 1332 N N . ASP A 1 172 ? -21.450 -13.727 -0.956 1.00 86.69 172 ASP A N 1
ATOM 1333 C CA . ASP A 1 172 ? -20.901 -15.089 -1.050 1.00 86.69 172 ASP A CA 1
ATOM 1334 C C . ASP A 1 172 ? -19.459 -15.070 -1.604 1.00 86.69 172 ASP A C 1
ATOM 1336 O O . ASP A 1 172 ? -19.251 -15.161 -2.823 1.00 86.69 172 ASP A O 1
ATOM 1340 N N . PRO A 1 173 ? -18.441 -14.972 -0.728 1.00 87.12 173 PRO A N 1
ATOM 1341 C CA . PRO A 1 173 ? -17.035 -15.053 -1.120 1.00 87.12 173 PRO A CA 1
ATOM 1342 C C . PRO A 1 173 ? -16.654 -16.368 -1.817 1.00 87.12 173 PRO A C 1
ATOM 1344 O O . PRO A 1 173 ? -15.746 -16.393 -2.657 1.00 87.12 173 PRO A O 1
ATOM 1347 N N . ALA A 1 174 ? -17.365 -17.470 -1.541 1.00 86.75 174 ALA A N 1
ATOM 1348 C CA . ALA A 1 174 ? -17.079 -18.760 -2.160 1.00 86.75 174 ALA A CA 1
ATOM 1349 C C . ALA A 1 174 ? -17.378 -18.747 -3.665 1.00 86.75 174 ALA A C 1
ATOM 1351 O O . ALA A 1 174 ? -16.652 -19.386 -4.432 1.00 86.75 174 ALA A O 1
ATOM 1352 N N . ALA A 1 175 ? -18.371 -17.968 -4.106 1.00 90.38 175 ALA A N 1
ATOM 1353 C CA . ALA A 1 175 ? -18.645 -17.761 -5.524 1.00 90.38 175 ALA A CA 1
ATOM 1354 C C . ALA A 1 175 ? -17.468 -17.077 -6.245 1.00 90.38 175 ALA A C 1
ATOM 1356 O O . ALA A 1 175 ? -17.089 -17.499 -7.341 1.00 90.38 175 ALA A O 1
ATOM 1357 N N . LEU A 1 176 ? -16.840 -16.071 -5.619 1.00 91.69 176 LEU A N 1
ATOM 1358 C CA . LEU A 1 176 ? -15.656 -15.401 -6.174 1.00 91.69 176 LEU A CA 1
ATOM 1359 C C . LEU A 1 176 ? -14.457 -16.350 -6.258 1.00 91.69 176 LEU A C 1
ATOM 1361 O O . LEU A 1 176 ? -13.775 -16.384 -7.284 1.00 91.69 176 LEU A O 1
ATOM 1365 N N . ARG A 1 177 ? -14.223 -17.169 -5.225 1.00 91.12 177 ARG A N 1
ATOM 1366 C CA . ARG A 1 177 ? -13.154 -18.183 -5.247 1.00 91.12 177 ARG A CA 1
ATOM 1367 C C . ARG A 1 177 ? -13.387 -19.255 -6.308 1.00 91.12 177 ARG A C 1
ATOM 1369 O O . ARG A 1 177 ? -12.455 -19.616 -7.022 1.00 91.12 177 ARG A O 1
ATOM 1376 N N . ALA A 1 178 ? -14.617 -19.748 -6.446 1.00 92.12 178 ALA A N 1
ATOM 1377 C CA . ALA A 1 178 ? -14.959 -20.740 -7.463 1.00 92.12 178 ALA A CA 1
ATOM 1378 C C . ALA A 1 178 ? -14.722 -20.196 -8.880 1.00 92.12 178 ALA A C 1
ATOM 1380 O O . ALA A 1 178 ? -14.205 -20.898 -9.751 1.00 92.12 178 ALA A O 1
ATOM 1381 N N . GLU A 1 179 ? -15.051 -18.924 -9.098 1.00 94.38 179 GLU A N 1
ATOM 1382 C CA . GLU A 1 179 ? -14.774 -18.238 -10.352 1.00 94.38 179 GLU A CA 1
ATOM 1383 C C . GLU A 1 179 ? -13.266 -18.054 -10.587 1.00 94.38 179 GLU A C 1
ATOM 1385 O O . GLU A 1 179 ? -12.783 -18.362 -11.677 1.00 94.38 179 GLU A O 1
ATOM 1390 N N . LEU A 1 180 ? -12.501 -17.637 -9.572 1.00 94.88 180 LEU A N 1
ATOM 1391 C CA . LEU A 1 180 ? -11.037 -17.541 -9.634 1.00 94.88 180 LEU A CA 1
ATOM 1392 C C . LEU A 1 180 ? -10.387 -18.879 -10.005 1.00 94.88 180 LEU A C 1
ATOM 1394 O O . LEU A 1 180 ? -9.608 -18.936 -10.959 1.00 94.88 180 LEU A O 1
ATOM 1398 N N . ALA A 1 181 ? -10.785 -19.962 -9.335 1.00 94.44 181 ALA A N 1
ATOM 1399 C CA . ALA A 1 181 ? -10.309 -21.318 -9.604 1.00 94.44 181 ALA A CA 1
ATOM 1400 C C . ALA A 1 181 ? -10.635 -21.800 -11.030 1.00 94.44 181 ALA A C 1
ATOM 1402 O O . ALA A 1 181 ? -9.922 -22.631 -11.595 1.00 94.44 181 ALA A O 1
ATOM 1403 N N . ARG A 1 182 ? -11.704 -21.274 -11.642 1.00 95.31 182 ARG A N 1
ATOM 1404 C CA . ARG A 1 182 ? -12.083 -21.576 -13.028 1.00 95.31 182 ARG A CA 1
ATOM 1405 C C . ARG A 1 182 ? -11.227 -20.826 -14.048 1.00 95.31 182 ARG A C 1
ATOM 1407 O O . ARG A 1 182 ? -10.995 -21.346 -15.143 1.00 95.31 182 ARG A O 1
ATOM 1414 N N . ILE A 1 183 ? -10.812 -19.595 -13.742 1.00 94.88 183 ILE A N 1
ATOM 1415 C CA . ILE A 1 183 ? -10.171 -18.698 -14.716 1.00 94.88 183 ILE A CA 1
ATOM 1416 C C . ILE A 1 183 ? -8.647 -18.619 -14.596 1.00 94.88 183 ILE A C 1
ATOM 1418 O O . ILE A 1 183 ? -8.020 -18.187 -15.569 1.00 94.88 183 ILE A O 1
ATOM 1422 N N . ALA A 1 184 ? -8.071 -19.012 -13.456 1.00 96.00 184 ALA A N 1
ATOM 1423 C CA . ALA A 1 184 ? -6.642 -18.917 -13.173 1.00 96.00 184 ALA A CA 1
ATOM 1424 C C . ALA A 1 184 ? -6.139 -20.020 -12.220 1.00 96.00 184 ALA A C 1
ATOM 1426 O O . ALA A 1 184 ? -6.891 -20.591 -11.431 1.00 96.00 184 ALA A O 1
ATOM 1427 N N . ASP A 1 185 ? -4.835 -20.290 -12.284 1.00 95.81 185 ASP A N 1
ATOM 1428 C CA . ASP A 1 185 ? -4.135 -21.167 -11.345 1.00 95.81 185 ASP A CA 1
ATOM 1429 C C . ASP A 1 185 ? -4.139 -20.591 -9.927 1.00 95.81 185 ASP A C 1
ATOM 1431 O O . ASP A 1 185 ? -4.020 -19.383 -9.748 1.00 95.81 185 ASP A O 1
ATOM 1435 N N . GLU A 1 186 ? -4.165 -21.477 -8.930 1.00 93.12 186 GLU A N 1
ATOM 1436 C CA . GLU A 1 186 ? -4.175 -21.148 -7.494 1.00 93.12 186 GLU A CA 1
ATOM 1437 C C . GLU A 1 186 ? -3.089 -20.151 -7.077 1.00 93.12 186 GLU A C 1
ATOM 1439 O O . GLU A 1 186 ? -3.353 -19.214 -6.338 1.00 93.12 186 GLU A O 1
ATOM 1444 N N . HIS A 1 187 ? -1.892 -20.254 -7.655 1.00 91.38 187 HIS A N 1
ATOM 1445 C CA . HIS A 1 187 ? -0.780 -19.343 -7.366 1.00 91.38 187 HIS A CA 1
ATOM 1446 C C . HIS A 1 187 ? -1.057 -17.869 -7.729 1.00 91.38 187 HIS A C 1
ATOM 1448 O O . HIS A 1 187 ? -0.279 -17.000 -7.348 1.00 91.38 187 HIS A O 1
ATOM 1454 N N . GLU A 1 188 ? -2.087 -17.575 -8.531 1.00 92.06 188 GLU A N 1
ATOM 1455 C CA . GLU A 1 188 ? -2.488 -16.199 -8.868 1.00 92.06 188 GLU A CA 1
ATOM 1456 C C . GLU A 1 188 ? -3.485 -15.608 -7.865 1.00 92.06 188 GLU A C 1
ATOM 1458 O O . GLU A 1 188 ? -3.736 -14.404 -7.901 1.00 92.06 188 GLU A O 1
ATOM 1463 N N . TRP A 1 189 ? -4.080 -16.441 -7.009 1.00 91.62 189 TRP A N 1
ATOM 1464 C CA . TRP A 1 189 ? -5.135 -16.039 -6.083 1.00 91.62 189 TRP A CA 1
ATOM 1465 C C . TRP A 1 189 ? -5.006 -16.649 -4.679 1.00 91.62 189 TRP A C 1
ATOM 1467 O O . TRP A 1 189 ? -5.924 -16.500 -3.883 1.00 91.62 189 TRP A O 1
ATOM 1477 N N . GLU A 1 190 ? -3.871 -17.265 -4.339 1.00 91.00 190 GLU A N 1
ATOM 1478 C CA . GLU A 1 190 ? -3.556 -17.767 -2.989 1.00 91.00 190 GLU A CA 1
ATOM 1479 C C . GLU A 1 190 ? -3.779 -16.681 -1.922 1.00 91.00 190 GLU A C 1
ATOM 1481 O O . GLU A 1 190 ? -4.549 -16.891 -0.991 1.00 91.00 190 GLU A O 1
ATOM 1486 N N . ASP A 1 191 ? -3.254 -15.468 -2.145 1.00 84.75 191 ASP A N 1
ATOM 1487 C CA . ASP A 1 191 ? -3.463 -14.318 -1.247 1.00 84.75 191 ASP A CA 1
ATOM 1488 C C . ASP A 1 191 ? -4.964 -13.975 -1.064 1.00 84.75 191 ASP A C 1
ATOM 1490 O O . ASP A 1 191 ? -5.374 -13.486 -0.014 1.00 84.75 191 ASP A O 1
ATOM 1494 N N . ALA A 1 192 ? -5.808 -14.233 -2.070 1.00 87.94 192 ALA A N 1
ATOM 1495 C CA . ALA A 1 192 ? -7.258 -14.048 -1.977 1.00 87.94 192 ALA A CA 1
ATOM 1496 C C . ALA A 1 192 ? -7.961 -15.185 -1.225 1.00 87.94 192 ALA A C 1
ATOM 1498 O O . ALA A 1 192 ? -8.980 -14.942 -0.581 1.00 87.94 192 ALA A O 1
ATOM 1499 N N . ALA A 1 193 ? -7.444 -16.412 -1.303 1.00 89.75 193 ALA A N 1
ATOM 1500 C CA . ALA A 1 193 ? -7.939 -17.522 -0.498 1.00 89.75 193 ALA A CA 1
ATOM 1501 C C . ALA A 1 193 ? -7.654 -17.284 0.991 1.00 89.75 193 ALA A C 1
ATOM 1503 O O . ALA A 1 193 ? -8.559 -17.451 1.809 1.00 89.75 193 ALA A O 1
ATOM 1504 N N . ASP A 1 194 ? -6.442 -16.821 1.307 1.00 90.31 194 ASP A N 1
ATOM 1505 C CA . ASP A 1 194 ? -6.039 -16.423 2.658 1.00 90.31 194 ASP A CA 1
ATOM 1506 C C . ASP A 1 194 ? -6.891 -15.252 3.162 1.00 90.31 194 ASP A C 1
ATOM 1508 O O . ASP A 1 194 ? -7.411 -15.300 4.274 1.00 90.31 194 ASP A O 1
ATOM 1512 N N . ALA A 1 195 ? -7.108 -14.230 2.326 1.00 90.31 195 ALA A N 1
ATOM 1513 C CA . ALA A 1 195 ? -7.963 -13.096 2.672 1.00 90.31 195 ALA A CA 1
ATOM 1514 C C . ALA A 1 195 ? -9.421 -13.508 2.934 1.00 90.31 195 ALA A C 1
ATOM 1516 O O . ALA A 1 195 ? -10.076 -12.936 3.799 1.00 90.31 195 ALA A O 1
ATOM 1517 N N . ASP A 1 196 ? -9.947 -14.498 2.212 1.00 92.88 196 ASP A N 1
ATOM 1518 C CA . ASP A 1 196 ? -11.295 -14.999 2.474 1.00 92.88 196 ASP A CA 1
ATOM 1519 C C . ASP A 1 196 ? -11.393 -15.728 3.823 1.00 92.88 196 ASP A C 1
ATOM 1521 O O . ASP A 1 196 ? -12.337 -15.502 4.581 1.00 92.88 196 ASP A O 1
ATOM 1525 N N . ALA A 1 197 ? -10.410 -16.574 4.148 1.00 92.81 197 ALA A N 1
ATOM 1526 C CA . ALA A 1 197 ? -10.346 -17.237 5.452 1.00 92.81 197 ALA A CA 1
ATOM 1527 C C . ALA A 1 197 ? -10.238 -16.208 6.590 1.00 92.81 197 ALA A C 1
ATOM 1529 O O . ALA A 1 197 ? -11.037 -16.231 7.522 1.00 92.81 197 ALA A O 1
ATOM 1530 N N . GLU A 1 198 ? -9.338 -15.237 6.439 1.00 93.06 198 GLU A N 1
ATOM 1531 C CA . GLU A 1 198 ? -9.140 -14.140 7.387 1.00 93.06 198 GLU A CA 1
ATOM 1532 C C . GLU A 1 198 ? -10.420 -13.317 7.602 1.00 93.06 198 GLU A C 1
ATOM 1534 O O . GLU A 1 198 ? -10.724 -12.915 8.726 1.00 93.06 198 GLU A O 1
ATOM 1539 N N . ALA A 1 199 ? -11.193 -13.070 6.538 1.00 94.12 199 ALA A N 1
ATOM 1540 C CA . ALA A 1 199 ? -12.445 -12.331 6.633 1.00 94.12 199 ALA A CA 1
ATOM 1541 C C . ALA A 1 199 ? -13.507 -13.090 7.446 1.00 94.12 199 ALA A C 1
ATOM 1543 O O . ALA A 1 199 ? -14.230 -12.470 8.226 1.00 94.12 199 ALA A O 1
ATOM 1544 N N . HIS A 1 200 ? -13.589 -14.415 7.290 1.00 94.44 200 HIS A N 1
ATOM 1545 C CA . HIS A 1 200 ? -14.494 -15.255 8.077 1.00 94.44 200 HIS A CA 1
ATOM 1546 C C . HIS A 1 200 ? -14.061 -15.326 9.544 1.00 94.44 200 HIS A C 1
ATOM 1548 O O . HIS A 1 200 ? -14.878 -15.049 10.422 1.00 94.44 200 HIS A O 1
ATOM 1554 N N . ASP A 1 201 ? -12.779 -15.588 9.806 1.00 96.31 201 ASP A N 1
ATOM 1555 C CA . ASP A 1 201 ? -12.232 -15.640 11.166 1.00 96.31 201 ASP A CA 1
ATOM 1556 C C . ASP A 1 201 ? -12.464 -14.308 11.902 1.00 96.31 201 ASP A C 1
ATOM 1558 O O . ASP A 1 201 ? -12.911 -14.277 13.048 1.00 96.31 201 ASP A O 1
ATOM 1562 N N . ALA A 1 202 ? -12.254 -13.181 11.216 1.00 96.19 202 ALA A N 1
ATOM 1563 C CA . ALA A 1 202 ? -12.499 -11.853 11.769 1.00 96.19 202 ALA A CA 1
ATOM 1564 C C . ALA A 1 202 ? -13.992 -11.572 12.045 1.00 96.19 202 ALA A C 1
ATOM 1566 O O . ALA A 1 202 ? -14.321 -10.907 13.028 1.00 96.19 202 ALA A O 1
ATOM 1567 N N . LEU A 1 203 ? -14.920 -12.078 11.222 1.00 96.94 203 LEU A N 1
ATOM 1568 C CA . LEU A 1 203 ? -16.361 -11.973 11.496 1.00 96.94 203 LEU A CA 1
ATOM 1569 C C . LEU A 1 203 ? -16.789 -12.817 12.704 1.00 96.94 203 LEU A C 1
ATOM 1571 O O . LEU A 1 203 ? -17.667 -12.396 13.469 1.00 96.94 203 LEU A O 1
ATOM 1575 N N . ASP A 1 204 ? -16.188 -13.990 12.884 1.00 97.75 204 ASP A N 1
ATOM 1576 C CA . ASP A 1 204 ? -16.452 -14.872 14.021 1.00 97.75 204 ASP A CA 1
ATOM 1577 C C . ASP A 1 204 ? -15.898 -14.275 15.326 1.00 97.75 204 ASP A C 1
ATOM 1579 O O . ASP A 1 204 ? -16.595 -14.255 16.349 1.00 97.75 204 ASP A O 1
ATOM 1583 N N . GLU A 1 205 ? -14.702 -13.681 15.284 1.00 98.31 205 GLU A N 1
ATOM 1584 C CA . GLU A 1 205 ? -14.144 -12.886 16.385 1.00 98.31 205 GLU A CA 1
ATOM 1585 C C . GLU A 1 205 ? -15.035 -11.682 16.720 1.00 98.31 205 GLU A C 1
ATOM 1587 O O . GLU A 1 205 ? -15.405 -11.486 17.879 1.00 98.31 205 GLU A O 1
ATOM 1592 N N . ALA A 1 206 ? -15.456 -10.908 15.711 1.00 97.81 206 ALA A N 1
ATOM 1593 C CA . ALA A 1 206 ? -16.343 -9.763 15.911 1.00 97.81 206 ALA A CA 1
ATOM 1594 C C . ALA A 1 206 ? -17.666 -10.176 16.573 1.00 97.81 206 ALA A C 1
ATOM 1596 O O . ALA A 1 206 ? -18.166 -9.483 17.460 1.00 97.81 206 ALA A O 1
ATOM 1597 N N . SER A 1 207 ? -18.217 -11.324 16.175 1.00 98.25 207 SER A N 1
ATOM 1598 C CA . SER A 1 207 ? -19.440 -11.882 16.764 1.00 98.25 207 SER A CA 1
ATOM 1599 C C . SER A 1 207 ? -19.243 -12.297 18.217 1.00 98.25 207 SER A C 1
ATOM 1601 O O . SER A 1 207 ? -20.116 -12.051 19.048 1.00 98.25 207 SER A O 1
ATOM 1603 N N . SER A 1 208 ? -18.094 -12.896 18.527 1.00 98.31 208 SER A N 1
ATOM 1604 C CA . SER A 1 208 ? -17.737 -13.307 19.886 1.00 98.31 208 SER A CA 1
ATOM 1605 C C . SER A 1 208 ? -17.600 -12.091 20.804 1.00 98.31 208 SER A C 1
ATOM 1607 O O . SER A 1 208 ? -18.227 -12.044 21.860 1.00 98.31 208 SER A O 1
ATOM 1609 N N . HIS A 1 209 ? -16.891 -11.054 20.356 1.00 97.94 209 HIS A N 1
ATOM 1610 C CA . HIS A 1 209 ? -16.744 -9.802 21.101 1.00 97.94 209 HIS A CA 1
ATOM 1611 C C . HIS A 1 209 ? -18.059 -9.035 21.271 1.00 97.94 209 HIS A C 1
ATOM 1613 O O . HIS A 1 209 ? -18.286 -8.416 22.311 1.00 97.94 209 HIS A O 1
ATOM 1619 N N . LEU A 1 210 ? -18.955 -9.087 20.282 1.00 97.50 210 LEU A N 1
ATOM 1620 C CA . LEU A 1 210 ? -20.294 -8.517 20.421 1.00 97.50 210 LEU A CA 1
ATOM 1621 C C . LEU A 1 210 ? -21.109 -9.258 21.493 1.00 97.50 210 LEU A C 1
ATOM 1623 O O . LEU A 1 210 ? -21.751 -8.615 22.320 1.00 97.50 210 LEU A O 1
ATOM 1627 N N . ALA A 1 211 ? -21.040 -10.591 21.528 1.00 97.69 211 ALA A N 1
ATOM 1628 C CA . ALA A 1 211 ? -21.708 -11.391 22.554 1.00 97.69 211 ALA A CA 1
ATOM 1629 C C . ALA A 1 211 ? -21.128 -11.146 23.963 1.00 97.69 211 ALA A C 1
ATOM 1631 O O . ALA A 1 211 ? -21.873 -11.139 24.943 1.00 97.69 211 ALA A O 1
ATOM 1632 N N . GLU A 1 212 ? -19.817 -10.918 24.084 1.00 96.88 212 GLU A N 1
ATOM 1633 C CA . GLU A 1 212 ? -19.173 -10.498 25.340 1.00 96.88 212 GLU A CA 1
ATOM 1634 C C . GLU A 1 212 ? -19.647 -9.103 25.774 1.00 96.88 212 GLU A C 1
ATOM 1636 O O . GLU A 1 212 ? -20.001 -8.895 26.936 1.00 96.88 212 GLU A O 1
ATOM 1641 N N . ALA A 1 213 ? -19.729 -8.152 24.837 1.00 96.19 213 ALA A N 1
ATOM 1642 C CA . ALA A 1 213 ? -20.250 -6.816 25.111 1.00 96.19 213 ALA A CA 1
ATOM 1643 C C . ALA A 1 213 ? -21.701 -6.851 25.614 1.00 96.19 213 ALA A C 1
ATOM 1645 O O . ALA A 1 213 ? -22.034 -6.153 26.570 1.00 96.19 213 ALA A O 1
ATOM 1646 N N . GLU A 1 214 ? -22.544 -7.688 25.003 1.00 96.12 214 GLU A N 1
ATOM 1647 C CA . GLU A 1 214 ? -23.932 -7.919 25.419 1.00 96.12 214 GLU A CA 1
ATOM 1648 C C . GLU A 1 214 ? -24.023 -8.472 26.847 1.00 96.12 214 GLU A C 1
ATOM 1650 O O . GLU A 1 214 ? -24.845 -8.007 27.632 1.00 96.12 214 GLU A O 1
ATOM 1655 N N . GLN A 1 215 ? -23.154 -9.419 27.216 1.00 95.25 215 GLN A N 1
ATOM 1656 C CA . GLN A 1 215 ? -23.115 -9.978 28.574 1.00 95.25 215 GLN A CA 1
ATOM 1657 C C . GLN A 1 215 ? -22.694 -8.944 29.621 1.00 95.25 215 GLN A C 1
ATOM 1659 O O . GLN A 1 215 ? -23.194 -8.958 30.745 1.00 95.25 215 GLN A O 1
ATOM 1664 N N . HIS A 1 216 ? -21.773 -8.049 29.264 1.00 93.75 216 HIS A N 1
ATOM 1665 C CA . HIS A 1 216 ? -21.270 -7.020 30.169 1.00 93.75 216 HIS A CA 1
ATOM 1666 C C . HIS A 1 216 ? -22.153 -5.769 30.240 1.00 93.75 216 HIS A C 1
ATOM 1668 O O . HIS A 1 216 ? -21.975 -4.974 31.166 1.00 93.75 216 HIS A O 1
ATOM 1674 N N . ALA A 1 217 ? -23.102 -5.594 29.313 1.00 90.12 217 ALA A N 1
ATOM 1675 C CA . ALA A 1 217 ? -23.864 -4.357 29.144 1.00 90.12 217 ALA A CA 1
ATOM 1676 C C . ALA A 1 217 ? -24.567 -3.877 30.424 1.00 90.12 217 ALA A C 1
ATOM 1678 O O . ALA A 1 217 ? -24.561 -2.679 30.715 1.00 90.12 217 ALA A O 1
ATOM 1679 N N . GLU A 1 218 ? -25.096 -4.810 31.221 1.00 86.19 218 GLU A N 1
ATOM 1680 C CA . GLU A 1 218 ? -25.829 -4.513 32.458 1.00 86.19 218 GLU A CA 1
ATOM 1681 C C . GLU A 1 218 ? -24.932 -4.438 33.709 1.00 86.19 218 GLU A C 1
ATOM 1683 O O . GLU A 1 218 ? -25.307 -3.807 34.699 1.00 86.19 218 GLU A O 1
ATOM 1688 N N . SER A 1 219 ? -23.758 -5.082 33.699 1.00 89.12 219 SER A N 1
ATOM 1689 C CA . SER A 1 219 ? -22.941 -5.293 34.906 1.00 89.12 219 SER A CA 1
ATOM 1690 C C . SER A 1 219 ? -21.653 -4.473 34.956 1.00 89.12 219 SER A C 1
ATOM 1692 O O . SER A 1 219 ? -21.211 -4.095 36.040 1.00 89.12 219 SER A O 1
ATOM 1694 N N . ASP A 1 220 ? -21.021 -4.238 33.804 1.00 92.38 220 ASP A N 1
ATOM 1695 C CA . ASP A 1 220 ? -19.727 -3.561 33.697 1.00 92.38 220 ASP A CA 1
ATOM 1696 C C . ASP A 1 220 ? -19.618 -2.829 32.352 1.00 92.38 220 ASP A C 1
ATOM 1698 O O . ASP A 1 220 ? -19.189 -3.376 31.332 1.00 92.38 220 ASP A O 1
ATOM 1702 N N . ALA A 1 221 ? -19.988 -1.547 32.360 1.00 87.25 221 ALA A N 1
ATOM 1703 C CA . ALA A 1 221 ? -19.937 -0.704 31.171 1.00 87.25 221 ALA A CA 1
ATOM 1704 C C . 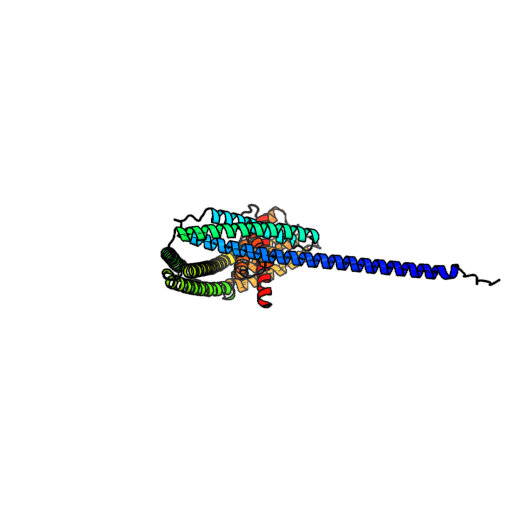ALA A 1 221 ? -18.511 -0.543 30.606 1.00 87.25 221 ALA A C 1
ATOM 1706 O O . ALA A 1 221 ? -18.352 -0.358 29.400 1.00 87.25 221 ALA A O 1
ATOM 1707 N N . ALA A 1 222 ? -17.467 -0.623 31.440 1.00 87.56 222 ALA A N 1
ATOM 1708 C CA . ALA A 1 222 ? -16.090 -0.506 30.970 1.00 87.56 222 ALA A CA 1
ATOM 1709 C C . ALA A 1 222 ? -15.654 -1.774 30.220 1.00 87.56 222 ALA A C 1
ATOM 1711 O O . ALA A 1 222 ? -15.089 -1.673 29.128 1.00 87.56 222 ALA A O 1
ATOM 1712 N N . ALA A 1 223 ? -15.975 -2.957 30.756 1.00 92.75 223 ALA A N 1
ATOM 1713 C CA . ALA A 1 223 ? -15.730 -4.233 30.081 1.00 92.75 223 ALA A CA 1
ATOM 1714 C C . ALA A 1 223 ? -16.533 -4.359 28.775 1.00 92.75 223 ALA A C 1
ATOM 1716 O O . ALA A 1 223 ? -15.993 -4.789 27.750 1.00 92.75 223 ALA A O 1
ATOM 1717 N N . ALA A 1 224 ? -17.792 -3.909 28.773 1.00 92.00 224 ALA A N 1
ATOM 1718 C CA . ALA A 1 224 ? -18.614 -3.886 27.567 1.00 92.00 224 ALA A CA 1
ATOM 1719 C C . ALA A 1 224 ? -17.997 -2.999 26.474 1.00 92.00 224 ALA A C 1
ATOM 1721 O O . ALA A 1 224 ? -17.873 -3.425 25.328 1.00 92.00 224 ALA A O 1
ATOM 1722 N N . ARG A 1 225 ? -17.520 -1.795 26.822 1.00 88.00 225 ARG A N 1
ATOM 1723 C CA . ARG A 1 225 ? -16.841 -0.896 25.868 1.00 88.00 225 ARG A CA 1
ATOM 1724 C C . ARG A 1 225 ? -15.533 -1.467 25.336 1.00 88.00 225 ARG A C 1
ATOM 1726 O O . ARG A 1 225 ? -15.242 -1.300 24.155 1.00 88.00 225 ARG A O 1
ATOM 1733 N N . ALA A 1 226 ? -14.741 -2.133 26.176 1.00 91.00 226 ALA A N 1
ATOM 1734 C CA . ALA A 1 226 ? -13.528 -2.807 25.719 1.00 91.00 226 ALA A CA 1
ATOM 1735 C C . ALA A 1 226 ? -13.852 -3.896 24.680 1.00 91.00 226 ALA A C 1
ATOM 1737 O O . ALA A 1 226 ? -13.210 -3.950 23.631 1.00 91.00 226 ALA A O 1
ATOM 1738 N N . SER A 1 227 ? -14.901 -4.684 24.931 1.00 95.00 227 SER A N 1
ATOM 1739 C CA . SER A 1 227 ? -15.388 -5.722 24.012 1.00 95.00 227 SER A CA 1
ATOM 1740 C C . SER A 1 227 ? -15.938 -5.121 22.711 1.00 95.00 227 SER A C 1
ATOM 1742 O O . SER A 1 227 ? -15.627 -5.602 21.627 1.00 95.00 227 SER A O 1
ATOM 1744 N N . LEU A 1 228 ? -16.666 -4.000 22.778 1.00 92.31 228 LEU A N 1
ATOM 1745 C CA . LEU A 1 228 ? -17.133 -3.275 21.588 1.00 92.31 228 LEU A CA 1
ATOM 1746 C C . LEU A 1 228 ? -15.977 -2.742 20.733 1.00 92.31 228 LEU A C 1
ATOM 1748 O O . LEU A 1 228 ? -16.021 -2.857 19.511 1.00 92.31 228 LEU A O 1
ATOM 1752 N N . ARG A 1 229 ? -14.917 -2.204 21.348 1.00 90.44 229 ARG A N 1
ATOM 1753 C CA . ARG A 1 229 ? -13.716 -1.779 20.609 1.00 90.44 229 ARG A CA 1
ATOM 1754 C C . ARG A 1 229 ? -13.033 -2.961 19.919 1.00 90.44 229 ARG A C 1
ATOM 1756 O O . ARG A 1 229 ? -12.629 -2.826 18.770 1.00 90.44 229 ARG A O 1
ATOM 1763 N N . ALA A 1 230 ? -12.931 -4.110 20.588 1.00 94.12 230 ALA A N 1
ATOM 1764 C CA . ALA A 1 230 ? -12.388 -5.326 19.984 1.00 94.12 230 ALA A CA 1
ATOM 1765 C C . ALA A 1 230 ? -13.255 -5.817 18.810 1.00 94.12 230 ALA A C 1
ATOM 1767 O O . ALA A 1 230 ? -12.724 -6.104 17.740 1.00 94.12 230 ALA A O 1
ATOM 1768 N N . CYS A 1 231 ? -14.584 -5.808 18.970 1.00 95.31 231 CYS A N 1
ATOM 1769 C CA . CYS A 1 231 ? -15.542 -6.103 17.902 1.00 95.31 231 CYS A CA 1
ATOM 1770 C C . CYS A 1 231 ? -15.307 -5.210 16.673 1.00 95.31 231 CYS A C 1
ATOM 1772 O O . CYS A 1 231 ? -15.191 -5.711 15.558 1.00 95.31 231 CYS A O 1
ATOM 1774 N N . GLU A 1 232 ? -15.170 -3.899 16.873 1.00 92.56 232 GLU A N 1
ATOM 1775 C CA . GLU A 1 232 ? -14.933 -2.930 15.797 1.00 92.56 232 GLU A CA 1
ATOM 1776 C C . GLU A 1 232 ? -13.594 -3.135 15.078 1.00 92.56 232 GLU A C 1
ATOM 1778 O O . GLU A 1 232 ? -13.527 -3.041 13.850 1.00 92.56 232 GLU A O 1
ATOM 1783 N N . THR A 1 233 ? -12.539 -3.483 15.815 1.00 93.38 233 THR A N 1
ATOM 1784 C CA . THR A 1 233 ? -11.251 -3.864 15.222 1.00 93.38 233 THR A CA 1
ATOM 1785 C C . THR A 1 233 ? -11.388 -5.107 14.342 1.00 93.38 233 THR A C 1
ATOM 1787 O O . THR A 1 233 ? -10.922 -5.103 13.200 1.00 93.38 233 THR A O 1
ATOM 1790 N N . SER A 1 234 ? -12.074 -6.149 14.817 1.00 95.75 234 SER A N 1
ATOM 1791 C CA . SER A 1 234 ? -12.320 -7.362 14.028 1.00 95.75 234 SER A CA 1
ATOM 1792 C C . SER A 1 234 ? -13.215 -7.083 12.807 1.00 95.75 234 SER A C 1
ATOM 1794 O O . SER A 1 234 ? -12.937 -7.586 11.719 1.00 95.75 234 SER A O 1
ATOM 1796 N N . LEU A 1 235 ? -14.219 -6.202 12.913 1.00 94.56 235 LEU A N 1
ATOM 1797 C CA . LEU A 1 235 ? -15.020 -5.754 11.762 1.00 94.56 235 LEU A CA 1
ATOM 1798 C C . LEU A 1 235 ? -14.170 -5.032 10.707 1.00 94.56 235 LEU A C 1
ATOM 1800 O O . LEU A 1 235 ? -14.326 -5.285 9.510 1.00 94.56 235 LEU A O 1
ATOM 1804 N N . ALA A 1 236 ? -13.258 -4.150 11.127 1.00 92.31 236 ALA A N 1
ATOM 1805 C CA . ALA A 1 236 ? -12.346 -3.461 10.216 1.00 92.31 236 ALA A CA 1
ATOM 1806 C C . ALA A 1 236 ? -11.396 -4.444 9.506 1.00 92.31 236 ALA A C 1
ATOM 1808 O O . ALA A 1 236 ? -11.167 -4.313 8.298 1.00 92.31 236 ALA A O 1
ATOM 1809 N N . ARG A 1 237 ? -10.905 -5.464 10.228 1.00 92.81 237 ARG A N 1
ATOM 1810 C CA . ARG A 1 237 ? -10.086 -6.558 9.678 1.00 92.81 237 ARG A CA 1
ATOM 1811 C C . ARG A 1 237 ? -10.857 -7.358 8.624 1.00 92.81 237 ARG A C 1
ATOM 1813 O O . ARG A 1 237 ? -10.359 -7.521 7.509 1.00 92.81 237 ARG A O 1
ATOM 1820 N N . ALA A 1 238 ? -12.098 -7.749 8.922 1.00 94.69 238 ALA A N 1
ATOM 1821 C CA . ALA A 1 238 ? -12.978 -8.445 7.981 1.00 94.69 238 ALA A CA 1
ATOM 1822 C C . ALA A 1 238 ? -13.250 -7.617 6.710 1.00 94.69 238 ALA A C 1
ATOM 1824 O O . ALA A 1 238 ? -13.141 -8.121 5.591 1.00 94.69 238 ALA A O 1
ATOM 1825 N N . GLU A 1 239 ? -13.540 -6.320 6.853 1.00 93.25 239 GLU A N 1
ATOM 1826 C CA . GLU A 1 239 ? -13.768 -5.423 5.714 1.00 93.25 239 GLU A CA 1
ATOM 1827 C C . GLU A 1 239 ? -12.503 -5.205 4.868 1.00 93.25 239 GLU A C 1
ATOM 1829 O O . GLU A 1 239 ? -12.574 -5.086 3.641 1.00 93.25 239 GLU A O 1
ATOM 1834 N N . HIS A 1 240 ? -11.326 -5.132 5.492 1.00 91.19 240 HIS A N 1
ATOM 1835 C CA . HIS A 1 240 ? -10.062 -5.070 4.764 1.00 91.19 240 HIS A CA 1
ATOM 1836 C C . HIS A 1 240 ? -9.818 -6.350 3.954 1.00 91.19 240 HIS A C 1
ATOM 1838 O O . HIS A 1 240 ? -9.579 -6.272 2.746 1.00 91.19 240 HIS A O 1
ATOM 1844 N N . ALA A 1 241 ? -9.953 -7.512 4.592 1.00 91.94 241 ALA A N 1
ATOM 1845 C CA . ALA A 1 241 ? -9.729 -8.811 3.972 1.00 91.94 241 ALA A CA 1
ATOM 1846 C C . ALA A 1 241 ? -10.721 -9.085 2.820 1.00 91.94 241 ALA A C 1
ATOM 1848 O O . ALA A 1 241 ? -10.314 -9.449 1.714 1.00 91.94 241 ALA A O 1
ATOM 1849 N N . SER A 1 242 ? -12.007 -8.758 2.997 1.00 93.50 242 SER A N 1
ATOM 1850 C CA . SER A 1 242 ? -13.007 -8.842 1.922 1.00 93.50 242 SER A CA 1
ATOM 1851 C C . SER A 1 242 ? -12.660 -7.952 0.722 1.00 93.50 242 SER A C 1
ATOM 1853 O O . SER A 1 242 ? -12.815 -8.367 -0.429 1.00 93.50 242 SER A O 1
ATOM 1855 N N . ARG A 1 243 ? -12.169 -6.725 0.951 1.00 91.69 243 ARG A N 1
ATOM 1856 C CA . ARG A 1 243 ? -11.748 -5.832 -0.144 1.00 91.69 243 ARG A CA 1
ATOM 1857 C C . ARG A 1 243 ? -10.536 -6.377 -0.897 1.00 91.69 243 ARG A C 1
ATOM 1859 O O . ARG A 1 243 ? -10.461 -6.198 -2.113 1.00 91.69 243 ARG A O 1
ATOM 1866 N N . LEU A 1 244 ? -9.611 -7.037 -0.202 1.00 90.44 244 LEU A N 1
ATOM 1867 C CA . LEU A 1 244 ? -8.443 -7.669 -0.815 1.00 90.44 244 LEU A CA 1
ATOM 1868 C C . LEU A 1 244 ? -8.846 -8.831 -1.739 1.00 90.44 244 LEU A C 1
ATOM 1870 O O . LEU A 1 244 ? -8.337 -8.919 -2.861 1.00 90.44 244 LEU A O 1
ATOM 1874 N N . LEU A 1 245 ? -9.809 -9.664 -1.323 1.00 91.75 245 LEU A N 1
ATOM 1875 C CA . LEU A 1 245 ? -10.402 -10.704 -2.173 1.00 91.75 245 LEU A CA 1
ATOM 1876 C C . LEU A 1 245 ? -11.022 -10.099 -3.442 1.00 91.75 245 LEU A C 1
ATOM 1878 O O . LEU A 1 245 ? -10.705 -10.521 -4.558 1.00 91.75 245 LEU A O 1
ATOM 1882 N N . GLU A 1 246 ? -11.875 -9.084 -3.292 1.00 92.75 246 GLU A N 1
ATOM 1883 C CA . GLU A 1 246 ? -12.528 -8.434 -4.431 1.00 92.75 246 GLU A CA 1
ATOM 1884 C C . GLU A 1 246 ? -11.532 -7.777 -5.394 1.00 92.75 246 GLU A C 1
ATOM 1886 O O . GLU A 1 246 ? -11.690 -7.866 -6.615 1.00 92.75 246 GLU A O 1
ATOM 1891 N N . GLU A 1 247 ? -10.511 -7.092 -4.873 1.00 91.50 247 GLU A N 1
ATOM 1892 C CA . GLU A 1 247 ? -9.488 -6.469 -5.713 1.00 91.50 247 GLU A CA 1
ATOM 1893 C C . GLU A 1 247 ? -8.676 -7.531 -6.455 1.00 91.50 247 GLU A C 1
ATOM 1895 O O . GLU A 1 247 ? -8.449 -7.380 -7.654 1.00 91.50 247 GLU A O 1
ATOM 1900 N N . THR A 1 248 ? -8.320 -8.639 -5.805 1.00 91.94 248 THR A N 1
ATOM 1901 C CA . THR A 1 248 ? -7.632 -9.761 -6.463 1.00 91.94 248 THR A CA 1
ATOM 1902 C C . THR A 1 248 ? -8.487 -10.355 -7.581 1.00 91.94 248 THR A C 1
ATOM 1904 O O . THR A 1 248 ? -7.998 -10.547 -8.696 1.00 91.94 248 THR A O 1
ATOM 1907 N N . TYR A 1 249 ? -9.787 -10.548 -7.340 1.00 93.50 249 TYR A N 1
ATOM 1908 C CA . TYR A 1 249 ? -10.734 -10.965 -8.373 1.00 93.50 249 TYR A CA 1
ATOM 1909 C C . TYR A 1 249 ? -10.749 -10.003 -9.573 1.00 93.50 249 TYR A C 1
ATOM 1911 O O . TYR A 1 249 ? -10.594 -10.433 -10.723 1.00 93.50 249 TYR A O 1
ATOM 1919 N N . ARG A 1 250 ? -10.854 -8.689 -9.324 1.00 92.88 250 ARG A N 1
ATOM 1920 C CA . ARG A 1 250 ? -10.798 -7.665 -10.382 1.00 92.88 250 ARG A CA 1
ATOM 1921 C C . ARG A 1 250 ? -9.463 -7.692 -11.126 1.00 92.88 250 ARG A C 1
ATOM 1923 O O . ARG A 1 250 ? -9.454 -7.577 -12.350 1.00 92.88 250 ARG A O 1
ATOM 1930 N N . LEU A 1 251 ? -8.342 -7.844 -10.422 1.00 92.81 251 LEU A N 1
ATOM 1931 C CA . LEU A 1 251 ? -7.003 -7.887 -11.011 1.00 92.81 251 LEU A CA 1
ATOM 1932 C C . LEU A 1 251 ? -6.834 -9.090 -11.941 1.00 92.81 251 LEU A C 1
ATOM 1934 O O . LEU A 1 251 ? -6.406 -8.910 -13.081 1.00 92.81 251 LEU A O 1
ATOM 1938 N N . VAL A 1 252 ? -7.222 -10.290 -11.501 1.00 94.50 252 VAL A N 1
ATOM 1939 C CA . VAL A 1 252 ? -7.148 -11.513 -12.317 1.00 94.50 252 VAL A CA 1
ATOM 1940 C C . VAL A 1 252 ? -8.062 -11.408 -13.540 1.00 94.50 252 VAL A C 1
ATOM 1942 O O . VAL A 1 252 ? -7.627 -11.696 -14.660 1.00 94.50 252 VAL A O 1
ATOM 1945 N N . GLY A 1 253 ? -9.297 -10.932 -13.356 1.00 94.19 253 GLY A N 1
ATOM 1946 C CA . GLY A 1 253 ? -10.251 -10.716 -14.445 1.00 94.19 253 GLY A CA 1
ATOM 1947 C C . GLY A 1 253 ? -9.739 -9.723 -15.495 1.00 94.19 253 GLY A C 1
ATOM 1948 O O . GLY A 1 253 ? -9.715 -10.037 -16.687 1.00 94.19 253 GLY A O 1
ATOM 1949 N N . ASN A 1 254 ? -9.252 -8.559 -15.058 1.00 93.56 254 ASN A N 1
ATOM 1950 C CA . ASN A 1 254 ? -8.685 -7.537 -15.942 1.00 93.56 254 ASN A CA 1
ATOM 1951 C C . ASN A 1 254 ? -7.423 -8.037 -16.652 1.00 93.56 254 ASN A C 1
ATOM 1953 O O . ASN A 1 254 ? -7.255 -7.814 -17.851 1.00 93.56 254 ASN A O 1
ATOM 1957 N N . ALA A 1 255 ? -6.542 -8.743 -15.938 1.00 94.12 255 ALA A N 1
ATOM 1958 C CA . ALA A 1 255 ? -5.319 -9.275 -16.519 1.00 94.12 255 ALA A CA 1
ATOM 1959 C C . ALA A 1 255 ? -5.618 -10.276 -17.639 1.00 94.12 255 ALA A C 1
ATOM 1961 O O . ALA A 1 255 ? -4.990 -10.227 -18.696 1.00 94.12 255 ALA A O 1
ATOM 1962 N N . ARG A 1 256 ? -6.617 -11.138 -17.428 1.00 95.00 256 ARG A N 1
ATOM 1963 C CA . ARG A 1 256 ? -7.079 -12.102 -18.427 1.00 95.00 256 ARG A CA 1
ATOM 1964 C C . ARG A 1 256 ? -7.669 -11.422 -19.661 1.00 95.00 256 ARG A C 1
ATOM 1966 O O . ARG A 1 256 ? -7.452 -11.910 -20.763 1.00 95.00 256 ARG A O 1
ATOM 1973 N N . GLN A 1 257 ? -8.409 -10.328 -19.495 1.00 94.38 257 GLN A N 1
ATOM 1974 C CA . GLN A 1 257 ? -8.969 -9.578 -20.624 1.00 94.38 257 GLN A CA 1
ATOM 1975 C C . GLN A 1 257 ? -7.886 -8.841 -21.423 1.00 94.38 257 GLN A C 1
ATOM 1977 O O . GLN A 1 257 ? -7.968 -8.784 -22.644 1.00 94.38 257 GLN A O 1
ATOM 1982 N N . ALA A 1 258 ? -6.858 -8.317 -20.749 1.00 93.50 258 ALA A N 1
ATOM 1983 C CA . ALA A 1 258 ? -5.819 -7.496 -21.371 1.00 93.50 258 ALA A CA 1
ATOM 1984 C C . ALA A 1 258 ? -4.667 -8.292 -22.018 1.00 93.50 258 ALA A C 1
ATOM 1986 O O . ALA A 1 258 ? -3.856 -7.709 -22.735 1.00 93.50 258 ALA A O 1
ATOM 1987 N N . ILE A 1 259 ? -4.551 -9.601 -21.764 1.00 94.62 259 ILE A N 1
ATOM 1988 C CA . ILE A 1 259 ? -3.337 -10.371 -22.088 1.00 94.62 259 ILE A CA 1
ATOM 1989 C C . ILE A 1 259 ? -2.991 -10.395 -23.583 1.00 94.62 259 ILE A C 1
ATOM 1991 O O . ILE A 1 259 ? -1.818 -10.317 -23.948 1.00 94.62 259 ILE A O 1
ATOM 1995 N N . ASP A 1 260 ? -3.995 -10.476 -24.459 1.00 94.69 260 ASP A N 1
ATOM 1996 C CA . ASP A 1 260 ? -3.769 -10.477 -25.906 1.00 94.69 260 ASP A CA 1
ATOM 1997 C C . ASP A 1 260 ? -3.325 -9.102 -26.412 1.00 94.69 260 ASP A C 1
ATOM 1999 O O . ASP A 1 260 ? -2.408 -9.017 -27.234 1.00 94.69 260 ASP A O 1
ATOM 2003 N N . ASP A 1 261 ? -3.906 -8.028 -25.876 1.00 94.00 261 ASP A N 1
ATOM 2004 C CA . ASP A 1 261 ? -3.522 -6.656 -26.208 1.00 94.00 261 ASP A CA 1
ATOM 2005 C C . ASP A 1 261 ? -2.093 -6.354 -25.742 1.00 94.00 261 ASP A C 1
ATOM 2007 O O . ASP A 1 261 ? -1.285 -5.821 -26.508 1.00 94.00 261 ASP A O 1
ATOM 2011 N N . GLU A 1 262 ? -1.736 -6.766 -24.523 1.00 95.00 262 GLU A N 1
ATOM 2012 C CA . GLU A 1 262 ? -0.378 -6.621 -23.993 1.00 95.00 262 GLU A CA 1
ATOM 2013 C C . GLU A 1 262 ? 0.640 -7.443 -24.793 1.00 95.00 262 GLU A C 1
ATOM 2015 O O . GLU A 1 262 ? 1.740 -6.957 -25.084 1.00 95.00 262 GLU A O 1
ATOM 2020 N N . ARG A 1 263 ? 0.273 -8.656 -25.228 1.00 96.31 263 ARG A N 1
ATOM 2021 C CA . ARG A 1 263 ? 1.108 -9.475 -26.118 1.00 96.31 263 ARG A CA 1
ATOM 2022 C C . ARG A 1 263 ? 1.343 -8.774 -27.454 1.00 96.31 263 ARG A C 1
ATOM 2024 O O . ARG A 1 263 ? 2.495 -8.612 -27.855 1.00 96.31 263 ARG A O 1
ATOM 2031 N N . MET A 1 264 ? 0.288 -8.312 -28.128 1.00 95.75 264 MET A N 1
ATOM 2032 C CA . MET A 1 264 ? 0.413 -7.596 -29.405 1.00 95.75 264 MET A CA 1
ATOM 2033 C C . MET A 1 264 ? 1.247 -6.315 -29.264 1.00 95.75 264 MET A C 1
ATOM 2035 O O . MET A 1 264 ? 2.075 -6.003 -30.129 1.00 95.75 264 MET A O 1
ATOM 2039 N N . ALA A 1 265 ? 1.072 -5.581 -28.162 1.00 93.81 265 ALA A N 1
ATOM 2040 C CA . ALA A 1 265 ? 1.858 -4.391 -27.863 1.00 93.81 265 ALA A CA 1
ATOM 2041 C C . ALA A 1 265 ? 3.346 -4.723 -27.662 1.00 93.81 265 ALA A C 1
ATOM 2043 O O . ALA A 1 265 ? 4.210 -4.017 -28.192 1.00 93.81 265 ALA A O 1
ATOM 2044 N N . ALA A 1 266 ? 3.661 -5.817 -26.964 1.00 96.00 266 ALA A N 1
ATOM 2045 C CA . ALA A 1 266 ? 5.028 -6.297 -26.782 1.00 96.00 266 ALA A CA 1
ATOM 2046 C C . ALA A 1 266 ? 5.673 -6.750 -28.104 1.00 96.00 266 ALA A C 1
ATOM 2048 O O . ALA A 1 266 ? 6.799 -6.352 -28.401 1.00 96.00 266 ALA A O 1
ATOM 2049 N N . GLU A 1 267 ? 4.952 -7.503 -28.941 1.00 97.62 267 GLU A N 1
ATOM 2050 C CA . GLU A 1 267 ? 5.408 -7.903 -30.283 1.00 97.62 267 GLU A CA 1
ATOM 2051 C C . GLU A 1 267 ? 5.694 -6.680 -31.166 1.00 97.62 267 GLU A C 1
ATOM 2053 O O . GLU A 1 267 ? 6.688 -6.622 -31.896 1.00 97.62 267 GLU A O 1
ATOM 2058 N N . SER A 1 268 ? 4.828 -5.667 -31.103 1.00 95.50 268 SER A N 1
ATOM 2059 C CA . SER A 1 268 ? 5.039 -4.396 -31.796 1.00 95.50 268 SER A CA 1
ATOM 2060 C C . SER A 1 268 ? 6.281 -3.661 -31.279 1.00 95.50 268 SER A C 1
ATOM 2062 O O . SER A 1 268 ? 7.080 -3.169 -32.079 1.00 95.50 268 SER A O 1
ATOM 2064 N N . ALA A 1 269 ? 6.487 -3.617 -29.959 1.00 94.12 269 ALA A N 1
ATOM 2065 C CA . ALA A 1 269 ? 7.655 -2.984 -29.348 1.00 94.12 269 ALA A CA 1
ATOM 2066 C C . ALA A 1 269 ? 8.969 -3.682 -29.741 1.00 94.12 269 ALA A C 1
ATOM 2068 O O . ALA A 1 269 ? 9.934 -3.001 -30.093 1.00 94.12 269 ALA A O 1
ATOM 2069 N N . ILE A 1 270 ? 8.989 -5.019 -29.757 1.00 97.12 270 ILE A N 1
ATOM 2070 C CA . ILE A 1 270 ? 10.138 -5.817 -30.210 1.00 97.12 270 ILE A CA 1
ATOM 2071 C C . ILE A 1 270 ? 10.447 -5.527 -31.683 1.00 97.12 270 ILE A C 1
ATOM 2073 O O . ILE A 1 270 ? 11.583 -5.189 -32.018 1.00 97.12 270 ILE A O 1
ATOM 2077 N N . ARG A 1 271 ? 9.437 -5.553 -32.565 1.00 96.44 271 ARG A N 1
ATOM 2078 C CA . ARG A 1 271 ? 9.623 -5.221 -33.991 1.00 96.44 271 ARG A CA 1
ATOM 2079 C C . ARG A 1 271 ? 10.163 -3.807 -34.196 1.00 96.44 271 ARG A C 1
ATOM 2081 O O . ARG A 1 271 ? 11.040 -3.601 -35.035 1.00 96.44 271 ARG A O 1
ATOM 2088 N N . ALA A 1 272 ? 9.672 -2.835 -33.428 1.00 92.75 272 ALA A N 1
ATOM 2089 C CA . ALA A 1 272 ? 10.184 -1.469 -33.473 1.00 92.75 272 ALA A CA 1
ATOM 2090 C C . ALA A 1 272 ? 11.658 -1.398 -33.034 1.00 92.75 272 ALA A C 1
ATOM 2092 O O . ALA A 1 272 ? 12.458 -0.745 -33.703 1.00 92.75 272 ALA A O 1
ATOM 2093 N N . ALA A 1 273 ? 12.033 -2.114 -31.969 1.00 94.62 273 ALA A N 1
ATOM 2094 C CA . ALA A 1 273 ? 13.412 -2.185 -31.494 1.00 94.62 273 ALA A CA 1
ATOM 2095 C C . ALA A 1 273 ? 14.359 -2.819 -32.526 1.00 94.62 273 ALA A C 1
ATOM 2097 O O . ALA A 1 273 ? 15.445 -2.290 -32.754 1.00 94.62 273 ALA A O 1
ATOM 2098 N N . MET A 1 274 ? 13.931 -3.882 -33.218 1.00 95.75 274 MET A N 1
ATOM 2099 C CA . MET A 1 274 ? 14.686 -4.471 -34.336 1.00 95.75 274 MET A CA 1
ATOM 2100 C C . MET A 1 274 ? 14.902 -3.470 -35.479 1.00 95.75 274 MET A C 1
ATOM 2102 O O . MET A 1 274 ? 15.936 -3.494 -36.144 1.00 95.75 274 MET A O 1
ATOM 2106 N N . GLY A 1 275 ? 13.929 -2.586 -35.725 1.00 93.88 275 GLY A N 1
ATOM 2107 C CA . GLY A 1 275 ? 14.065 -1.485 -36.677 1.00 93.88 275 GLY A CA 1
ATOM 2108 C C . GLY A 1 275 ? 15.162 -0.503 -36.262 1.00 93.88 275 GLY A C 1
ATOM 2109 O O . GLY A 1 275 ? 16.053 -0.219 -37.058 1.00 93.88 275 GLY A O 1
ATOM 2110 N N . THR A 1 276 ? 15.136 -0.044 -35.007 1.00 93.00 276 THR A N 1
ATOM 2111 C CA . THR A 1 276 ? 16.154 0.860 -34.444 1.00 93.00 276 THR A CA 1
ATOM 2112 C C . THR A 1 276 ? 17.545 0.229 -34.435 1.00 93.00 276 THR A C 1
ATOM 2114 O O . THR A 1 276 ? 18.517 0.885 -34.800 1.00 93.00 276 THR A O 1
ATOM 2117 N N . GLN A 1 277 ? 17.653 -1.058 -34.096 1.00 93.88 277 GLN A N 1
ATOM 2118 C CA . GLN A 1 277 ? 18.920 -1.791 -34.078 1.00 93.88 277 GLN A CA 1
ATOM 2119 C C . GLN A 1 277 ? 19.671 -1.700 -35.414 1.00 93.88 277 GLN A C 1
ATOM 2121 O O . GLN A 1 277 ? 20.889 -1.562 -35.418 1.00 93.88 277 GLN A O 1
ATOM 2126 N N . LYS A 1 278 ? 18.957 -1.726 -36.547 1.00 92.62 278 LYS A N 1
ATOM 2127 C CA . LYS A 1 278 ? 19.558 -1.638 -37.891 1.00 92.62 278 LYS A CA 1
ATOM 2128 C C . LYS A 1 278 ? 20.183 -0.276 -38.201 1.00 92.62 278 LYS A C 1
ATOM 2130 O O . LYS A 1 278 ? 20.945 -0.174 -39.154 1.00 92.62 278 LYS A O 1
ATOM 2135 N N . THR A 1 279 ? 19.827 0.757 -37.440 1.00 92.31 279 THR A N 1
ATOM 2136 C CA . THR A 1 279 ? 20.325 2.129 -37.618 1.00 92.31 279 THR A CA 1
ATOM 2137 C C . THR A 1 279 ? 21.378 2.530 -36.587 1.00 92.31 279 THR A C 1
ATOM 2139 O O . THR A 1 279 ? 21.936 3.617 -36.693 1.00 92.31 279 THR A O 1
ATOM 2142 N N . LEU A 1 280 ? 21.628 1.680 -35.586 1.00 91.88 280 LEU A N 1
ATOM 2143 C CA . LEU A 1 280 ? 22.638 1.922 -34.558 1.00 91.88 280 LEU A CA 1
ATOM 2144 C C . LEU A 1 280 ? 24.051 1.642 -35.076 1.00 91.88 280 LEU A C 1
ATOM 2146 O O . LEU A 1 280 ? 24.249 0.901 -36.039 1.00 91.88 280 LEU A O 1
ATOM 2150 N N . ASP A 1 281 ? 25.034 2.233 -34.402 1.00 90.88 281 ASP A N 1
ATOM 2151 C CA . ASP A 1 281 ? 26.446 1.966 -34.648 1.00 90.88 281 ASP A CA 1
ATOM 2152 C C . ASP A 1 281 ? 26.866 0.552 -34.199 1.00 90.88 281 ASP A C 1
ATOM 2154 O O . ASP A 1 281 ? 26.115 -0.199 -33.567 1.00 90.88 281 ASP A O 1
ATOM 2158 N N . ALA A 1 282 ? 28.099 0.179 -34.550 1.00 89.75 282 ALA A N 1
ATOM 2159 C CA . ALA A 1 282 ? 28.644 -1.149 -34.287 1.00 89.75 282 ALA A CA 1
ATOM 2160 C C . ALA A 1 282 ? 28.780 -1.481 -32.786 1.00 89.75 282 ALA A C 1
ATOM 2162 O O . ALA A 1 282 ? 28.807 -2.662 -32.438 1.00 89.75 282 ALA A O 1
ATOM 2163 N N . ASP A 1 283 ? 28.817 -0.475 -31.908 1.00 88.81 283 ASP A N 1
ATOM 2164 C CA . ASP A 1 283 ? 29.013 -0.654 -30.466 1.00 88.81 283 ASP A CA 1
ATOM 2165 C C . ASP A 1 283 ? 27.680 -0.796 -29.708 1.00 88.81 283 ASP A C 1
ATOM 2167 O O . ASP A 1 283 ? 27.582 -1.557 -28.735 1.00 88.81 283 ASP A O 1
ATOM 2171 N N . ALA A 1 284 ? 26.629 -0.092 -30.143 1.00 89.31 284 ALA A N 1
ATOM 2172 C CA . ALA A 1 284 ? 25.302 -0.133 -29.532 1.00 89.31 284 ALA A CA 1
ATOM 2173 C C . ALA A 1 284 ? 24.408 -1.243 -30.111 1.00 89.31 284 ALA A C 1
ATOM 2175 O O . ALA A 1 284 ? 23.615 -1.842 -29.374 1.00 89.31 284 ALA A O 1
ATOM 2176 N N . ALA A 1 285 ? 24.551 -1.572 -31.401 1.00 92.38 285 ALA A N 1
ATOM 2177 C CA . ALA A 1 285 ? 23.718 -2.578 -32.060 1.00 92.38 285 ALA A CA 1
ATOM 2178 C C . ALA A 1 285 ? 23.772 -3.976 -31.398 1.00 92.38 285 ALA A C 1
ATOM 2180 O O . ALA A 1 285 ? 22.702 -4.569 -31.223 1.00 92.38 285 ALA A O 1
ATOM 2181 N N . PRO A 1 286 ? 24.934 -4.516 -30.962 1.00 93.88 286 PRO A N 1
ATOM 2182 C CA . PRO A 1 286 ? 24.993 -5.824 -30.302 1.00 93.88 286 PRO A CA 1
ATOM 2183 C C . PRO A 1 286 ? 24.283 -5.852 -28.943 1.00 93.88 286 PRO A C 1
ATOM 2185 O O . PRO A 1 286 ? 23.637 -6.843 -28.602 1.00 93.88 286 PRO A O 1
ATOM 2188 N N . LYS A 1 287 ? 24.356 -4.755 -28.175 1.00 92.12 287 LYS A N 1
ATOM 2189 C CA . LYS A 1 287 ? 23.692 -4.642 -26.865 1.00 92.12 287 LYS A CA 1
ATOM 2190 C C . LYS A 1 287 ? 22.172 -4.656 -27.014 1.00 92.12 287 LYS A C 1
ATOM 2192 O O . LYS A 1 287 ? 21.489 -5.365 -26.279 1.00 92.12 287 LYS A O 1
ATOM 2197 N N . LEU A 1 288 ? 21.646 -3.921 -27.997 1.00 94.69 288 LEU A N 1
ATOM 2198 C CA . LEU A 1 288 ? 20.215 -3.938 -28.294 1.00 94.69 288 LEU A CA 1
ATOM 2199 C C . LEU A 1 288 ? 19.768 -5.296 -28.864 1.00 94.69 288 LEU A C 1
ATOM 2201 O O . LEU A 1 288 ? 18.692 -5.771 -28.510 1.00 94.69 288 LEU A O 1
ATOM 2205 N N . ALA A 1 289 ? 20.600 -5.958 -29.676 1.00 95.75 289 ALA A N 1
ATOM 2206 C CA . ALA A 1 289 ? 20.326 -7.307 -30.183 1.00 95.75 289 ALA A CA 1
ATOM 2207 C C . ALA A 1 289 ? 20.144 -8.333 -29.051 1.00 95.75 289 ALA A C 1
ATOM 2209 O O . ALA A 1 289 ? 19.226 -9.152 -29.089 1.00 95.75 289 ALA A O 1
ATOM 2210 N N . GLU A 1 290 ? 21.009 -8.282 -28.033 1.00 95.38 290 GLU A N 1
ATOM 2211 C CA . GLU A 1 290 ? 20.888 -9.107 -26.827 1.00 95.38 290 GLU A CA 1
ATOM 2212 C C . GLU A 1 290 ? 19.567 -8.832 -26.102 1.00 95.38 290 GLU A C 1
ATOM 2214 O O . GLU A 1 290 ? 18.815 -9.760 -25.807 1.00 95.38 290 GLU A O 1
ATOM 2219 N N . ALA A 1 291 ? 19.251 -7.555 -25.866 1.00 95.62 291 ALA A N 1
ATOM 2220 C CA . ALA A 1 291 ? 18.019 -7.161 -25.190 1.00 95.62 291 ALA A CA 1
ATOM 2221 C C . ALA A 1 291 ? 16.761 -7.627 -25.943 1.00 95.62 291 ALA A C 1
ATOM 2223 O O . ALA A 1 291 ? 15.818 -8.105 -25.311 1.00 95.62 291 ALA A O 1
ATOM 2224 N N . ILE A 1 292 ? 16.762 -7.549 -27.279 1.00 97.50 292 ILE A N 1
ATOM 2225 C CA . ILE A 1 292 ? 15.684 -8.064 -28.134 1.00 97.50 292 ILE A CA 1
ATOM 2226 C C . ILE A 1 292 ? 15.521 -9.575 -27.946 1.00 97.50 292 ILE A C 1
ATOM 2228 O O . ILE A 1 292 ? 14.414 -10.028 -27.670 1.00 97.50 292 ILE A O 1
ATOM 2232 N N . ARG A 1 293 ? 16.608 -10.355 -28.006 1.00 97.62 293 ARG A N 1
ATOM 2233 C CA . ARG A 1 293 ? 16.549 -11.818 -27.840 1.00 97.62 293 ARG A CA 1
ATOM 2234 C C . ARG A 1 293 ? 16.010 -12.226 -26.465 1.00 97.62 293 ARG A C 1
ATOM 2236 O O . ARG A 1 293 ? 15.201 -13.150 -26.344 1.00 97.62 293 ARG A O 1
ATOM 2243 N N . VAL A 1 294 ? 16.450 -11.527 -25.416 1.00 97.19 294 VAL A N 1
ATOM 2244 C CA . VAL A 1 294 ? 15.947 -11.719 -24.048 1.00 97.19 294 VAL A CA 1
ATOM 2245 C C . VAL A 1 294 ? 14.456 -11.378 -23.972 1.00 97.19 294 VAL A C 1
ATOM 2247 O O . VAL A 1 294 ? 13.697 -12.116 -23.342 1.00 97.19 294 VAL A O 1
ATOM 2250 N N . ALA A 1 295 ? 14.020 -10.300 -24.628 1.00 97.19 295 ALA A N 1
ATOM 2251 C CA . ALA A 1 295 ? 12.618 -9.896 -24.676 1.00 97.19 295 ALA A CA 1
ATOM 2252 C C . ALA A 1 295 ? 11.739 -10.907 -25.434 1.00 97.19 295 ALA A C 1
ATOM 2254 O O . ALA A 1 295 ? 10.671 -11.254 -24.936 1.00 97.19 295 ALA A O 1
ATOM 2255 N N . GLU A 1 296 ? 12.191 -11.435 -26.575 1.00 98.19 296 GLU A N 1
ATOM 2256 C CA . GLU A 1 296 ? 11.491 -12.484 -27.334 1.00 98.19 296 GLU A CA 1
ATOM 2257 C C . GLU A 1 296 ? 11.317 -13.759 -26.502 1.00 98.19 296 GLU A C 1
ATOM 2259 O O . GLU A 1 296 ? 10.218 -14.306 -26.416 1.00 98.19 296 GLU A O 1
ATOM 2264 N N . THR A 1 297 ? 12.380 -14.192 -25.819 1.00 97.81 297 THR A N 1
ATOM 2265 C CA . THR A 1 297 ? 12.341 -15.368 -24.934 1.00 97.81 297 THR A CA 1
ATOM 2266 C C . THR A 1 297 ? 11.370 -15.153 -23.769 1.00 97.81 297 THR A C 1
ATOM 2268 O O . THR A 1 297 ? 10.565 -16.029 -23.445 1.00 97.81 297 THR A O 1
ATOM 2271 N N . ALA A 1 298 ? 11.409 -13.971 -23.146 1.00 97.12 298 ALA A N 1
ATOM 2272 C CA . ALA A 1 298 ? 10.502 -13.617 -22.059 1.00 97.12 298 ALA A CA 1
ATOM 2273 C C . ALA A 1 298 ? 9.038 -13.553 -22.523 1.00 97.12 298 ALA A C 1
ATOM 2275 O O . ALA A 1 298 ? 8.156 -14.024 -21.805 1.00 97.12 298 ALA A O 1
ATOM 2276 N N . LEU A 1 299 ? 8.782 -13.021 -23.723 1.00 98.06 299 LEU A N 1
ATOM 2277 C CA . LEU A 1 299 ? 7.447 -12.945 -24.310 1.00 98.06 299 LEU A CA 1
ATOM 2278 C C . LEU A 1 299 ? 6.899 -14.335 -24.650 1.00 98.06 299 LEU A C 1
ATOM 2280 O O . LEU A 1 299 ? 5.738 -14.618 -24.354 1.00 98.06 299 LEU A O 1
ATOM 2284 N N . ALA A 1 300 ? 7.727 -15.218 -25.213 1.00 98.00 300 ALA A N 1
ATOM 2285 C CA . ALA A 1 300 ? 7.346 -16.602 -25.487 1.00 98.00 300 ALA A CA 1
ATOM 2286 C C . ALA A 1 300 ? 6.950 -17.330 -24.191 1.00 98.00 300 ALA A C 1
ATOM 2288 O O . ALA A 1 300 ? 5.864 -17.903 -24.110 1.00 98.00 300 ALA A O 1
ATOM 2289 N N . SER A 1 301 ? 7.770 -17.212 -23.140 1.00 97.19 301 SER A N 1
ATOM 2290 C CA . SER A 1 301 ? 7.468 -17.804 -21.831 1.00 97.19 301 SER A CA 1
ATOM 2291 C C . SER A 1 301 ? 6.224 -17.195 -21.169 1.00 97.19 301 SER A C 1
ATOM 2293 O O . SER A 1 301 ? 5.467 -17.906 -20.512 1.00 97.19 301 SER A O 1
ATOM 2295 N N . ALA A 1 302 ? 5.984 -15.887 -21.320 1.00 97.06 302 ALA A N 1
ATOM 2296 C CA . ALA A 1 302 ? 4.762 -15.249 -20.829 1.00 97.06 302 ALA A CA 1
ATOM 2297 C C . ALA A 1 302 ? 3.517 -15.758 -21.575 1.00 97.06 302 ALA A C 1
ATOM 2299 O O . ALA A 1 302 ? 2.504 -16.050 -20.946 1.00 97.06 302 ALA A O 1
ATOM 2300 N N . THR A 1 303 ? 3.616 -15.928 -22.896 1.00 97.00 303 THR A N 1
ATOM 2301 C CA . THR A 1 303 ? 2.527 -16.424 -23.753 1.00 97.00 303 THR A CA 1
ATOM 2302 C C . THR A 1 303 ? 2.154 -17.871 -23.426 1.00 97.00 303 THR A C 1
ATOM 2304 O O . THR A 1 303 ? 0.976 -18.219 -23.439 1.00 97.00 303 THR A O 1
ATOM 2307 N N . GLU A 1 304 ? 3.135 -18.708 -23.083 1.00 97.06 304 GLU A N 1
ATOM 2308 C CA . GLU A 1 304 ? 2.907 -20.101 -22.683 1.00 97.06 304 GLU A CA 1
ATOM 2309 C C . GLU A 1 304 ? 2.024 -20.206 -21.430 1.00 97.06 304 GLU A C 1
ATOM 2311 O O . GLU A 1 304 ? 1.088 -21.005 -21.386 1.00 97.06 304 GLU A O 1
ATOM 2316 N N . ILE A 1 305 ? 2.278 -19.359 -20.426 1.00 96.50 305 ILE A N 1
ATOM 2317 C CA . ILE A 1 305 ? 1.544 -19.393 -19.154 1.00 96.50 305 ILE A CA 1
ATOM 2318 C C . ILE A 1 305 ? 0.285 -18.513 -19.150 1.00 96.50 305 ILE A C 1
ATOM 2320 O O . ILE A 1 305 ? -0.573 -18.700 -18.293 1.00 96.50 305 ILE A O 1
ATOM 2324 N N . ALA A 1 306 ? 0.144 -17.592 -20.108 1.00 95.06 306 ALA A N 1
ATOM 2325 C CA . ALA A 1 306 ? -0.878 -16.540 -20.172 1.00 95.06 306 ALA A CA 1
ATOM 2326 C C . ALA A 1 306 ? -2.312 -16.997 -19.867 1.00 95.06 306 ALA A C 1
ATOM 2328 O O . ALA A 1 306 ? -3.047 -16.309 -19.162 1.00 95.06 306 ALA A O 1
ATOM 2329 N N . LYS A 1 307 ? -2.713 -18.169 -20.375 1.00 93.44 307 LYS A N 1
ATOM 2330 C CA . LYS A 1 307 ? -4.079 -18.687 -20.196 1.00 93.44 307 LYS A CA 1
ATOM 2331 C C . LYS A 1 307 ? -4.395 -19.088 -18.758 1.00 93.44 307 LYS A C 1
ATOM 2333 O O . LYS A 1 307 ? -5.544 -18.970 -18.348 1.00 93.44 307 LYS A O 1
ATOM 2338 N N . ARG A 1 308 ? -3.402 -19.619 -18.042 1.00 95.00 308 ARG A N 1
ATOM 2339 C CA . ARG A 1 308 ? -3.549 -20.126 -16.670 1.00 95.00 308 ARG A CA 1
ATOM 2340 C C . ARG A 1 308 ? -3.073 -19.119 -15.629 1.00 95.00 308 ARG A C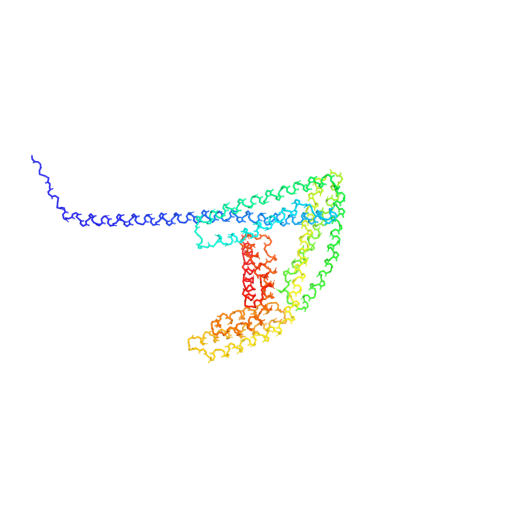 1
ATOM 2342 O O . ARG A 1 308 ? -3.566 -19.104 -14.511 1.00 95.00 308 ARG A O 1
ATOM 2349 N N . ARG A 1 309 ? -2.117 -18.274 -16.008 1.00 96.56 309 ARG A N 1
ATOM 2350 C CA . ARG A 1 309 ? -1.418 -17.330 -15.139 1.00 96.56 309 ARG A CA 1
ATOM 2351 C C . ARG A 1 309 ? -1.400 -15.920 -15.743 1.00 96.56 309 ARG A C 1
ATOM 2353 O O . ARG A 1 309 ? -0.336 -15.433 -16.141 1.00 96.56 309 ARG A O 1
ATOM 2360 N N . PRO A 1 310 ? -2.576 -15.283 -15.900 1.00 95.56 310 PRO A N 1
ATOM 2361 C CA . PRO A 1 310 ? -2.700 -14.028 -16.637 1.00 95.56 310 PRO A CA 1
ATOM 2362 C C . PRO A 1 310 ? -1.997 -12.851 -15.949 1.00 95.56 310 PRO A C 1
ATOM 2364 O O . PRO A 1 310 ? -1.367 -12.039 -16.627 1.00 95.56 310 PRO A O 1
ATOM 2367 N N . VAL A 1 311 ? -2.050 -12.760 -14.616 1.00 94.31 311 VAL A N 1
ATOM 2368 C CA . VAL A 1 311 ? -1.384 -11.681 -13.864 1.00 94.31 311 VAL A CA 1
ATOM 2369 C C . VAL A 1 311 ? 0.132 -11.842 -13.967 1.00 94.31 311 VAL A C 1
ATOM 2371 O O . VAL A 1 311 ? 0.821 -10.910 -14.386 1.00 94.31 311 VAL A O 1
ATOM 2374 N N . THR A 1 312 ? 0.656 -13.046 -13.709 1.00 95.19 312 THR A N 1
ATOM 2375 C CA . THR A 1 312 ? 2.087 -13.346 -13.863 1.00 95.19 312 THR A CA 1
ATOM 2376 C C . THR A 1 312 ? 2.570 -13.068 -15.294 1.00 95.19 312 THR A C 1
ATOM 2378 O O . THR A 1 312 ? 3.664 -12.532 -15.488 1.00 95.19 312 THR A O 1
ATOM 2381 N N . ALA A 1 313 ? 1.784 -13.425 -16.313 1.00 96.06 313 ALA A N 1
ATOM 2382 C CA . ALA A 1 313 ? 2.132 -13.172 -17.709 1.00 96.06 313 ALA A CA 1
ATOM 2383 C C . ALA A 1 313 ? 2.198 -11.669 -18.028 1.00 96.06 313 ALA A C 1
ATOM 2385 O O . ALA A 1 313 ? 3.201 -11.217 -18.584 1.00 96.06 313 ALA A O 1
ATOM 2386 N N . ASN A 1 314 ? 1.200 -10.886 -17.607 1.00 95.00 314 ASN A N 1
ATOM 2387 C CA . ASN A 1 314 ? 1.202 -9.430 -17.779 1.00 95.00 314 ASN A CA 1
ATOM 2388 C C . ASN A 1 314 ? 2.385 -8.767 -17.070 1.00 95.00 314 ASN A C 1
ATOM 2390 O O . ASN A 1 314 ? 3.027 -7.885 -17.636 1.00 95.00 314 ASN A O 1
ATOM 2394 N N . GLU A 1 315 ? 2.749 -9.219 -15.871 1.00 93.44 315 GLU A N 1
ATOM 2395 C CA . GLU A 1 315 ? 3.931 -8.703 -15.178 1.00 93.44 315 GLU A CA 1
ATOM 2396 C C . GLU A 1 315 ? 5.236 -9.020 -15.912 1.00 93.44 315 GLU A C 1
ATOM 2398 O O . GLU A 1 315 ? 6.135 -8.178 -15.972 1.00 93.44 315 GLU A O 1
ATOM 2403 N N . ARG A 1 316 ? 5.362 -10.219 -16.494 1.00 95.38 316 ARG A N 1
ATOM 2404 C CA . ARG A 1 316 ? 6.520 -10.570 -17.332 1.00 95.38 316 ARG A CA 1
ATOM 2405 C C . ARG A 1 316 ? 6.587 -9.685 -18.575 1.00 95.38 316 ARG A C 1
ATOM 2407 O O . ARG A 1 316 ? 7.677 -9.223 -18.916 1.00 95.38 316 ARG A O 1
ATOM 2414 N N . ILE A 1 317 ? 5.443 -9.408 -19.203 1.00 96.12 317 ILE A N 1
ATOM 2415 C CA . ILE A 1 317 ? 5.337 -8.493 -20.345 1.00 96.12 317 ILE A CA 1
ATOM 2416 C C . ILE A 1 317 ? 5.699 -7.057 -19.938 1.00 96.12 317 ILE A C 1
ATOM 2418 O O . ILE A 1 317 ? 6.478 -6.401 -20.626 1.00 96.12 317 ILE A O 1
ATOM 2422 N N . ALA A 1 318 ? 5.237 -6.564 -18.792 1.00 93.44 318 ALA A N 1
ATOM 2423 C CA . ALA A 1 318 ? 5.633 -5.245 -18.303 1.00 93.44 318 ALA A CA 1
ATOM 2424 C C . ALA A 1 318 ? 7.158 -5.168 -18.071 1.00 93.44 318 ALA A C 1
ATOM 2426 O O . ALA A 1 318 ? 7.828 -4.277 -18.592 1.00 93.44 318 ALA A O 1
ATOM 2427 N N . ARG A 1 319 ? 7.748 -6.161 -17.386 1.00 93.00 319 ARG A N 1
ATOM 2428 C CA . ARG A 1 319 ? 9.198 -6.199 -17.106 1.00 93.00 319 ARG A CA 1
ATOM 2429 C C . ARG A 1 319 ? 10.058 -6.308 -18.366 1.00 93.00 319 ARG A C 1
ATOM 2431 O O . ARG A 1 319 ? 11.132 -5.708 -18.409 1.00 93.00 319 ARG A O 1
ATOM 2438 N N . LEU A 1 320 ? 9.650 -7.086 -19.375 1.00 95.38 320 LEU A N 1
ATOM 2439 C CA . LEU A 1 320 ? 10.423 -7.171 -20.621 1.00 95.38 320 LEU A CA 1
ATOM 2440 C C . LEU A 1 320 ? 10.373 -5.846 -21.387 1.00 95.38 320 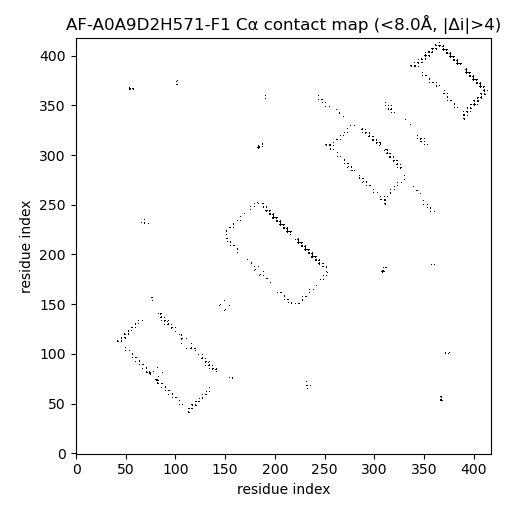LEU A C 1
ATOM 2442 O O . LEU A 1 320 ? 11.390 -5.438 -21.943 1.00 95.38 320 LEU A O 1
ATOM 2446 N N . ARG A 1 321 ? 9.230 -5.146 -21.370 1.00 94.25 321 ARG A N 1
ATOM 2447 C CA . ARG A 1 321 ? 9.086 -3.828 -22.001 1.00 94.25 321 ARG A CA 1
ATOM 2448 C C . ARG A 1 321 ? 9.940 -2.782 -21.292 1.00 94.25 321 ARG A C 1
ATOM 2450 O O . ARG A 1 321 ? 10.647 -2.046 -21.969 1.00 94.25 321 ARG A O 1
ATOM 2457 N N . ASP A 1 322 ? 9.976 -2.798 -19.960 1.00 91.62 322 ASP A N 1
ATOM 2458 C CA . ASP A 1 322 ? 10.874 -1.949 -19.166 1.00 91.62 322 ASP A CA 1
ATOM 2459 C C . ASP A 1 322 ? 12.346 -2.166 -19.548 1.00 91.62 322 ASP A C 1
ATOM 2461 O O . ASP A 1 322 ? 13.080 -1.210 -19.793 1.00 91.62 322 ASP A O 1
ATOM 2465 N N . ARG A 1 323 ? 12.785 -3.426 -19.659 1.00 92.50 323 ARG A N 1
ATOM 2466 C CA . ARG A 1 323 ? 14.162 -3.754 -20.071 1.00 92.50 323 ARG A CA 1
ATOM 2467 C C . ARG A 1 323 ? 14.465 -3.305 -21.497 1.00 92.50 323 ARG A C 1
ATOM 2469 O O . ARG A 1 323 ? 15.557 -2.803 -21.752 1.00 92.50 323 ARG A O 1
ATOM 2476 N N . LEU A 1 324 ? 13.516 -3.489 -22.413 1.00 93.12 324 LEU A N 1
ATOM 2477 C CA . LEU A 1 324 ? 13.663 -3.067 -23.801 1.00 93.12 324 LEU A CA 1
ATOM 2478 C C . LEU A 1 324 ? 13.751 -1.539 -23.909 1.00 93.12 324 LEU A C 1
ATOM 2480 O O . LEU A 1 324 ? 14.575 -1.028 -24.660 1.00 93.12 324 LEU A O 1
ATOM 2484 N N . ASP A 1 325 ? 12.951 -0.813 -23.128 1.00 91.56 325 ASP A N 1
ATOM 2485 C CA . ASP A 1 325 ? 12.991 0.647 -23.066 1.00 91.56 325 ASP A CA 1
ATOM 2486 C C . ASP A 1 325 ? 14.330 1.159 -22.519 1.00 91.56 325 ASP A C 1
ATOM 2488 O O . ASP A 1 325 ? 14.919 2.059 -23.116 1.00 91.56 325 ASP A O 1
ATOM 2492 N N . VAL A 1 326 ? 14.855 0.548 -21.450 1.00 90.94 326 VAL A N 1
ATOM 2493 C CA . VAL A 1 326 ? 16.190 0.870 -20.914 1.00 90.94 326 VAL A CA 1
ATOM 2494 C C . VAL A 1 326 ? 17.285 0.607 -21.952 1.00 90.94 326 VAL A C 1
ATOM 2496 O O . VAL A 1 326 ? 18.182 1.430 -22.113 1.00 90.94 326 VAL A O 1
ATOM 2499 N N . ALA A 1 327 ? 17.210 -0.509 -22.684 1.00 92.19 327 ALA A N 1
ATOM 2500 C CA . ALA A 1 327 ? 18.178 -0.835 -23.733 1.00 92.19 327 ALA A CA 1
ATOM 2501 C C . ALA A 1 327 ? 18.112 0.128 -24.928 1.00 92.19 327 ALA A C 1
ATOM 2503 O O . ALA A 1 327 ? 19.122 0.355 -25.593 1.00 92.19 327 ALA A O 1
ATOM 2504 N N . LEU A 1 328 ? 16.932 0.686 -25.207 1.00 90.12 328 LEU A N 1
ATOM 2505 C CA . LEU A 1 328 ? 16.747 1.672 -26.264 1.00 90.12 328 LEU A CA 1
ATOM 2506 C C . LEU A 1 328 ? 17.258 3.057 -25.852 1.00 90.12 328 LEU A C 1
ATOM 2508 O O . LEU A 1 328 ? 17.794 3.749 -26.712 1.00 90.12 328 LEU A O 1
ATOM 2512 N N . GLY A 1 329 ? 17.152 3.455 -24.582 1.00 83.69 329 GLY A N 1
ATOM 2513 C CA . GLY A 1 329 ? 17.757 4.688 -24.056 1.00 83.69 329 GLY A CA 1
ATOM 2514 C C . GLY A 1 329 ? 17.606 5.910 -24.981 1.00 83.69 329 GLY A C 1
ATOM 2515 O O . GLY A 1 329 ? 16.517 6.191 -25.494 1.00 83.69 329 GLY A O 1
ATOM 2516 N N . ASP A 1 330 ? 18.727 6.584 -25.255 1.00 79.88 330 ASP A N 1
ATOM 2517 C CA . ASP A 1 330 ? 18.809 7.798 -26.087 1.00 79.88 330 ASP A CA 1
ATOM 2518 C C . ASP A 1 330 ? 18.643 7.546 -27.598 1.00 79.88 330 ASP A C 1
ATOM 2520 O O . ASP A 1 330 ? 18.590 8.488 -28.387 1.00 79.88 330 ASP A O 1
ATOM 2524 N N . SER A 1 331 ? 18.525 6.287 -28.040 1.00 84.19 331 SER A N 1
ATOM 2525 C CA . SER A 1 331 ? 18.351 5.965 -29.469 1.00 84.19 331 SER A CA 1
ATOM 2526 C C . SER A 1 331 ? 16.961 6.309 -30.012 1.00 84.19 331 SER A C 1
ATOM 2528 O O . SER A 1 331 ? 16.732 6.270 -31.224 1.00 84.19 331 SER A O 1
ATOM 2530 N N . ARG A 1 332 ? 16.007 6.636 -29.131 1.00 86.69 332 ARG A N 1
ATOM 2531 C CA . ARG A 1 332 ? 14.651 7.023 -29.518 1.00 86.69 332 ARG A CA 1
ATOM 2532 C C . ARG A 1 332 ? 14.519 8.529 -29.670 1.00 86.69 332 ARG A C 1
ATOM 2534 O O . ARG A 1 332 ? 14.879 9.305 -28.795 1.00 86.69 332 ARG A O 1
ATOM 2541 N N . THR A 1 333 ? 13.832 8.928 -30.733 1.00 87.62 333 THR A N 1
ATOM 2542 C CA . THR A 1 333 ? 13.273 10.281 -30.841 1.00 87.62 333 THR A CA 1
ATOM 2543 C C . THR A 1 333 ? 12.209 10.516 -29.761 1.00 87.62 333 THR A C 1
ATOM 2545 O O . THR A 1 333 ? 11.516 9.583 -29.345 1.00 87.62 333 THR A O 1
ATOM 2548 N N . GLN A 1 334 ? 11.985 11.774 -29.371 1.00 88.88 334 GLN A N 1
ATOM 2549 C CA . GLN A 1 334 ? 10.950 12.147 -28.394 1.00 88.88 334 GLN A CA 1
ATOM 2550 C C . GLN A 1 334 ? 9.549 11.623 -28.781 1.00 88.88 334 GLN A C 1
ATOM 2552 O O . GLN A 1 334 ? 8.791 11.138 -27.944 1.00 88.88 334 GLN A O 1
ATOM 2557 N N . GLN A 1 335 ? 9.212 11.629 -30.077 1.00 89.44 335 GLN A N 1
ATOM 2558 C CA . GLN A 1 335 ? 7.941 11.087 -30.575 1.00 89.44 335 GLN A CA 1
ATOM 2559 C C . GLN A 1 335 ? 7.839 9.559 -30.442 1.00 89.44 335 GLN A C 1
ATOM 2561 O O . GLN A 1 335 ? 6.743 9.022 -30.263 1.00 89.44 335 GLN A O 1
ATOM 2566 N N . GLN A 1 336 ? 8.953 8.831 -30.568 1.00 90.06 336 GLN A N 1
ATOM 2567 C CA . GLN A 1 336 ? 8.990 7.386 -30.324 1.00 90.06 336 GLN A CA 1
ATOM 2568 C C . GLN A 1 336 ? 8.886 7.076 -28.831 1.00 90.06 336 GLN A C 1
ATOM 2570 O O . GLN A 1 336 ? 8.171 6.144 -28.475 1.00 90.06 336 GLN A O 1
ATOM 2575 N N . GLN A 1 337 ? 9.533 7.871 -27.972 1.00 90.81 337 GLN A N 1
ATOM 2576 C CA . GLN A 1 337 ? 9.411 7.746 -26.517 1.00 90.81 337 GLN A CA 1
ATOM 2577 C C . GLN A 1 337 ? 7.958 7.936 -26.071 1.00 90.81 337 GLN A C 1
ATOM 2579 O O . GLN A 1 337 ? 7.409 7.060 -25.413 1.00 90.81 337 GLN A O 1
ATOM 2584 N N . LEU A 1 338 ? 7.290 9.000 -26.529 1.00 94.06 338 LEU A N 1
ATOM 2585 C CA . LEU A 1 338 ? 5.895 9.274 -26.173 1.00 94.06 338 LEU A CA 1
ATOM 2586 C C . LEU A 1 338 ? 4.931 8.168 -26.637 1.00 94.06 338 LEU A C 1
ATOM 2588 O O . LEU A 1 338 ? 4.040 7.757 -25.894 1.00 94.06 338 LEU A O 1
ATOM 2592 N N . ARG A 1 339 ? 5.096 7.666 -27.870 1.00 92.25 339 ARG A N 1
ATOM 2593 C CA . ARG A 1 339 ? 4.284 6.544 -28.377 1.00 92.25 339 ARG A CA 1
ATOM 2594 C C . ARG A 1 339 ? 4.551 5.255 -27.604 1.00 92.25 339 ARG A C 1
ATOM 2596 O O . ARG A 1 339 ? 3.599 4.558 -27.259 1.00 92.25 339 ARG A O 1
ATOM 2603 N N . GLY A 1 340 ? 5.820 4.968 -27.314 1.00 91.00 340 GLY A N 1
ATOM 2604 C CA . GLY A 1 340 ? 6.225 3.841 -26.478 1.00 91.00 340 GLY A CA 1
ATOM 2605 C C . GLY A 1 340 ? 5.566 3.914 -25.105 1.00 91.00 340 GLY A C 1
ATOM 2606 O O . GLY A 1 340 ? 4.879 2.972 -24.716 1.00 91.00 340 GLY A O 1
ATOM 2607 N N . ALA A 1 341 ? 5.657 5.072 -24.449 1.00 94.44 341 ALA A N 1
ATOM 2608 C CA . ALA A 1 341 ? 5.092 5.295 -23.128 1.00 94.44 341 ALA A CA 1
ATOM 2609 C C . ALA A 1 341 ? 3.572 5.085 -23.094 1.00 94.44 341 ALA A C 1
ATOM 2611 O O . ALA A 1 341 ? 3.078 4.290 -22.298 1.00 94.44 341 ALA A O 1
ATOM 2612 N N . ARG A 1 342 ? 2.829 5.685 -24.036 1.00 95.25 342 ARG A N 1
ATOM 2613 C CA . ARG A 1 342 ? 1.370 5.485 -24.160 1.00 95.25 342 ARG A CA 1
ATOM 2614 C C . ARG A 1 342 ? 0.984 4.023 -24.342 1.00 95.25 342 ARG A C 1
ATOM 2616 O O . ARG A 1 342 ? 0.003 3.576 -23.763 1.00 95.25 342 ARG A O 1
ATOM 2623 N N . SER A 1 343 ? 1.753 3.286 -25.140 1.00 93.69 343 SER A N 1
ATOM 2624 C CA . SER A 1 343 ? 1.477 1.870 -25.380 1.00 93.69 343 SER A CA 1
ATOM 2625 C C . SER A 1 343 ? 1.796 0.978 -24.177 1.00 93.69 343 SER A C 1
ATOM 2627 O O . SER A 1 343 ? 1.272 -0.130 -24.108 1.00 93.69 343 SER A O 1
ATOM 2629 N N . ALA A 1 344 ? 2.711 1.391 -23.291 1.00 93.50 344 ALA A N 1
ATOM 2630 C CA . ALA A 1 344 ? 3.201 0.591 -22.161 1.00 93.50 344 ALA A CA 1
ATOM 2631 C C . ALA A 1 344 ? 2.498 0.908 -20.841 1.00 93.50 344 ALA A C 1
ATOM 2633 O O .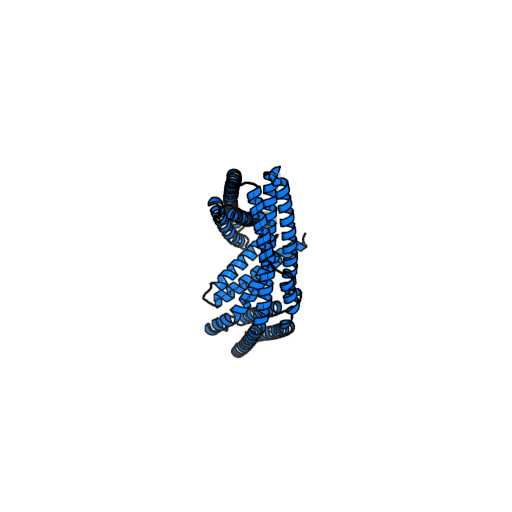 ALA A 1 344 ? 2.480 0.076 -19.934 1.00 93.50 344 ALA A O 1
ATOM 2634 N N . LEU A 1 345 ? 1.910 2.099 -20.739 1.00 94.75 345 LEU A N 1
ATOM 2635 C CA . LEU A 1 345 ? 1.307 2.595 -19.513 1.00 94.75 345 LEU A CA 1
ATOM 2636 C C . LEU A 1 345 ? 0.188 1.692 -18.953 1.00 94.75 345 LEU A C 1
ATOM 2638 O O . LEU A 1 345 ? 0.244 1.423 -17.754 1.00 94.75 345 LEU A O 1
ATOM 2642 N N . PRO A 1 346 ? -0.781 1.173 -19.739 1.00 92.56 346 PRO A N 1
ATOM 2643 C CA . PRO A 1 346 ? -1.847 0.327 -19.190 1.00 92.56 346 PRO A CA 1
ATOM 2644 C C . PRO A 1 346 ? -1.312 -0.931 -18.487 1.00 92.56 346 PRO A C 1
ATOM 2646 O O . PRO A 1 346 ? -1.618 -1.162 -17.314 1.00 92.56 346 PRO A O 1
ATOM 2649 N N . GLY A 1 347 ? -0.441 -1.691 -19.157 1.00 90.88 347 GLY A N 1
ATOM 2650 C CA . GLY A 1 347 ? 0.212 -2.867 -18.585 1.00 90.88 347 GLY A CA 1
ATOM 2651 C C . GLY A 1 347 ? 1.081 -2.542 -17.371 1.00 90.88 347 GLY A C 1
ATOM 2652 O O . GLY A 1 347 ? 1.035 -3.261 -16.372 1.00 90.88 347 GLY A O 1
ATOM 2653 N N . SER A 1 348 ? 1.817 -1.426 -17.404 1.00 94.75 348 SER A N 1
ATOM 2654 C CA . SER A 1 348 ? 2.646 -0.993 -16.272 1.00 94.75 348 SER A CA 1
ATOM 2655 C C . SER A 1 348 ? 1.810 -0.602 -15.046 1.00 94.75 348 SER A C 1
ATOM 2657 O O . SER A 1 348 ? 2.129 -1.008 -13.929 1.00 94.75 348 SER A O 1
ATOM 2659 N N . LEU A 1 349 ? 0.689 0.104 -15.235 1.00 95.56 349 LEU A N 1
ATOM 2660 C CA . LEU A 1 349 ? -0.248 0.432 -14.154 1.00 95.56 349 LEU A CA 1
ATOM 2661 C C . LEU A 1 349 ? -0.882 -0.826 -13.549 1.00 95.56 349 LEU A C 1
ATOM 2663 O O . LEU A 1 349 ? -0.995 -0.923 -12.328 1.00 95.56 349 LEU A O 1
ATOM 2667 N N . ASN A 1 350 ? -1.266 -1.802 -14.375 1.00 92.25 350 ASN A N 1
ATOM 2668 C CA . ASN A 1 350 ? -1.816 -3.071 -13.893 1.00 92.25 350 ASN A CA 1
ATOM 2669 C C . ASN A 1 350 ? -0.777 -3.886 -13.109 1.00 92.25 350 ASN A C 1
ATOM 2671 O O . ASN A 1 350 ? -1.094 -4.428 -12.048 1.00 92.25 350 ASN A O 1
ATOM 2675 N N . ALA A 1 351 ? 0.474 -3.923 -13.576 1.00 93.00 351 ALA A N 1
ATOM 2676 C CA . ALA A 1 351 ? 1.572 -4.568 -12.861 1.00 93.00 351 ALA A CA 1
ATOM 2677 C C . ALA A 1 351 ? 1.883 -3.862 -11.528 1.00 93.00 351 ALA A C 1
ATOM 2679 O O . ALA A 1 351 ? 2.092 -4.527 -10.516 1.00 93.00 351 ALA A O 1
ATOM 2680 N N . ALA A 1 352 ? 1.863 -2.526 -11.499 1.00 96.19 352 ALA A N 1
ATOM 2681 C CA . ALA A 1 352 ? 2.052 -1.745 -10.277 1.00 96.19 352 ALA A CA 1
ATOM 2682 C C . ALA A 1 352 ? 0.922 -1.972 -9.261 1.00 96.19 352 ALA A C 1
ATOM 2684 O O . ALA A 1 352 ? 1.200 -2.178 -8.084 1.00 96.19 352 ALA A O 1
ATOM 2685 N N . ARG A 1 353 ? -0.343 -2.008 -9.709 1.00 94.94 353 ARG A N 1
ATOM 2686 C CA . ARG A 1 353 ? -1.498 -2.346 -8.855 1.00 94.94 353 ARG A CA 1
ATOM 2687 C C . ARG A 1 353 ? -1.391 -3.750 -8.270 1.00 94.94 353 ARG A C 1
ATOM 2689 O O . ARG A 1 353 ? -1.613 -3.920 -7.079 1.00 94.94 353 ARG A O 1
ATOM 2696 N N . SER A 1 354 ? -1.023 -4.728 -9.095 1.00 91.56 354 SER A N 1
ATOM 2697 C CA . SER A 1 354 ? -0.868 -6.121 -8.660 1.00 91.56 354 SER A CA 1
ATOM 2698 C C . SER A 1 354 ? 0.260 -6.263 -7.636 1.00 91.56 354 SER A C 1
ATOM 2700 O O . SER A 1 354 ? 0.096 -6.920 -6.612 1.00 91.56 354 SER A O 1
ATOM 2702 N N . ALA A 1 355 ? 1.395 -5.595 -7.869 1.00 93.44 355 ALA A N 1
ATOM 2703 C CA . ALA A 1 355 ? 2.493 -5.554 -6.909 1.00 93.44 355 ALA A CA 1
ATOM 2704 C C . ALA A 1 355 ? 2.088 -4.869 -5.596 1.00 93.44 355 ALA A C 1
ATOM 2706 O O . ALA A 1 355 ? 2.448 -5.365 -4.530 1.00 93.44 355 ALA A O 1
ATOM 2707 N N . LEU A 1 356 ? 1.329 -3.769 -5.672 1.00 94.38 356 LEU A N 1
ATOM 2708 C CA . LEU A 1 356 ? 0.832 -3.054 -4.501 1.00 94.38 356 LEU A CA 1
ATOM 2709 C C . LEU A 1 356 ? -0.110 -3.928 -3.668 1.00 94.38 356 LEU A C 1
ATOM 2711 O O . LEU A 1 356 ? 0.140 -4.082 -2.481 1.00 94.38 356 LEU A O 1
ATOM 2715 N N . ALA A 1 357 ? -1.109 -4.565 -4.285 1.00 89.38 357 ALA A N 1
ATOM 2716 C CA . ALA A 1 357 ? -2.051 -5.443 -3.584 1.00 89.38 357 ALA A CA 1
ATOM 2717 C C . ALA A 1 357 ? -1.330 -6.571 -2.817 1.00 89.38 357 ALA A C 1
ATOM 2719 O O . ALA A 1 357 ? -1.589 -6.792 -1.636 1.00 89.38 357 ALA A O 1
ATOM 2720 N N . ARG A 1 358 ? -0.337 -7.218 -3.445 1.00 88.00 358 ARG A N 1
ATOM 2721 C CA . ARG A 1 358 ? 0.490 -8.243 -2.777 1.00 88.00 358 ARG A CA 1
ATOM 2722 C C . ARG A 1 358 ? 1.354 -7.694 -1.646 1.00 88.00 358 ARG A C 1
ATOM 2724 O O . ARG A 1 358 ? 1.667 -8.420 -0.707 1.00 88.00 358 ARG A O 1
ATOM 2731 N N . ALA A 1 359 ? 1.818 -6.452 -1.759 1.00 92.19 359 ALA A N 1
ATOM 2732 C CA . ALA A 1 359 ? 2.580 -5.810 -0.698 1.00 92.19 359 ALA A CA 1
ATOM 2733 C C . ALA A 1 359 ? 1.677 -5.474 0.496 1.00 92.19 359 ALA A C 1
ATOM 2735 O O . ALA A 1 359 ? 2.061 -5.736 1.632 1.00 92.19 359 ALA A O 1
ATOM 2736 N N . GLU A 1 360 ? 0.469 -4.967 0.248 1.00 89.88 360 GLU A N 1
ATOM 2737 C CA . GLU A 1 360 ? -0.524 -4.670 1.288 1.00 89.88 360 GLU A CA 1
ATOM 2738 C C . GLU A 1 360 ? -0.889 -5.918 2.097 1.00 89.88 360 GLU A C 1
ATOM 2740 O O . GLU A 1 360 ? -0.854 -5.862 3.323 1.00 89.88 360 GLU A O 1
ATOM 2745 N N . ALA A 1 361 ? -1.085 -7.059 1.429 1.00 84.50 361 ALA A N 1
ATOM 2746 C CA . ALA A 1 361 ? -1.400 -8.337 2.073 1.00 84.50 361 ALA A CA 1
ATOM 2747 C C . ALA A 1 361 ? -0.345 -8.814 3.094 1.00 84.50 361 ALA A C 1
ATOM 2749 O O . ALA A 1 361 ? -0.650 -9.588 3.997 1.00 84.50 361 ALA A O 1
ATOM 2750 N N . VAL A 1 362 ? 0.917 -8.378 2.973 1.00 86.75 362 VAL A N 1
ATOM 2751 C CA . VAL A 1 362 ? 2.018 -8.880 3.818 1.00 86.75 362 VAL A CA 1
ATOM 2752 C C . VAL A 1 362 ? 2.614 -7.846 4.776 1.00 86.75 362 VAL A C 1
ATOM 2754 O O . VAL A 1 362 ? 3.405 -8.234 5.638 1.00 86.75 362 VAL A O 1
ATOM 2757 N N . VAL A 1 363 ? 2.289 -6.556 4.632 1.00 88.31 363 VAL A N 1
ATOM 2758 C CA . VAL A 1 363 ? 2.962 -5.446 5.343 1.00 88.31 363 VAL A CA 1
ATOM 2759 C C . VAL A 1 363 ? 2.297 -5.050 6.671 1.00 88.31 363 VAL A C 1
ATOM 2761 O O . VAL A 1 363 ? 2.935 -4.335 7.439 1.00 88.31 363 VAL A O 1
ATOM 2764 N N . LEU A 1 364 ? 1.095 -5.546 6.992 1.00 74.44 364 LEU A N 1
ATOM 2765 C CA . LEU A 1 364 ? 0.334 -5.166 8.201 1.00 74.44 364 LEU A CA 1
ATOM 2766 C C . LEU A 1 364 ? 1.196 -5.153 9.491 1.00 74.44 364 LEU A C 1
ATOM 2768 O O . LEU A 1 364 ? 1.294 -4.127 10.158 1.00 74.44 364 LEU A O 1
ATOM 2772 N N . ASP A 1 365 ? 1.974 -6.212 9.750 1.00 76.25 365 ASP A N 1
ATOM 2773 C CA . ASP A 1 365 ? 2.864 -6.316 10.929 1.00 76.25 365 ASP A CA 1
ATOM 2774 C C . ASP A 1 365 ? 4.353 -6.041 10.639 1.00 76.25 365 ASP A C 1
ATOM 2776 O O . ASP A 1 365 ? 5.260 -6.527 11.336 1.00 76.25 365 ASP A O 1
ATOM 2780 N N . ALA A 1 366 ? 4.649 -5.339 9.548 1.00 84.69 366 ALA A N 1
ATOM 2781 C CA . ALA A 1 366 ? 6.020 -5.146 9.100 1.00 84.69 366 ALA A CA 1
ATOM 2782 C C . ALA A 1 366 ? 6.720 -3.959 9.784 1.00 84.69 366 ALA A C 1
ATOM 2784 O O . ALA A 1 366 ? 6.102 -3.049 10.329 1.00 84.69 366 ALA A O 1
ATOM 2785 N N . GLU A 1 367 ? 8.054 -3.973 9.735 1.00 88.75 367 GLU A N 1
ATOM 2786 C CA . GLU A 1 367 ? 8.891 -2.871 10.218 1.00 88.75 367 GLU A CA 1
ATOM 2787 C C . GLU A 1 367 ? 8.702 -1.594 9.389 1.00 88.75 367 GLU A C 1
ATOM 2789 O O . GLU A 1 367 ? 8.246 -1.630 8.242 1.00 88.75 367 GLU A O 1
ATOM 2794 N N . VAL A 1 368 ? 9.157 -0.472 9.955 1.00 93.19 368 VAL A N 1
ATOM 2795 C CA . VAL A 1 368 ? 9.089 0.859 9.337 1.00 93.19 368 VAL A CA 1
ATOM 2796 C C . VAL A 1 368 ? 9.574 0.876 7.887 1.00 93.19 368 VAL A C 1
ATOM 2798 O O . VAL A 1 368 ? 8.915 1.469 7.043 1.00 93.19 368 VAL A O 1
ATOM 2801 N N . ASP A 1 369 ? 10.669 0.181 7.560 1.00 93.06 369 ASP A N 1
ATOM 2802 C CA . ASP A 1 369 ? 11.242 0.200 6.211 1.00 93.06 369 ASP A CA 1
ATOM 2803 C C . ASP A 1 369 ? 10.269 -0.388 5.173 1.00 93.06 369 ASP A C 1
ATOM 2805 O O . ASP A 1 369 ? 10.153 0.126 4.059 1.00 93.06 369 ASP A O 1
ATOM 2809 N N . ALA A 1 370 ? 9.531 -1.442 5.534 1.00 94.69 370 ALA A N 1
ATOM 2810 C CA . ALA A 1 370 ? 8.528 -2.038 4.656 1.00 94.69 370 ALA A CA 1
ATOM 2811 C C . ALA A 1 370 ? 7.304 -1.124 4.501 1.00 94.69 370 ALA A C 1
ATOM 2813 O O . ALA A 1 370 ? 6.817 -0.944 3.384 1.00 94.69 370 ALA A O 1
ATOM 2814 N N . ARG A 1 371 ? 6.847 -0.501 5.596 1.00 95.25 371 ARG A N 1
ATOM 2815 C CA . ARG A 1 371 ? 5.704 0.427 5.589 1.00 95.25 371 ARG A CA 1
ATOM 2816 C C . ARG A 1 371 ? 5.995 1.701 4.797 1.00 95.25 371 ARG A C 1
ATOM 2818 O O . ARG A 1 371 ? 5.190 2.090 3.959 1.00 95.25 371 ARG A O 1
ATOM 2825 N N . VAL A 1 372 ? 7.185 2.279 4.960 1.00 94.88 372 VAL A N 1
ATOM 2826 C CA . VAL A 1 372 ? 7.661 3.437 4.183 1.00 94.88 372 VAL A CA 1
ATOM 2827 C C . VAL A 1 372 ? 7.718 3.112 2.692 1.00 94.88 372 VAL A C 1
ATOM 2829 O O . VAL A 1 372 ? 7.307 3.922 1.862 1.00 94.88 372 VAL A O 1
ATOM 2832 N N . ARG A 1 373 ? 8.195 1.915 2.323 1.00 96.12 373 ARG A N 1
ATOM 2833 C CA . ARG A 1 373 ? 8.205 1.473 0.920 1.00 96.12 373 ARG A CA 1
ATOM 2834 C C . ARG A 1 373 ? 6.797 1.274 0.371 1.00 96.12 373 ARG A C 1
ATOM 2836 O O . ARG A 1 373 ? 6.538 1.681 -0.757 1.00 96.12 373 ARG A O 1
ATOM 2843 N N . LEU A 1 374 ? 5.883 0.710 1.156 1.00 96.06 374 LEU A N 1
ATOM 2844 C CA . LEU A 1 374 ? 4.489 0.555 0.746 1.00 96.06 374 LEU A CA 1
ATOM 2845 C C . LEU A 1 374 ? 3.808 1.914 0.529 1.00 96.06 374 LEU A C 1
ATOM 2847 O O . LEU A 1 374 ? 3.135 2.126 -0.477 1.00 96.06 374 LEU A O 1
ATOM 2851 N N . ASP A 1 375 ? 4.023 2.852 1.441 1.00 95.38 375 ASP A N 1
ATOM 2852 C CA . ASP A 1 375 ? 3.522 4.220 1.352 1.00 95.38 375 ASP A CA 1
ATOM 2853 C C . ASP A 1 375 ? 4.111 4.981 0.142 1.00 95.38 375 ASP A C 1
ATOM 2855 O O . ASP A 1 375 ? 3.376 5.604 -0.630 1.00 95.38 375 ASP A O 1
ATOM 2859 N N . SER A 1 376 ? 5.415 4.829 -0.124 1.00 96.06 376 SER A N 1
ATOM 2860 C CA . SER A 1 376 ? 6.050 5.314 -1.361 1.00 96.06 376 SER A CA 1
ATOM 2861 C C . SER A 1 376 ? 5.381 4.736 -2.612 1.00 96.06 376 SER A C 1
ATOM 2863 O O . SER A 1 376 ? 5.016 5.481 -3.523 1.00 96.06 376 SER A O 1
ATOM 2865 N N . ALA A 1 377 ? 5.118 3.425 -2.628 1.00 97.88 377 ALA A N 1
ATOM 2866 C CA . ALA A 1 377 ? 4.449 2.766 -3.744 1.00 97.88 377 ALA A CA 1
ATOM 2867 C C . ALA A 1 377 ? 3.031 3.308 -3.994 1.00 97.88 377 ALA A C 1
ATOM 2869 O O . ALA A 1 377 ? 2.652 3.536 -5.146 1.00 97.88 377 ALA A O 1
ATOM 2870 N N . ARG A 1 378 ? 2.256 3.559 -2.928 1.00 96.69 378 ARG A N 1
ATOM 2871 C CA . ARG A 1 378 ? 0.915 4.166 -3.014 1.00 96.69 378 ARG A CA 1
ATOM 2872 C C . ARG A 1 378 ? 0.972 5.566 -3.622 1.00 96.69 378 ARG A C 1
ATOM 2874 O O . ARG A 1 378 ? 0.194 5.859 -4.533 1.00 96.69 378 ARG A O 1
ATOM 2881 N N . ARG A 1 379 ? 1.905 6.410 -3.164 1.00 96.12 379 ARG A N 1
ATOM 2882 C CA . ARG A 1 379 ? 2.101 7.764 -3.708 1.00 96.12 379 ARG A CA 1
ATOM 2883 C C . ARG A 1 379 ? 2.493 7.743 -5.177 1.00 96.12 379 ARG A C 1
ATOM 2885 O O . ARG A 1 379 ? 1.866 8.431 -5.973 1.00 96.12 379 ARG A O 1
ATOM 2892 N N . GLU A 1 380 ? 3.481 6.939 -5.550 1.00 97.81 380 GLU A N 1
ATOM 2893 C CA . GLU A 1 380 ? 3.937 6.838 -6.940 1.00 97.81 380 GLU A CA 1
ATOM 2894 C C . GLU A 1 380 ? 2.832 6.300 -7.863 1.00 97.81 380 GLU A C 1
ATOM 2896 O O . GLU A 1 380 ? 2.662 6.786 -8.980 1.00 97.81 380 GLU A O 1
ATOM 2901 N N . LEU A 1 381 ? 1.998 5.364 -7.391 1.00 97.81 381 LEU A N 1
ATOM 2902 C CA . LEU A 1 381 ? 0.843 4.898 -8.162 1.00 97.81 381 LEU A CA 1
ATOM 2903 C C . LEU A 1 381 ? -0.232 5.985 -8.309 1.00 97.81 381 LEU A C 1
ATOM 2905 O O . LEU A 1 381 ? -0.860 6.093 -9.365 1.00 97.81 381 LEU A O 1
ATOM 2909 N N . ALA A 1 382 ? -0.460 6.792 -7.270 1.00 97.38 382 ALA A N 1
ATOM 2910 C CA . ALA A 1 382 ? -1.367 7.933 -7.344 1.00 97.38 382 ALA A CA 1
ATOM 2911 C C . ALA A 1 382 ? -0.850 8.997 -8.328 1.00 97.38 382 ALA A C 1
ATOM 2913 O O . ALA A 1 382 ? -1.618 9.451 -9.177 1.00 97.38 382 ALA A O 1
ATOM 2914 N N . LEU A 1 383 ? 0.449 9.316 -8.281 1.00 97.06 383 LEU A N 1
ATOM 2915 C CA . LEU A 1 383 ? 1.114 10.204 -9.239 1.00 97.06 383 LEU A CA 1
ATOM 2916 C C . LEU A 1 383 ? 0.969 9.677 -10.669 1.00 97.06 383 LEU A C 1
ATOM 2918 O O . LEU A 1 383 ? 0.541 10.416 -11.551 1.00 97.06 383 LEU A O 1
ATOM 2922 N N . ALA A 1 384 ? 1.209 8.382 -10.889 1.00 97.81 384 ALA A N 1
ATOM 2923 C CA . ALA A 1 384 ? 1.065 7.758 -12.201 1.00 97.81 384 ALA A CA 1
ATOM 2924 C C . ALA A 1 384 ? -0.352 7.891 -12.789 1.00 97.81 384 ALA A C 1
ATOM 2926 O O . ALA A 1 384 ? -0.511 8.019 -14.000 1.00 97.81 384 ALA A O 1
ATOM 2927 N N . ARG A 1 385 ? -1.390 7.867 -11.942 1.00 96.44 385 ARG A N 1
ATOM 2928 C CA . ARG A 1 385 ? -2.796 8.025 -12.357 1.00 96.44 385 ARG A CA 1
ATOM 2929 C C . ARG A 1 385 ? -3.184 9.476 -12.643 1.00 96.44 385 ARG A C 1
ATOM 2931 O O . ARG A 1 385 ? -4.112 9.703 -13.414 1.00 96.44 385 ARG A O 1
ATOM 2938 N N . GLN A 1 386 ? -2.528 10.432 -11.992 1.00 97.19 386 GLN A N 1
ATOM 2939 C CA . GLN A 1 386 ? -2.822 11.862 -12.121 1.00 97.19 386 GLN A CA 1
ATOM 2940 C C . GLN A 1 386 ? -1.978 12.544 -13.206 1.00 97.19 386 GLN A C 1
ATOM 2942 O O . GLN A 1 386 ? -2.394 13.570 -13.742 1.00 97.19 386 GLN A O 1
ATOM 2947 N N . ALA A 1 387 ? -0.816 11.979 -13.542 1.00 97.19 387 ALA A N 1
ATOM 2948 C CA . ALA A 1 387 ? 0.102 12.530 -14.527 1.00 97.19 387 ALA A CA 1
ATOM 2949 C C . ALA A 1 387 ? -0.540 12.646 -15.921 1.00 97.19 387 ALA A C 1
ATOM 2951 O O . ALA A 1 387 ? -1.150 11.711 -16.445 1.00 97.19 387 ALA A O 1
ATOM 2952 N N . HIS A 1 388 ? -0.371 13.815 -16.541 1.00 95.25 388 HIS A N 1
ATOM 2953 C CA . HIS A 1 388 ? -0.850 14.084 -17.898 1.00 95.25 388 HIS A CA 1
ATOM 2954 C C . HIS A 1 388 ? 0.165 13.683 -18.973 1.00 95.25 388 HIS A C 1
ATOM 2956 O O . HIS A 1 388 ? -0.228 13.383 -20.104 1.00 95.25 388 HIS A O 1
ATOM 2962 N N . ASP A 1 389 ? 1.459 13.676 -18.637 1.00 96.94 389 ASP A N 1
ATOM 2963 C CA . ASP A 1 389 ? 2.513 13.173 -19.512 1.00 96.94 389 ASP A CA 1
ATOM 2964 C C . ASP A 1 389 ? 2.618 11.641 -19.375 1.00 96.94 389 ASP A C 1
ATOM 2966 O O . ASP A 1 389 ? 2.920 11.139 -18.290 1.00 96.94 389 ASP A O 1
ATOM 2970 N N . PRO A 1 390 ? 2.406 10.866 -20.458 1.00 96.56 390 PRO A N 1
ATOM 2971 C CA . PRO A 1 390 ? 2.557 9.415 -20.436 1.00 96.56 390 PRO A CA 1
ATOM 2972 C C . PRO A 1 390 ? 3.944 8.930 -20.007 1.00 96.56 390 PRO A C 1
ATOM 2974 O O . PRO A 1 390 ? 4.044 7.815 -19.500 1.00 96.56 390 PRO A O 1
ATOM 2977 N N . ILE A 1 391 ? 5.004 9.712 -20.240 1.00 95.75 391 ILE A N 1
ATOM 2978 C CA . ILE A 1 391 ? 6.369 9.343 -19.838 1.00 95.75 391 ILE A CA 1
ATOM 2979 C C . ILE A 1 391 ? 6.490 9.420 -18.315 1.00 95.75 391 ILE A C 1
ATOM 2981 O O . ILE A 1 391 ? 6.873 8.439 -17.681 1.00 95.75 391 ILE A O 1
ATOM 2985 N N . GLU A 1 392 ? 6.070 10.540 -17.725 1.00 97.12 392 GLU A N 1
ATOM 2986 C CA . GLU A 1 392 ? 6.025 10.723 -16.271 1.00 97.12 392 GLU A CA 1
ATOM 2987 C C . GLU A 1 392 ? 5.135 9.667 -15.601 1.00 97.12 392 GLU A C 1
ATOM 2989 O O . GLU A 1 392 ? 5.542 9.038 -14.623 1.00 97.12 392 GLU A O 1
ATOM 2994 N N . ALA A 1 393 ? 3.952 9.413 -16.171 1.00 97.75 393 ALA A N 1
ATOM 2995 C CA . ALA A 1 393 ? 3.030 8.394 -15.685 1.00 97.75 393 ALA A CA 1
ATOM 2996 C C . ALA A 1 393 ? 3.660 6.992 -15.699 1.00 97.75 393 ALA A C 1
ATOM 2998 O O . ALA A 1 393 ? 3.520 6.219 -14.746 1.00 97.75 393 ALA A O 1
ATOM 2999 N N . LEU A 1 394 ? 4.376 6.657 -16.777 1.00 96.25 394 LEU A N 1
ATOM 3000 C CA . LEU A 1 394 ? 5.043 5.369 -16.911 1.00 96.25 394 LEU A CA 1
ATOM 3001 C C . LEU A 1 394 ? 6.173 5.226 -15.889 1.00 96.25 394 LEU A C 1
ATOM 3003 O O . LEU A 1 394 ? 6.243 4.203 -15.207 1.00 96.25 394 LEU A O 1
ATOM 3007 N N . ASP A 1 395 ? 7.010 6.243 -15.720 1.00 96.62 395 ASP A N 1
ATOM 3008 C CA . ASP A 1 395 ? 8.116 6.200 -14.763 1.00 96.62 395 ASP A CA 1
ATOM 3009 C C . ASP A 1 395 ? 7.625 6.126 -13.311 1.00 96.62 395 ASP A C 1
ATOM 3011 O O . ASP A 1 395 ? 8.133 5.312 -12.535 1.00 96.62 395 ASP A O 1
ATOM 3015 N N . ALA A 1 396 ? 6.582 6.882 -12.957 1.00 97.81 396 ALA A N 1
ATOM 3016 C CA . ALA A 1 396 ? 5.931 6.781 -11.652 1.00 97.81 396 ALA A CA 1
ATOM 3017 C C . ALA A 1 396 ? 5.339 5.376 -11.423 1.00 97.81 396 ALA A C 1
ATOM 3019 O O . ALA A 1 396 ? 5.560 4.769 -10.376 1.00 97.81 396 ALA A O 1
ATOM 3020 N N . SER A 1 397 ? 4.684 4.778 -12.429 1.00 97.88 397 SER A N 1
ATOM 3021 C CA . SER A 1 397 ? 4.152 3.408 -12.309 1.00 97.88 397 SER A CA 1
ATOM 3022 C C . SER A 1 397 ? 5.253 2.358 -12.085 1.00 97.88 397 SER A C 1
ATOM 3024 O O . SER A 1 397 ? 5.074 1.414 -11.312 1.00 97.88 397 SER A O 1
ATOM 3026 N N . ARG A 1 398 ? 6.429 2.541 -12.701 1.00 96.88 398 ARG A N 1
ATOM 3027 C CA . ARG A 1 398 ? 7.597 1.666 -12.514 1.00 96.88 398 ARG A CA 1
ATOM 3028 C C . ARG A 1 398 ? 8.182 1.795 -11.113 1.00 96.88 398 ARG A C 1
ATOM 3030 O O . ARG A 1 398 ? 8.483 0.770 -10.499 1.00 96.88 398 ARG A O 1
ATOM 3037 N N . ARG A 1 399 ? 8.321 3.027 -10.604 1.00 97.44 399 ARG A N 1
ATOM 3038 C CA . ARG A 1 399 ? 8.759 3.280 -9.221 1.00 97.44 399 ARG A CA 1
ATOM 3039 C C . ARG A 1 399 ? 7.777 2.678 -8.221 1.00 97.44 399 ARG A C 1
ATOM 3041 O O . ARG A 1 399 ? 8.211 1.936 -7.347 1.00 97.44 399 ARG A O 1
ATOM 3048 N N . ALA A 1 400 ? 6.474 2.867 -8.433 1.00 98.12 400 ALA A N 1
ATOM 3049 C CA . ALA A 1 400 ? 5.429 2.268 -7.607 1.00 98.12 400 ALA A CA 1
ATOM 3050 C C . ALA A 1 400 ? 5.553 0.741 -7.526 1.00 98.12 400 ALA A C 1
ATOM 3052 O O . ALA A 1 400 ? 5.556 0.164 -6.439 1.00 98.12 400 ALA A O 1
ATOM 3053 N N . ARG A 1 401 ? 5.717 0.078 -8.679 1.00 97.19 401 ARG A N 1
ATOM 3054 C CA . ARG A 1 401 ? 5.909 -1.376 -8.744 1.00 97.19 401 ARG A CA 1
ATOM 3055 C C . ARG A 1 401 ? 7.161 -1.821 -7.981 1.00 97.19 401 ARG A C 1
ATOM 3057 O O . ARG A 1 401 ? 7.104 -2.791 -7.229 1.00 97.19 401 ARG A O 1
ATOM 3064 N N . LEU A 1 402 ? 8.287 -1.135 -8.181 1.00 96.50 402 LEU A N 1
ATOM 3065 C CA . LEU A 1 402 ? 9.553 -1.465 -7.523 1.00 96.50 402 LEU A CA 1
ATOM 3066 C C . LEU A 1 402 ? 9.473 -1.295 -5.999 1.00 96.50 402 LEU A C 1
ATOM 3068 O O . LEU A 1 402 ? 9.940 -2.162 -5.258 1.00 96.50 402 LEU A O 1
ATOM 3072 N N . ASP A 1 403 ? 8.876 -0.201 -5.532 1.00 97.25 403 ASP A N 1
ATOM 3073 C CA . ASP A 1 403 ? 8.704 0.063 -4.105 1.00 97.25 403 ASP A CA 1
ATOM 3074 C C . ASP A 1 403 ? 7.765 -0.961 -3.455 1.00 97.25 403 ASP A C 1
ATOM 3076 O O . ASP A 1 403 ? 8.089 -1.478 -2.386 1.00 97.25 403 ASP A O 1
ATOM 3080 N N . ALA A 1 404 ? 6.677 -1.353 -4.127 1.00 97.12 404 ALA A N 1
ATOM 3081 C CA . ALA A 1 404 ? 5.780 -2.400 -3.640 1.00 97.12 404 ALA A CA 1
ATOM 3082 C C . ALA A 1 404 ? 6.487 -3.766 -3.531 1.00 97.12 404 ALA A C 1
ATOM 3084 O O . ALA A 1 404 ? 6.400 -4.444 -2.507 1.00 97.12 404 ALA A O 1
ATOM 3085 N N . GLU A 1 405 ? 7.258 -4.159 -4.550 1.00 95.69 405 GLU A N 1
ATOM 3086 C CA . GLU A 1 405 ? 8.060 -5.393 -4.517 1.00 95.69 405 GLU A CA 1
ATOM 3087 C C . GLU A 1 405 ? 9.099 -5.374 -3.384 1.00 95.69 405 GLU A C 1
ATOM 3089 O O . GLU A 1 405 ? 9.330 -6.389 -2.713 1.00 95.69 405 GLU A O 1
ATOM 3094 N N . THR A 1 406 ? 9.705 -4.211 -3.143 1.00 96.12 406 THR A N 1
ATOM 3095 C CA . THR A 1 406 ? 10.670 -4.008 -2.058 1.00 96.12 406 THR A CA 1
ATOM 3096 C C . THR A 1 406 ? 9.990 -4.116 -0.695 1.00 96.12 406 THR A C 1
ATOM 3098 O O . THR A 1 406 ? 10.488 -4.836 0.170 1.00 96.12 406 THR A O 1
ATOM 3101 N N . ALA A 1 407 ? 8.829 -3.480 -0.516 1.00 96.06 407 ALA A N 1
ATOM 3102 C CA . ALA A 1 407 ? 8.025 -3.569 0.702 1.00 96.06 407 ALA A CA 1
ATOM 3103 C C . ALA A 1 407 ? 7.665 -5.024 1.037 1.00 96.06 407 ALA A C 1
ATOM 3105 O O . ALA A 1 407 ? 7.945 -5.497 2.141 1.00 96.06 407 ALA A O 1
ATOM 3106 N N . ALA A 1 408 ? 7.148 -5.770 0.055 1.00 93.12 408 ALA A N 1
ATOM 3107 C CA . ALA A 1 408 ? 6.801 -7.179 0.220 1.00 93.12 408 ALA A CA 1
ATOM 3108 C C . ALA A 1 408 ? 8.021 -8.041 0.595 1.00 93.12 408 ALA A C 1
ATOM 3110 O O . ALA A 1 408 ? 7.940 -8.933 1.443 1.00 93.12 408 ALA A O 1
ATOM 3111 N N . THR A 1 409 ? 9.177 -7.767 -0.016 1.00 94.44 409 THR A N 1
ATOM 3112 C CA . THR A 1 409 ? 10.430 -8.480 0.276 1.00 94.44 409 THR A CA 1
ATOM 3113 C C . THR A 1 409 ? 10.912 -8.214 1.702 1.00 94.44 409 THR A C 1
ATOM 3115 O O . THR A 1 409 ? 11.282 -9.153 2.412 1.00 94.44 409 THR A O 1
ATOM 3118 N N . LEU A 1 410 ? 10.888 -6.952 2.141 1.00 92.88 410 LEU A N 1
ATOM 3119 C CA . LEU A 1 410 ? 11.265 -6.558 3.500 1.00 92.88 410 LEU A CA 1
ATOM 3120 C C . LEU A 1 410 ? 10.355 -7.222 4.542 1.00 92.88 410 LEU A C 1
ATOM 3122 O O . LEU A 1 410 ? 10.856 -7.824 5.493 1.00 92.88 410 LEU A O 1
ATOM 3126 N N . ALA A 1 411 ? 9.039 -7.209 4.315 1.00 91.31 411 ALA A N 1
ATOM 3127 C CA . ALA A 1 411 ? 8.065 -7.837 5.203 1.00 91.31 411 ALA A CA 1
ATOM 3128 C C . ALA A 1 411 ? 8.278 -9.360 5.335 1.00 91.31 411 ALA A C 1
ATOM 3130 O O . ALA A 1 411 ? 8.370 -9.898 6.443 1.00 91.31 411 ALA A O 1
ATOM 3131 N N . ARG A 1 412 ? 8.448 -10.074 4.212 1.00 87.06 412 ARG A N 1
ATOM 3132 C CA . ARG A 1 412 ? 8.639 -11.539 4.209 1.00 87.06 412 ARG A CA 1
ATOM 3133 C C . ARG A 1 412 ? 9.959 -11.979 4.840 1.00 87.06 412 ARG A C 1
ATOM 3135 O O . ARG A 1 412 ? 9.996 -12.984 5.551 1.00 87.06 412 ARG A O 1
ATOM 3142 N N . ASN A 1 413 ? 11.044 -11.240 4.609 1.00 84.12 413 ASN A N 1
ATOM 3143 C CA . ASN A 1 413 ? 12.352 -11.569 5.182 1.00 84.12 413 ASN A CA 1
ATOM 3144 C C . ASN A 1 413 ? 12.349 -11.521 6.715 1.00 84.12 413 ASN A C 1
ATOM 3146 O O . ASN A 1 413 ? 13.106 -12.260 7.346 1.00 84.12 413 ASN A O 1
ATOM 3150 N N . ARG A 1 414 ? 11.484 -10.700 7.320 1.00 72.50 414 ARG A N 1
ATOM 3151 C CA . ARG A 1 414 ? 11.294 -10.673 8.771 1.00 72.50 414 ARG A CA 1
ATOM 3152 C C . ARG A 1 414 ? 10.466 -11.847 9.280 1.00 72.50 414 ARG A C 1
ATOM 3154 O O . ARG A 1 414 ? 10.886 -12.453 10.262 1.00 72.50 414 ARG A O 1
ATOM 3161 N N . LYS A 1 415 ? 9.363 -12.214 8.608 1.00 61.50 415 LYS A N 1
ATOM 3162 C CA . LYS A 1 415 ? 8.569 -13.406 8.982 1.00 61.50 415 LYS A CA 1
ATOM 3163 C C . LYS A 1 415 ? 9.431 -14.673 9.057 1.00 61.50 415 LYS A C 1
ATOM 3165 O O . LYS A 1 415 ? 9.187 -15.503 9.908 1.00 61.50 415 LYS A O 1
ATOM 3170 N N . ARG A 1 416 ? 10.476 -14.790 8.226 1.00 61.12 416 ARG A N 1
ATOM 3171 C CA . ARG A 1 416 ? 11.431 -15.920 8.254 1.00 61.12 416 ARG A CA 1
ATOM 3172 C C . ARG A 1 416 ? 12.470 -15.884 9.385 1.00 61.12 416 ARG A C 1
ATOM 3174 O O . ARG A 1 416 ? 13.182 -16.865 9.565 1.00 61.12 416 ARG A O 1
ATOM 3181 N N . ARG A 1 417 ? 12.657 -14.739 10.052 1.00 56.34 417 ARG A N 1
ATOM 3182 C CA . ARG A 1 417 ? 13.633 -14.561 11.147 1.00 56.34 417 ARG A CA 1
ATOM 3183 C C . ARG A 1 417 ? 13.008 -14.699 12.537 1.00 56.34 417 ARG A C 1
ATOM 3185 O O . ARG A 1 417 ? 13.761 -14.817 13.501 1.00 56.34 417 ARG A O 1
ATOM 3192 N N . ARG A 1 418 ? 11.682 -14.610 12.629 1.00 47.88 418 ARG A N 1
ATOM 3193 C CA . ARG A 1 418 ? 10.901 -15.042 13.791 1.00 47.88 418 ARG A CA 1
ATOM 3194 C C . ARG A 1 418 ? 10.635 -16.534 13.654 1.00 47.88 418 ARG A C 1
ATOM 3196 O O . ARG A 1 418 ? 10.618 -17.192 14.712 1.00 47.88 418 ARG A O 1
#

Foldseek 3Di:
DDDDDDDPVVVCVVVVVVVVVVVVVVVVVVVVVVVVVVQVVLVVVLVVLLQVLQVLLVVLVVLLVLLVLVQVLQCLVPVNDGDPLSVVLNVLSVVLSLVSLVLSVVLPDPPHRSVRSNVSSVVSSVSSVVSVVSSVVSVVVVVVCCVVPHALVRSLVSLVVLLVVLPVVLPDLVVLVVVCVVQADCVLCVLLVVLQVLLVVLSVLLVVLSVQLVVCRVPPNVSSVVSSSSSSVSSVRNVVSSVLNVLSSVLSVVLLVCQVLLLVLLVVLLVVLVVLLVVDDPVLNVLLVVLSVVSVVLSVVLVVCCRHNSLVSLLSSLVSLVSNCVSCPPSDDPVRLQVSLVSNLVSLLSLLSSLLSLLVSQQPPATSQLVSLSSLLVVLSVQLVPDPRSNSNNVSSVSSNVSSNVSNVRRVVVVVVD

=== Feature glossary ===
Legend for the data blocks above and below:

— What the protein is —

The amino-acid sequence is the protein's primary structure: the linear order of residues from the N-terminus to the C-terminus, written in one-letter code. Everything else here — the 3D coordinates, the secondary structure, the domain annotations — is ultimately a consequence of this string.

Database cross-references. InterPro integrates a dozen domain/family signature databases into unified entries with residue-range hits. GO terms attach function/process/location labels with evidence codes. CATH codes position the fold in a four-level structural taxonomy. Organism is the NCBI-taxonomy species name.

— Where its atoms are —

The mmCIF block holds the 3D Cartesian coordinates of each backbone atom (N, Cα, C, O) in ångströms. mmCIF is the PDB's canonical archive format — a tagged-loop text representation of the atomic model.

The six renders are orthographic views along the three Cartesian axes in both directions. Representation (cartoon, sticks, or surface) and color scheme (sequence-rainbow or by-chain) vary across proteins so the training set covers all the common visualization conventions.

— Local backbone conformation —

Secondary structure is the local, repeating backbone conformation. DSSP classifies it into eight states by reading the hydrogen-bond network: three helix types (H, G, I), two β types (E, B), two non-regular types (T, S), and unstructured coil (-).

SS3 is a coarse helix/strand/coil call (letters a/b/c) made by the P-SEA algorithm from inter-Cα distances and dihedrals. It is less detailed than DSSP but needs only Cα positions.

Backbone dihedral angles. Every residue except chain termini has a φ (preceding-C → N → Cα → C) and a ψ (N → Cα → C → next-N). They are reported in degrees following the IUPAC sign convention. Secondary structure is essentially a statement about which (φ, ψ) basin each residue occupies.

— Global shape and packing —

The geometric summary reports three shape descriptors. Rg (radius of gyration) measures how spread out the Cα atoms are about their centre of mass; compact globular proteins have small Rg, elongated or unfolded ones large. Cα contacts (<8 Å, |i−j|>4) count long-range residue pairs in spatial proximity — high for tightly packed folds, near zero for rods or random coil. The bounding-box extents give the protein's footprint along x, y, z in Å.

Solvent accessibility: the surface area of each residue that a 1.4 Å water probe can touch, in Å². When only backbone atoms are present the absolute values are lower than full-atom SASA (side chains contribute most of the area) and are flagged as backbone-only.

Plot images: a contact map (which residues are close in 3D, as an N×N binary image), a Ramachandran scatter (backbone torsion angles, revealing secondary-structure composition at a glance), and — for AlphaFold structures — a PAE heatmap (pairwise prediction confidence).

— Structural neighborhood —

Foldseek's 3Di representation compresses backbone geometry into a per-residue letter drawn from a learned twenty-state alphabet. It captures the tertiary interaction pattern around each residue — which residues are packed against it in space, regardless of where they are in sequence.

Structural nearest neighbors (via Foldseek easy-search vs the PDB). Reported per hit: target PDB id, E-value, and alignment TM-score. A TM-score above ~0.5 is the conventional threshold for 'same fold'.

— Confidence and disorder —

pLDDT (predicted Local Distance Difference Test) is AlphaFold's per-residue confidence score, ranging from 0 to 100. Values above 90 indicate high confidence (typically well-packed cores); 70–90 is confident; 50–70 low confidence; below 50 usually means the region is disordered or the prediction is unreliable there. AlphaFold stores pLDDT in the mmCIF B-factor column.

For experimental (PDB) structures, the B-factor (temperature factor) quantifies the positional spread of each atom in the crystal — a combination of thermal vibration and static disorder — in units of Å². High B-factors mark flexible loops or poorly resolved regions; low B-factors mark the rigid, well-ordered core.

Predicted Aligned Error (PAE) is an AlphaFold confidence matrix: entry (i, j) is the expected error in the position of residue j, in ångströms, when the prediction is superimposed on the true structure at residue i. Low PAE within a block of residues means that block is internally rigid and well-predicted; high PAE between two blocks means their relative placement is uncertain even if each block individually is confident.